Protein AF-0000000085272088 (afdb_homodimer)

Solvent-accessible surface area (backbone atoms only — not comparable to full-atom values): 24261 Å² total; per-residue (Å²): 120,66,68,64,50,50,53,51,52,51,52,52,49,54,54,55,59,62,64,60,66,66,65,71,62,73,75,69,65,72,76,69,68,67,73,73,50,84,58,79,77,62,58,66,63,58,34,48,43,54,54,28,37,72,76,27,68,66,50,21,53,51,50,52,51,54,47,49,70,45,69,33,62,62,62,40,94,54,56,69,66,57,32,48,51,52,45,49,57,60,48,52,75,78,39,51,74,69,51,47,51,51,48,52,51,38,58,76,65,46,35,39,40,50,42,52,49,49,32,41,47,54,45,56,73,68,63,59,73,54,48,89,84,30,56,27,37,36,38,47,68,82,46,76,45,67,45,71,71,57,50,57,54,50,59,72,69,51,70,79,32,65,59,93,77,58,89,88,53,41,67,46,86,85,7,74,82,32,49,28,26,36,37,39,36,20,28,85,39,37,62,49,28,34,55,51,51,54,55,49,49,52,37,25,74,70,56,55,22,19,42,30,50,41,60,29,83,122,121,67,68,63,51,51,51,50,50,50,50,51,48,53,52,55,58,61,63,60,64,65,69,66,65,72,77,68,63,73,76,69,68,67,73,73,59,85,57,81,77,60,58,67,63,60,34,48,43,54,53,30,38,64,76,29,68,66,49,20,52,52,49,52,51,55,46,50,70,43,68,31,63,59,64,39,95,53,56,68,67,57,33,49,51,54,43,50,58,60,48,52,76,81,40,52,76,69,50,46,51,51,49,52,52,38,60,75,64,47,27,40,39,52,49,54,50,48,32,40,47,53,43,56,74,68,64,61,73,55,48,89,84,30,58,27,37,36,37,46,66,82,47,74,44,67,45,71,71,55,47,56,54,50,57,72,69,50,69,80,32,63,58,93,77,58,89,87,54,42,68,47,87,84,8,76,82,32,51,28,24,35,37,39,37,20,28,86,39,37,63,49,28,35,56,50,52,54,55,47,49,52,38,24,76,70,57,54,22,19,41,29,49,41,59,30,83,120

Sequence (436 aa):
MRERILQVLWATLTLLILMRRVSGQAKVKPVTTHLSAKWTHTPLLLETAEYMREESPATFWSFVDIIAEKDPQLFTNRNEKEIYDETLAAAGQFLSASQIYVLKLSLSLRAYSPKIEMFHQIGHDRDLPSTENCGATVDINGELTCDIEKVEELVEKATSSKPVTYEVDHHFPGGETAKVGVVLYAELGSAEFQRFHAALKDLVSAGKIDYIFRHRVKMRERILQVLWATLTLLILMRRVSGQAKVKPVTTHLSAKWTHTPLLLETAEYMREESPATFWSFVDIIAEKDPQLFTNRNEKEIYDETLAAAGQFLSASQIYVLKLSLSLRAYSPKIEMFHQIGHDRDLPSTENCGATVDINGELTCDIEKVEELVEKATSSKPVTYEVDHHFPGGETAKVGVVLYAELGSAEFQRFHAALKDLVSAGKIDYIFRHRVK

Structure (mmCIF, N/CA/C/O backbone):
data_AF-0000000085272088-model_v1
#
loop_
_entity.id
_entity.type
_entity.pdbx_description
1 polymer 'UGGT thioredoxin-like domain-containing protein'
#
loop_
_atom_site.group_PDB
_atom_site.id
_atom_site.type_symbol
_atom_site.label_atom_id
_atom_site.label_alt_id
_atom_site.label_comp_id
_atom_site.label_asym_id
_atom_site.label_entity_id
_atom_site.label_seq_id
_atom_site.pdbx_PDB_ins_code
_atom_site.Cartn_x
_atom_site.Cartn_y
_atom_site.Cartn_z
_atom_site.occupancy
_atom_site.B_iso_or_equiv
_atom_site.auth_seq_id
_atom_site.auth_comp_id
_atom_site.auth_asym_id
_atom_site.auth_atom_id
_atom_site.pdbx_PDB_model_num
ATOM 1 N N . MET A 1 1 ? 77.625 12.781 -29.062 1 43.75 1 MET A N 1
ATOM 2 C CA . MET A 1 1 ? 76.562 13.586 -28.484 1 43.75 1 MET A CA 1
ATOM 3 C C . MET A 1 1 ? 75.25 13.438 -29.297 1 43.75 1 MET A C 1
ATOM 5 O O . MET A 1 1 ? 74.188 13.477 -28.75 1 43.75 1 MET A O 1
ATOM 9 N N . ARG A 1 2 ? 75.5 13.086 -30.672 1 54.66 2 ARG A N 1
ATOM 10 C CA . ARG A 1 2 ? 74.375 13.094 -31.609 1 54.66 2 ARG A CA 1
ATOM 11 C C . ARG A 1 2 ? 73.562 11.781 -31.547 1 54.66 2 ARG A C 1
ATOM 13 O O . ARG A 1 2 ? 72.375 11.773 -31.703 1 54.66 2 ARG A O 1
ATOM 20 N N . GLU A 1 3 ? 74.312 10.688 -31.344 1 55.72 3 GLU A N 1
ATOM 21 C CA . GLU A 1 3 ? 73.625 9.398 -31.422 1 55.72 3 GLU A CA 1
ATOM 22 C C . GLU A 1 3 ? 72.812 9.156 -30.188 1 55.72 3 GLU A C 1
ATOM 24 O O . GLU A 1 3 ? 71.75 8.508 -30.281 1 55.72 3 GLU A O 1
ATOM 29 N N . ARG A 1 4 ? 73.25 9.758 -28.984 1 56.47 4 ARG A N 1
ATOM 30 C CA . ARG A 1 4 ? 72.438 9.562 -27.781 1 56.47 4 ARG A CA 1
ATOM 31 C C . ARG A 1 4 ? 71.125 10.398 -27.812 1 56.47 4 ARG A C 1
ATOM 33 O O . ARG A 1 4 ? 70.125 10 -27.281 1 56.47 4 ARG A O 1
ATOM 40 N N . ILE A 1 5 ? 71.25 11.508 -28.641 1 58.59 5 ILE A N 1
ATOM 41 C CA . ILE A 1 5 ? 70.062 12.383 -28.734 1 58.59 5 ILE A CA 1
ATOM 42 C C . ILE A 1 5 ? 69 11.734 -29.625 1 58.59 5 ILE A C 1
ATOM 44 O O . ILE A 1 5 ? 67.812 11.781 -29.312 1 58.59 5 ILE A O 1
ATOM 48 N N . LEU A 1 6 ? 69.438 10.859 -30.625 1 59.88 6 LEU A N 1
ATOM 49 C CA . LEU A 1 6 ? 68.5 10.227 -31.531 1 59.88 6 LEU A CA 1
ATOM 50 C C . LEU A 1 6 ? 67.812 9.078 -30.844 1 59.88 6 LEU A C 1
ATOM 52 O O . LEU A 1 6 ? 66.625 8.852 -31.078 1 59.88 6 LEU A O 1
ATOM 56 N N . GLN A 1 7 ? 68.5 8.445 -29.875 1 60.72 7 GLN A N 1
ATOM 57 C CA . GLN A 1 7 ? 67.938 7.332 -29.188 1 60.72 7 GLN A CA 1
ATOM 58 C C . GLN A 1 7 ? 66.875 7.82 -28.172 1 60.72 7 GLN A C 1
ATOM 60 O O . GLN A 1 7 ? 65.812 7.219 -28.031 1 60.72 7 GLN A O 1
ATOM 65 N N . VAL A 1 8 ? 67.188 9.078 -27.625 1 57.75 8 VAL A N 1
ATOM 66 C CA . VAL A 1 8 ? 66.188 9.625 -26.672 1 57.75 8 VAL A CA 1
ATOM 67 C C . VAL A 1 8 ? 65 10.164 -27.422 1 57.75 8 VAL A C 1
ATOM 69 O O . VAL A 1 8 ? 63.875 9.992 -26.969 1 57.75 8 VAL A O 1
ATOM 72 N N . LEU A 1 9 ? 65.25 10.648 -28.688 1 60.19 9 LEU A N 1
ATOM 73 C CA . LEU A 1 9 ? 64.125 11.156 -29.469 1 60.19 9 LEU A CA 1
ATOM 74 C C . LEU A 1 9 ? 63.25 10.008 -29.969 1 60.19 9 LEU A C 1
ATOM 76 O O . LEU A 1 9 ? 62.031 10.117 -29.953 1 60.19 9 LEU A O 1
ATOM 80 N N . TRP A 1 10 ? 63.969 8.852 -30.266 1 57.81 10 TRP A N 1
ATOM 81 C CA . TRP A 1 10 ? 63.156 7.719 -30.75 1 57.81 10 TRP A CA 1
ATOM 82 C C . TRP A 1 10 ? 62.375 7.086 -29.594 1 57.81 10 TRP A C 1
ATOM 84 O O . TRP A 1 10 ? 61.25 6.637 -29.797 1 57.81 10 TRP A O 1
ATOM 94 N N . ALA A 1 11 ? 63.031 7.168 -28.344 1 56.72 11 ALA A N 1
ATOM 95 C CA . ALA A 1 11 ? 62.281 6.598 -27.203 1 56.72 11 ALA A CA 1
ATOM 96 C C . ALA A 1 11 ? 61.125 7.484 -26.812 1 56.72 11 ALA A C 1
ATOM 98 O O . ALA A 1 11 ? 60.031 6.984 -26.469 1 56.72 11 ALA A O 1
ATOM 99 N N . THR A 1 12 ? 61.344 8.891 -27 1 57.72 12 THR A N 1
ATOM 100 C CA . THR A 1 12 ? 60.219 9.766 -26.656 1 57.72 12 THR A CA 1
ATOM 101 C C . THR A 1 12 ? 59.125 9.68 -27.703 1 57.72 12 THR A C 1
ATOM 103 O O . THR A 1 12 ? 57.938 9.758 -27.375 1 57.72 12 THR A O 1
ATOM 106 N N . LEU A 1 13 ? 59.531 9.32 -29.016 1 54.94 13 LEU A N 1
ATOM 107 C CA . LEU A 1 13 ? 58.5 9.234 -30.047 1 54.94 13 LEU A CA 1
ATOM 108 C C . LEU A 1 13 ? 57.688 7.965 -29.875 1 54.94 13 LEU A C 1
ATOM 110 O O . LEU A 1 13 ? 56.469 7.996 -30.016 1 54.94 13 LEU A O 1
ATOM 114 N N . THR A 1 14 ? 58.469 6.871 -29.469 1 54 14 THR A N 1
ATOM 115 C CA . THR A 1 14 ? 57.688 5.645 -29.297 1 54 14 THR A CA 1
ATOM 116 C C . THR A 1 14 ? 56.75 5.762 -28.109 1 54 14 THR A C 1
ATOM 118 O O . THR A 1 14 ? 55.625 5.238 -28.141 1 54 14 THR A O 1
ATOM 121 N N . LEU A 1 15 ? 57.156 6.559 -27.047 1 52.56 15 LEU A N 1
ATOM 122 C CA . LEU A 1 15 ? 56.281 6.703 -25.906 1 52.56 15 LEU A CA 1
ATOM 123 C C . LEU A 1 15 ? 55.031 7.535 -26.266 1 52.56 15 LEU A C 1
ATOM 125 O O . LEU A 1 15 ? 53.938 7.227 -25.828 1 52.56 15 LEU A O 1
ATOM 129 N N . LEU A 1 16 ? 55.25 8.484 -27.234 1 50.28 16 LEU A N 1
ATOM 130 C CA . LEU A 1 16 ? 54.094 9.312 -27.609 1 50.28 16 LEU A CA 1
ATOM 131 C C . LEU A 1 16 ? 53.094 8.5 -28.406 1 50.28 16 LEU A C 1
ATOM 133 O O . LEU A 1 16 ? 51.875 8.695 -28.281 1 50.28 16 LEU A O 1
ATOM 137 N N . ILE A 1 17 ? 53.562 7.496 -29.203 1 48.12 17 ILE A N 1
ATOM 138 C CA . ILE A 1 17 ? 52.625 6.758 -30.031 1 48.12 17 ILE A CA 1
ATOM 139 C C . ILE A 1 17 ? 51.75 5.867 -29.141 1 48.12 17 ILE A C 1
ATOM 141 O O . ILE A 1 17 ? 50.562 5.707 -29.406 1 48.12 17 ILE A O 1
ATOM 145 N N . LEU A 1 18 ? 52.375 5.336 -28.016 1 45.38 18 LEU A N 1
ATOM 146 C CA . LEU A 1 18 ? 51.594 4.402 -27.234 1 45.38 18 LEU A CA 1
ATOM 147 C C . LEU A 1 18 ? 50.469 5.133 -26.484 1 45.38 18 LEU A C 1
ATOM 149 O O . LEU A 1 18 ? 49.5 4.516 -26.078 1 45.38 18 LEU A O 1
ATOM 153 N N . MET A 1 19 ? 50.656 6.426 -26.219 1 41.56 19 MET A N 1
ATOM 154 C CA . MET A 1 19 ? 49.625 7.102 -25.453 1 41.56 19 MET A CA 1
ATOM 155 C C . MET A 1 19 ? 48.375 7.324 -26.297 1 41.56 19 MET A C 1
ATOM 157 O O . MET A 1 19 ? 47.375 7.809 -25.797 1 41.56 19 MET A O 1
ATOM 161 N N . ARG A 1 20 ? 48.5 7.293 -27.609 1 35.94 20 ARG A N 1
ATOM 162 C CA . ARG A 1 20 ? 47.312 7.684 -28.344 1 35.94 20 ARG A CA 1
ATOM 163 C C . ARG A 1 20 ? 46.219 6.617 -28.234 1 35.94 20 ARG A C 1
ATOM 165 O O . ARG A 1 20 ? 45.062 6.84 -28.641 1 35.94 20 ARG A O 1
ATOM 172 N N . ARG A 1 21 ? 46.625 5.355 -28.156 1 35.16 21 ARG A N 1
ATOM 173 C CA . ARG A 1 21 ? 45.562 4.406 -28.469 1 35.16 21 ARG A CA 1
ATOM 174 C C . ARG A 1 21 ? 44.562 4.336 -27.328 1 35.16 21 ARG A C 1
ATOM 176 O O . ARG A 1 21 ? 43.562 3.6 -27.406 1 35.16 21 ARG A O 1
ATOM 183 N N . VAL A 1 22 ? 44.969 4.875 -26.141 1 36.72 22 VAL A N 1
ATOM 184 C CA . VAL A 1 22 ? 44.031 4.348 -25.141 1 36.72 22 VAL A CA 1
ATOM 185 C C . VAL A 1 22 ? 42.719 5.109 -25.203 1 36.72 22 VAL A C 1
ATOM 187 O O . VAL A 1 22 ? 41.812 4.867 -24.391 1 36.72 22 VAL A O 1
ATOM 190 N N . SER A 1 23 ? 42.656 6.109 -26.062 1 33.62 23 SER A N 1
ATOM 191 C CA . SER A 1 23 ? 41.5 6.93 -25.703 1 33.62 23 SER A CA 1
ATOM 192 C C . SER A 1 23 ? 40.188 6.242 -26.094 1 33.62 23 SER A C 1
ATOM 194 O O . SER A 1 23 ? 39.156 6.898 -26.219 1 33.62 23 SER A O 1
ATOM 196 N N . GLY A 1 24 ? 40.312 5.059 -26.734 1 33.44 24 GLY A N 1
ATOM 197 C CA . GLY A 1 24 ? 38.938 4.711 -27.125 1 33.44 24 GLY A CA 1
ATOM 198 C C . GLY A 1 24 ? 38 4.562 -25.953 1 33.44 24 GLY A C 1
ATOM 199 O O . GLY A 1 24 ? 38.031 3.555 -25.25 1 33.44 24 GLY A O 1
ATOM 200 N N . GLN A 1 25 ? 37.969 5.637 -25.141 1 31.17 25 GLN A N 1
ATOM 201 C CA . GLN A 1 25 ? 36.938 5.488 -24.141 1 31.17 25 GLN A CA 1
ATOM 202 C C . GLN A 1 25 ? 35.594 5.148 -24.781 1 31.17 25 GLN A C 1
ATOM 204 O O . GLN A 1 25 ? 35.125 5.867 -25.672 1 31.17 25 GLN A O 1
ATOM 209 N N . ALA A 1 26 ? 35.375 3.844 -24.938 1 31.61 26 ALA A N 1
ATOM 210 C CA . ALA A 1 26 ? 34 3.479 -25.234 1 31.61 26 ALA A CA 1
ATOM 211 C C . ALA A 1 26 ? 33.031 4.352 -24.453 1 31.61 26 ALA A C 1
ATOM 213 O O . ALA A 1 26 ? 33.156 4.496 -23.234 1 31.61 26 ALA A O 1
ATOM 214 N N . LYS A 1 27 ? 32.594 5.387 -25.125 1 31.47 27 LYS A N 1
ATOM 215 C CA . LYS A 1 27 ? 31.406 6.066 -24.609 1 31.47 27 LYS A CA 1
ATOM 216 C C . LYS A 1 27 ? 30.344 5.062 -24.188 1 31.47 27 LYS A C 1
ATOM 218 O O . LYS A 1 27 ? 29.641 4.488 -25.031 1 31.47 27 LYS A O 1
ATOM 223 N N . VAL A 1 28 ? 30.625 4.277 -23.203 1 25.77 28 VAL A N 1
ATOM 224 C CA . VAL A 1 28 ? 29.453 3.584 -22.672 1 25.77 28 VAL A CA 1
ATOM 225 C C . VAL A 1 28 ? 28.328 4.586 -22.438 1 25.77 28 VAL A C 1
ATOM 227 O O . VAL A 1 28 ? 28.484 5.527 -21.656 1 25.77 28 VAL A O 1
ATOM 230 N N . LYS A 1 29 ? 27.594 4.84 -23.5 1 30.17 29 LYS A N 1
ATOM 231 C CA . LYS A 1 29 ? 26.344 5.547 -23.25 1 30.17 29 LYS A CA 1
ATOM 232 C C . LYS A 1 29 ? 25.672 5.016 -21.984 1 30.17 29 LYS A C 1
ATOM 234 O O . LYS A 1 29 ? 25.5 3.805 -21.828 1 30.17 29 LYS A O 1
ATOM 239 N N . PRO A 1 30 ? 25.859 5.723 -20.984 1 31.05 30 PRO A N 1
ATOM 240 C CA . PRO A 1 30 ? 25.031 5.227 -19.875 1 31.05 30 PRO A CA 1
ATOM 241 C C . PRO A 1 30 ? 23.625 4.867 -20.328 1 31.05 30 PRO A C 1
ATOM 243 O O . PRO A 1 30 ? 22.969 5.652 -21.016 1 31.05 30 PRO A O 1
ATOM 246 N N . VAL A 1 31 ? 23.453 3.629 -20.781 1 29.09 31 VAL A N 1
ATOM 247 C CA . VAL A 1 31 ? 22.047 3.227 -20.891 1 29.09 31 VAL A CA 1
ATOM 248 C C . VAL A 1 31 ? 21.25 3.785 -19.719 1 29.09 31 VAL A C 1
ATOM 250 O O . VAL A 1 31 ? 21.422 3.346 -18.578 1 29.09 31 VAL A O 1
ATOM 253 N N . THR A 1 32 ? 21.219 5.105 -19.562 1 31.45 32 THR A N 1
ATOM 254 C CA . THR A 1 32 ? 20.172 5.648 -18.703 1 31.45 32 THR A CA 1
ATOM 255 C C . THR A 1 32 ? 18.828 5.027 -19.031 1 31.45 32 THR A C 1
ATOM 257 O O . THR A 1 32 ? 18.141 5.477 -19.953 1 31.45 32 THR A O 1
ATOM 260 N N . THR A 1 33 ? 18.812 3.764 -19.234 1 29.97 33 THR A N 1
ATOM 261 C CA . THR A 1 33 ? 17.453 3.221 -19.312 1 29.97 33 THR A CA 1
ATOM 262 C C . THR A 1 33 ? 16.562 3.834 -18.234 1 29.97 33 THR A C 1
ATOM 264 O O . THR A 1 33 ? 16.781 3.613 -17.047 1 29.97 33 THR A O 1
ATOM 267 N N . HIS A 1 34 ? 16.234 5.082 -18.469 1 31.44 34 HIS A N 1
ATOM 268 C CA . HIS A 1 34 ? 15.07 5.566 -17.75 1 31.44 34 HIS A CA 1
ATOM 269 C C . HIS A 1 34 ? 13.938 4.547 -17.781 1 31.44 34 HIS A C 1
ATOM 271 O O . HIS A 1 34 ? 13.484 4.156 -18.859 1 31.44 34 HIS A O 1
ATOM 277 N N . LEU A 1 35 ? 14.117 3.389 -17.203 1 30.41 35 LEU A N 1
ATOM 278 C CA . LEU A 1 35 ? 12.906 2.604 -16.984 1 30.41 35 LEU A CA 1
ATOM 279 C C . LEU A 1 35 ? 11.688 3.512 -16.859 1 30.41 35 LEU A C 1
ATOM 281 O O . LEU A 1 35 ? 11.594 4.316 -15.93 1 30.41 35 LEU A O 1
ATOM 285 N N . SER A 1 36 ? 11.188 4.055 -17.953 1 33.09 36 SER A N 1
ATOM 286 C CA . SER A 1 36 ? 9.891 4.711 -18.031 1 33.09 36 SER A CA 1
ATOM 287 C C . SER A 1 36 ? 8.828 3.92 -17.266 1 33.09 36 SER A C 1
ATOM 289 O O . SER A 1 36 ? 8.172 3.045 -17.828 1 33.09 36 SER A O 1
ATOM 291 N N . ALA A 1 37 ? 9.141 3.232 -16.203 1 33.47 37 ALA A N 1
ATOM 292 C CA . ALA A 1 37 ? 8.008 2.801 -15.391 1 33.47 37 ALA A CA 1
ATOM 293 C C . ALA A 1 37 ? 6.883 3.828 -15.438 1 33.47 37 ALA A C 1
ATOM 295 O O . ALA A 1 37 ? 7.125 5.031 -15.328 1 33.47 37 ALA A O 1
ATOM 296 N N . LYS A 1 38 ? 5.977 3.656 -16.297 1 34.53 38 LYS A N 1
ATOM 297 C CA . LYS A 1 38 ? 4.801 4.504 -16.125 1 34.53 38 LYS A CA 1
ATOM 298 C C . LYS A 1 38 ? 4.645 4.941 -14.664 1 34.53 38 LYS A C 1
ATOM 300 O O . LYS A 1 38 ? 3.984 4.266 -13.875 1 34.53 38 LYS A O 1
ATOM 305 N N . TRP A 1 39 ? 5.625 5.145 -13.898 1 40.88 39 TRP A N 1
ATOM 306 C CA . TRP A 1 39 ? 5.672 5.691 -12.547 1 40.88 39 TRP A CA 1
ATOM 307 C C . TRP A 1 39 ? 4.602 6.762 -12.359 1 40.88 39 TRP A C 1
ATOM 309 O O . TRP A 1 39 ? 4.648 7.816 -13 1 40.88 39 TRP A O 1
ATOM 319 N N . THR A 1 40 ? 3.363 6.512 -12.539 1 49.66 40 THR A N 1
ATOM 320 C CA . THR A 1 40 ? 2.475 7.5 -11.938 1 49.66 40 THR A CA 1
ATOM 321 C C . THR A 1 40 ? 3.166 8.211 -10.773 1 49.66 40 THR A C 1
ATOM 323 O O . THR A 1 40 ? 3.627 7.57 -9.828 1 49.66 40 THR A O 1
ATOM 326 N N . HIS A 1 41 ? 4.004 9.242 -11.062 1 73.12 41 HIS A N 1
ATOM 327 C 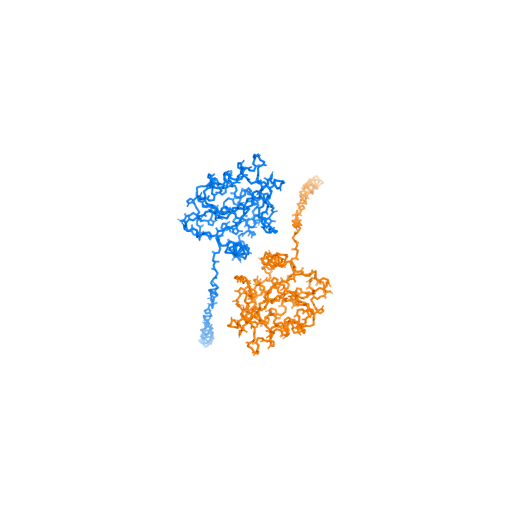CA . HIS A 1 41 ? 4.742 10.148 -10.188 1 73.12 41 HIS A CA 1
ATOM 328 C C . HIS A 1 41 ? 3.857 10.656 -9.055 1 73.12 41 HIS A C 1
ATOM 330 O O . HIS A 1 41 ? 2.82 11.273 -9.305 1 73.12 41 HIS A O 1
ATOM 336 N N . THR A 1 42 ? 3.889 9.891 -8.008 1 90.88 42 THR A N 1
ATOM 337 C CA . THR A 1 42 ? 3.193 10.391 -6.824 1 90.88 42 THR A CA 1
ATOM 338 C C . THR A 1 42 ? 3.818 11.695 -6.348 1 90.88 42 THR A C 1
ATOM 340 O O . THR A 1 42 ? 5.027 11.898 -6.473 1 90.88 42 THR A O 1
ATOM 343 N N . PRO A 1 43 ? 3.01 12.664 -5.945 1 94.81 43 PRO A N 1
ATOM 344 C CA . PRO A 1 43 ? 3.543 13.961 -5.516 1 94.81 43 PRO A CA 1
ATOM 345 C C . PRO A 1 43 ? 4.5 13.844 -4.332 1 94.81 43 PRO A C 1
ATOM 347 O O . PRO A 1 43 ? 4.195 13.164 -3.35 1 94.81 43 PRO A O 1
ATOM 350 N N . LEU A 1 44 ? 5.625 14.562 -4.395 1 95 44 LEU A N 1
ATOM 351 C CA . LEU A 1 44 ? 6.656 14.508 -3.365 1 95 44 LEU A CA 1
ATOM 352 C C . LEU A 1 44 ? 6.109 14.984 -2.023 1 95 44 LEU A C 1
ATOM 354 O O . LEU A 1 44 ? 6.523 14.5 -0.971 1 95 44 LEU A O 1
ATOM 358 N N . LEU A 1 45 ? 5.148 15.906 -2.074 1 97.56 45 LEU A N 1
ATOM 359 C CA . LEU A 1 45 ? 4.543 16.422 -0.85 1 97.56 45 LEU A CA 1
ATOM 360 C C . LEU A 1 45 ? 3.848 15.305 -0.081 1 97.56 45 LEU A C 1
ATOM 362 O O . LEU A 1 45 ? 4.008 15.188 1.137 1 97.56 45 LEU A O 1
ATOM 366 N N . LEU A 1 46 ? 3.127 14.43 -0.79 1 97.75 46 LEU A N 1
ATOM 367 C CA . LEU A 1 46 ? 2.42 13.328 -0.149 1 97.75 46 LEU A CA 1
ATOM 368 C C . LEU A 1 46 ? 3.402 12.281 0.365 1 97.75 46 LEU A C 1
ATOM 370 O O . LEU A 1 46 ? 3.209 11.719 1.447 1 97.75 46 LEU A O 1
ATOM 374 N N . GLU A 1 47 ? 4.418 12.039 -0.415 1 95.75 47 GLU A N 1
ATOM 375 C CA . GLU A 1 47 ? 5.449 11.109 0.035 1 95.75 47 GLU A CA 1
ATOM 376 C C . GLU A 1 47 ? 6.141 11.617 1.297 1 95.75 47 GLU A C 1
ATOM 378 O O . GLU A 1 47 ? 6.453 10.828 2.197 1 95.75 47 GLU A O 1
ATOM 383 N N . THR A 1 48 ? 6.344 12.93 1.359 1 97.94 48 THR A N 1
ATOM 384 C CA . THR A 1 48 ? 6.941 13.516 2.551 1 97.94 48 THR A CA 1
ATOM 385 C C . THR A 1 48 ? 6.039 13.328 3.764 1 97.94 48 THR A C 1
ATOM 387 O O . THR A 1 48 ? 6.512 13 4.855 1 97.94 48 THR A O 1
ATOM 390 N N . ALA A 1 49 ? 4.773 13.461 3.555 1 98.5 49 ALA A N 1
ATOM 391 C CA . ALA A 1 49 ? 3.836 13.234 4.652 1 98.5 49 ALA A CA 1
ATOM 392 C C . ALA A 1 49 ? 3.934 11.812 5.18 1 98.5 49 ALA A C 1
ATOM 394 O O . ALA A 1 49 ? 3.898 11.586 6.391 1 98.5 49 ALA A O 1
ATOM 395 N N . GLU A 1 50 ? 4.098 10.852 4.285 1 96.25 50 GLU A N 1
ATOM 396 C CA . GLU A 1 50 ? 4.191 9.461 4.707 1 96.25 50 GLU A CA 1
ATOM 397 C C . GLU A 1 50 ? 5.523 9.18 5.402 1 96.25 50 GLU A C 1
ATOM 399 O O . GLU A 1 50 ? 5.594 8.352 6.312 1 96.25 50 GLU A O 1
ATOM 404 N N . TYR A 1 51 ? 6.578 9.898 4.98 1 95.75 51 TYR A N 1
ATOM 405 C CA . TYR A 1 51 ? 7.816 9.836 5.746 1 95.75 51 TYR A CA 1
ATOM 406 C C . TYR A 1 51 ? 7.594 10.328 7.172 1 95.75 51 TYR A C 1
ATOM 408 O O . TYR A 1 51 ? 8.055 9.703 8.133 1 95.75 51 TYR A O 1
ATOM 416 N N . MET A 1 52 ? 6.879 11.406 7.309 1 97.56 52 MET A N 1
ATOM 417 C CA . MET A 1 52 ? 6.586 11.969 8.625 1 97.56 52 MET A CA 1
ATOM 418 C C . MET A 1 52 ? 5.801 10.977 9.477 1 97.56 52 MET A C 1
ATOM 420 O O . MET A 1 52 ? 5.996 10.906 10.688 1 97.56 52 MET A O 1
ATOM 424 N N . ARG A 1 53 ? 4.934 10.242 8.812 1 95.5 53 ARG A N 1
ATOM 425 C CA . ARG A 1 53 ? 4.148 9.242 9.523 1 95.5 53 ARG A CA 1
ATOM 426 C C . ARG A 1 53 ? 5.051 8.18 10.141 1 95.5 53 ARG A C 1
ATOM 428 O O . ARG A 1 53 ? 4.77 7.668 11.227 1 95.5 53 ARG A O 1
ATOM 435 N N . GLU A 1 54 ? 6.098 7.852 9.422 1 89.25 54 GLU A N 1
ATOM 436 C CA . GLU A 1 54 ? 7.031 6.852 9.93 1 89.25 54 GLU A CA 1
ATOM 437 C C . GLU A 1 54 ? 7.75 7.344 11.18 1 89.25 54 GLU A C 1
ATOM 439 O O . GLU A 1 54 ? 8.117 6.547 12.047 1 89.25 54 GLU A O 1
ATOM 444 N N . GLU A 1 55 ? 7.945 8.656 11.219 1 90.25 55 GLU A N 1
ATOM 445 C CA . GLU A 1 55 ? 8.508 9.219 12.438 1 90.25 55 GLU A CA 1
ATOM 446 C C . GLU A 1 55 ? 7.527 9.086 13.602 1 90.25 55 GLU A C 1
ATOM 448 O O . GLU A 1 55 ? 7.887 8.586 14.672 1 90.25 55 GLU A O 1
ATOM 453 N N . SER A 1 56 ? 6.301 9.484 13.367 1 92.62 56 SER A N 1
ATOM 454 C CA . SER A 1 56 ? 5.211 9.289 14.312 1 92.62 56 SER A CA 1
ATOM 455 C C . SER A 1 56 ? 3.889 9.797 13.75 1 92.62 56 SER A C 1
ATOM 457 O O . SER A 1 56 ? 3.871 10.664 12.875 1 92.62 56 SER A O 1
ATOM 459 N N . PRO A 1 57 ? 2.807 9.266 14.305 1 94.94 57 PRO A N 1
ATOM 460 C CA . PRO A 1 57 ? 1.515 9.836 13.906 1 94.94 57 PRO A CA 1
ATOM 461 C C . PRO A 1 57 ? 1.408 11.328 14.203 1 94.94 57 PRO A C 1
ATOM 463 O O . PRO A 1 57 ? 0.824 12.078 13.414 1 94.94 57 PRO A O 1
ATOM 466 N N . ALA A 1 58 ? 1.999 11.75 15.281 1 96.62 58 ALA A N 1
ATOM 467 C CA . ALA A 1 58 ? 1.955 13.156 15.664 1 96.62 58 ALA A CA 1
ATOM 468 C C . ALA A 1 58 ? 2.697 14.016 14.648 1 96.62 58 ALA A C 1
ATOM 470 O O . ALA A 1 58 ? 2.215 15.086 14.258 1 96.62 58 ALA A O 1
ATOM 471 N N . THR A 1 59 ? 3.906 13.523 14.211 1 97.25 59 THR A N 1
ATOM 472 C CA . THR A 1 59 ? 4.688 14.281 13.242 1 97.25 59 THR A CA 1
ATOM 473 C C . THR A 1 59 ? 3.951 14.367 11.906 1 97.25 59 THR A C 1
ATOM 475 O O . THR A 1 59 ? 4.023 15.391 11.219 1 97.25 59 THR A O 1
ATOM 478 N N . PHE A 1 60 ? 3.213 13.328 11.547 1 98.19 60 PHE A N 1
ATOM 479 C CA . PHE A 1 60 ? 2.393 13.344 10.336 1 98.19 60 PHE A CA 1
ATOM 480 C C . PHE A 1 60 ? 1.386 14.484 10.383 1 98.19 60 PHE A C 1
ATOM 482 O O . PHE A 1 60 ? 1.354 15.328 9.484 1 98.19 60 PHE A O 1
ATOM 489 N N . TRP A 1 61 ? 0.618 14.539 11.43 1 98.69 61 TRP A N 1
ATOM 490 C CA . TRP A 1 61 ? -0.484 15.5 11.484 1 98.69 61 TRP A CA 1
ATOM 491 C C . TRP A 1 61 ? 0.034 16.922 11.695 1 98.69 61 TRP A C 1
ATOM 493 O O . TRP A 1 61 ? -0.552 17.875 11.195 1 98.69 61 TRP A O 1
ATOM 503 N N . SER A 1 62 ? 1.174 17.062 12.406 1 98.12 62 SER A N 1
ATOM 504 C CA . SER A 1 62 ? 1.784 18.391 12.508 1 98.12 62 SER A CA 1
ATOM 505 C C . SER A 1 62 ? 2.211 18.906 11.141 1 98.12 62 SER A C 1
ATOM 507 O O . SER A 1 62 ? 1.988 20.078 10.82 1 98.12 62 SER A O 1
ATOM 509 N N . PHE A 1 63 ? 2.783 18.016 10.391 1 98.75 63 PHE A N 1
ATOM 510 C CA . PHE A 1 63 ? 3.191 18.375 9.039 1 98.75 63 PHE A CA 1
ATOM 511 C C . PHE A 1 63 ? 1.979 18.734 8.18 1 98.75 63 PHE A C 1
ATOM 513 O O . PHE A 1 63 ? 1.976 19.75 7.48 1 98.75 63 PHE A O 1
ATOM 520 N N . VAL A 1 64 ? 0.955 17.891 8.227 1 98.81 64 VAL A N 1
ATOM 521 C CA . VAL A 1 64 ? -0.274 18.109 7.473 1 98.81 64 VAL A CA 1
ATOM 522 C C . VAL A 1 64 ? -0.883 19.453 7.852 1 98.81 64 VAL A C 1
ATOM 524 O O . VAL A 1 64 ? -1.316 20.219 6.984 1 98.81 64 VAL A O 1
ATOM 527 N N . ASP A 1 65 ? -0.826 19.766 9.141 1 98.5 65 ASP A N 1
ATOM 528 C CA . ASP A 1 65 ? -1.397 21.031 9.633 1 98.5 65 ASP A CA 1
ATOM 529 C C . ASP A 1 65 ? -0.616 22.219 9.102 1 98.5 65 ASP A C 1
ATOM 531 O O . ASP A 1 65 ? -1.208 23.219 8.688 1 98.5 65 ASP A O 1
ATOM 535 N N . ILE A 1 66 ? 0.676 22.125 9.07 1 98.25 66 ILE A N 1
ATOM 536 C CA . ILE A 1 66 ? 1.49 23.234 8.594 1 98.25 66 ILE A CA 1
ATOM 537 C C . ILE A 1 66 ? 1.242 23.453 7.102 1 98.25 66 ILE A C 1
ATOM 539 O O . ILE A 1 66 ? 1.139 24.594 6.641 1 98.25 66 ILE A O 1
ATOM 543 N N . ILE A 1 67 ? 1.138 22.375 6.371 1 98.5 67 ILE A N 1
ATOM 544 C CA . ILE A 1 67 ? 0.869 22.484 4.941 1 98.5 67 ILE A CA 1
ATOM 545 C C . ILE A 1 67 ? -0.506 23.109 4.715 1 98.5 67 ILE A C 1
ATOM 547 O O . ILE A 1 67 ? -0.678 23.938 3.826 1 98.5 67 ILE A O 1
ATOM 551 N N . ALA A 1 68 ? -1.489 22.719 5.551 1 98.25 68 ALA A N 1
ATOM 552 C CA . ALA A 1 68 ? -2.861 23.203 5.414 1 98.25 68 ALA A CA 1
ATOM 553 C C . ALA A 1 68 ? -2.955 24.688 5.734 1 98.25 68 ALA A C 1
ATOM 555 O O . ALA A 1 68 ? -3.93 25.344 5.363 1 98.25 68 ALA A O 1
ATOM 556 N N . GLU A 1 69 ? -1.992 25.188 6.402 1 97.12 69 GLU A N 1
ATOM 557 C CA . GLU A 1 69 ? -1.988 26.609 6.77 1 97.12 69 GLU A CA 1
ATOM 558 C C . GLU A 1 69 ? -1.324 27.453 5.688 1 97.12 69 GLU A C 1
ATOM 560 O O . GLU A 1 69 ? -1.45 28.672 5.688 1 97.12 69 GLU A O 1
ATOM 565 N N . LYS A 1 70 ? -0.66 26.812 4.789 1 97.06 70 LYS A N 1
ATOM 566 C CA . LYS A 1 70 ? 0.042 27.531 3.73 1 97.06 70 LYS A CA 1
ATOM 567 C C . LYS A 1 70 ? -0.883 27.812 2.551 1 97.06 70 LYS A C 1
ATOM 569 O O . LYS A 1 70 ? -1.939 27.188 2.42 1 97.06 70 LYS A O 1
ATOM 574 N N . ASP A 1 71 ? -0.406 28.812 1.754 1 96.69 71 ASP A N 1
ATOM 575 C CA . ASP A 1 71 ? -1.112 29.109 0.508 1 96.69 71 ASP A CA 1
ATOM 576 C C . ASP A 1 71 ? -1.097 27.891 -0.421 1 96.69 71 ASP A C 1
ATOM 578 O O . ASP A 1 71 ? -0.029 27.438 -0.828 1 96.69 71 ASP A O 1
ATOM 582 N N . PRO A 1 72 ? -2.32 27.422 -0.774 1 96.19 72 PRO A N 1
ATOM 583 C CA . PRO A 1 72 ? -2.363 26.25 -1.656 1 96.19 72 PRO A CA 1
ATOM 584 C C . PRO A 1 72 ? -1.614 26.469 -2.969 1 96.19 72 PRO A C 1
ATOM 586 O O . PRO A 1 72 ? -1.147 25.516 -3.588 1 96.19 72 PRO A O 1
ATOM 589 N N . GLN A 1 73 ? -1.456 27.672 -3.404 1 94.06 73 GLN A N 1
ATOM 590 C CA . GLN A 1 73 ? -0.778 28 -4.656 1 94.06 73 GLN A CA 1
ATOM 591 C C . GLN A 1 73 ? 0.687 27.562 -4.613 1 94.06 73 GLN A C 1
ATOM 593 O O . GLN A 1 73 ? 1.314 27.375 -5.66 1 94.06 73 GLN A O 1
ATOM 598 N N . LEU A 1 74 ? 1.213 27.422 -3.449 1 93.62 74 LEU A N 1
ATOM 599 C CA . LEU A 1 74 ? 2.6 27 -3.283 1 93.62 74 LEU A CA 1
ATOM 600 C C . LEU A 1 74 ? 2.781 25.547 -3.715 1 93.62 74 LEU A C 1
ATOM 602 O O . LEU A 1 74 ? 3.906 25.094 -3.951 1 93.62 74 LEU A O 1
ATOM 606 N N . PHE A 1 75 ? 1.673 24.859 -3.777 1 93.75 75 PHE A N 1
ATOM 607 C CA . PHE A 1 75 ? 1.766 23.422 -4.051 1 93.75 75 PHE A CA 1
ATOM 608 C C . PHE A 1 75 ? 1.004 23.062 -5.32 1 93.75 75 PHE A C 1
ATOM 610 O O . PHE A 1 75 ? 1.009 21.906 -5.746 1 93.75 75 PHE A O 1
ATOM 617 N N . THR A 1 76 ? 0.267 24.125 -5.648 1 84.75 76 THR A N 1
ATOM 618 C CA . THR A 1 76 ? -0.506 23.922 -6.871 1 84.75 76 THR A CA 1
ATOM 619 C C . THR A 1 76 ? 0.047 24.766 -8.008 1 84.75 76 THR A C 1
ATOM 621 O O . THR A 1 76 ? 0.488 25.906 -7.793 1 84.75 76 THR A O 1
ATOM 624 N N . ASN A 1 77 ? 0.299 24.312 -9.086 1 82.94 77 ASN A N 1
ATOM 625 C CA . ASN A 1 77 ? 0.71 25.078 -10.258 1 82.94 77 ASN A CA 1
ATOM 626 C C . ASN A 1 77 ? 2.154 25.562 -10.141 1 82.94 77 ASN A C 1
ATOM 628 O O . ASN A 1 77 ? 2.459 26.703 -10.445 1 82.94 77 ASN A O 1
ATOM 632 N N . ARG A 1 78 ? 2.98 25.047 -9.375 1 86.5 78 ARG A N 1
ATOM 633 C CA . ARG A 1 78 ? 4.414 25.281 -9.25 1 86.5 78 ARG A CA 1
ATOM 634 C C . ARG A 1 78 ? 5.219 24.141 -9.859 1 86.5 78 ARG A C 1
ATOM 636 O O . ARG A 1 78 ? 4.68 23.062 -10.117 1 86.5 78 ARG A O 1
ATOM 643 N N . ASN A 1 79 ? 6.426 24.531 -10.156 1 89.62 79 ASN A N 1
ATOM 644 C CA . ASN A 1 79 ? 7.25 23.453 -10.68 1 89.62 79 ASN A CA 1
ATOM 645 C C . ASN A 1 79 ? 7.715 22.516 -9.562 1 89.62 79 ASN A C 1
ATOM 647 O O . ASN A 1 79 ? 7.645 22.875 -8.383 1 89.62 79 ASN A O 1
ATOM 651 N N . GLU A 1 80 ? 8.141 21.438 -9.875 1 89.38 80 GLU A N 1
ATOM 652 C CA . GLU A 1 80 ? 8.469 20.344 -8.953 1 89.38 80 GLU A CA 1
ATOM 653 C C . GLU A 1 80 ? 9.547 20.766 -7.965 1 89.38 80 GLU A C 1
ATOM 655 O O . GLU A 1 80 ? 9.5 20.406 -6.789 1 89.38 80 GLU A O 1
ATOM 660 N N . LYS A 1 81 ? 10.555 21.531 -8.477 1 93.31 81 LYS A N 1
ATOM 661 C CA . LYS A 1 81 ? 11.648 21.953 -7.605 1 93.31 81 LYS A CA 1
ATOM 662 C C . LYS A 1 81 ? 11.141 22.906 -6.512 1 93.31 81 LYS A C 1
ATOM 664 O O . LYS A 1 81 ? 11.547 22.781 -5.352 1 93.31 81 LYS A O 1
ATOM 669 N N . GLU A 1 82 ? 10.297 23.828 -6.867 1 95 82 GLU A N 1
ATOM 670 C CA . GLU A 1 82 ? 9.734 24.766 -5.902 1 95 82 GLU A CA 1
ATOM 671 C C . GLU A 1 82 ? 8.891 24.047 -4.852 1 95 82 GLU A C 1
ATOM 673 O O . GLU A 1 82 ? 8.977 24.344 -3.662 1 95 82 GLU A O 1
ATOM 678 N N . ILE A 1 83 ? 8.094 23.141 -5.32 1 95.25 83 ILE A N 1
ATOM 679 C CA . ILE A 1 83 ? 7.281 22.344 -4.402 1 95.25 83 ILE A CA 1
ATOM 680 C C . ILE A 1 83 ? 8.188 21.547 -3.467 1 95.25 83 ILE A C 1
ATOM 682 O O . ILE A 1 83 ? 7.949 21.484 -2.258 1 95.25 83 ILE A O 1
ATOM 686 N N . TYR A 1 84 ? 9.242 20.969 -4.039 1 95.75 84 TYR A N 1
ATOM 687 C CA . TYR A 1 84 ? 10.227 20.219 -3.275 1 95.75 84 TYR A CA 1
ATOM 688 C C . TYR A 1 84 ? 10.859 21.078 -2.191 1 95.75 84 TYR A C 1
ATOM 690 O O . TYR A 1 84 ? 10.906 20.688 -1.022 1 95.75 84 TYR A O 1
ATOM 698 N N . ASP A 1 85 ? 11.227 22.266 -2.551 1 96.81 85 ASP A N 1
ATOM 699 C CA . ASP A 1 85 ? 11.875 23.172 -1.605 1 96.81 85 ASP A CA 1
ATOM 700 C C . ASP A 1 85 ? 10.906 23.594 -0.498 1 96.81 85 ASP A C 1
ATOM 702 O O . ASP A 1 85 ? 11.281 23.625 0.677 1 96.81 85 ASP A O 1
ATOM 706 N N . GLU A 1 86 ? 9.719 23.922 -0.909 1 97 86 GLU A N 1
ATOM 707 C CA . GLU A 1 86 ? 8.711 24.297 0.079 1 97 86 GLU A CA 1
ATOM 708 C C . GLU A 1 86 ? 8.414 23.125 1.024 1 97 86 GLU A C 1
ATOM 710 O O . GLU A 1 86 ? 8.234 23.328 2.227 1 97 86 GLU A O 1
ATOM 715 N N . THR A 1 87 ? 8.336 21.938 0.486 1 98.06 87 THR A N 1
ATOM 716 C CA . THR A 1 87 ? 8.07 20.719 1.25 1 98.06 87 THR A CA 1
ATOM 717 C C . THR A 1 87 ? 9.18 20.469 2.273 1 98.06 87 THR A C 1
ATOM 719 O O . THR A 1 87 ? 8.898 20.219 3.447 1 98.06 87 THR A O 1
ATOM 722 N N . LEU A 1 88 ? 10.406 20.641 1.854 1 98.12 88 LEU A N 1
ATOM 723 C CA . LEU A 1 88 ? 11.539 20.422 2.748 1 98.12 88 LEU A CA 1
ATOM 724 C C . LEU A 1 88 ? 11.586 21.484 3.834 1 98.12 88 LEU A C 1
ATOM 726 O O . LEU A 1 88 ? 11.938 21.203 4.98 1 98.12 88 LEU A O 1
ATOM 730 N N . ALA A 1 89 ? 11.289 22.703 3.404 1 97.81 89 ALA A N 1
ATOM 731 C CA . ALA A 1 89 ? 11.258 23.781 4.387 1 97.81 89 ALA A CA 1
ATOM 732 C C . ALA A 1 89 ? 10.234 23.5 5.48 1 97.81 89 ALA A C 1
ATOM 734 O O . ALA A 1 89 ? 10.523 23.672 6.668 1 97.81 89 ALA A O 1
ATOM 735 N N . ALA A 1 90 ? 9.078 23.062 5.129 1 98 90 ALA A N 1
ATOM 736 C CA . ALA A 1 90 ? 8.039 22.703 6.098 1 98 90 ALA A CA 1
ATOM 737 C C . ALA A 1 90 ? 8.484 21.531 6.965 1 98 90 ALA A C 1
ATOM 739 O O . ALA A 1 90 ? 8.328 21.562 8.188 1 98 90 ALA A O 1
ATOM 740 N N . ALA A 1 91 ? 9.062 20.5 6.32 1 98.19 91 ALA A N 1
ATOM 741 C CA . ALA A 1 91 ? 9.508 19.312 7.039 1 98.19 91 ALA A CA 1
ATOM 742 C C . ALA A 1 91 ? 10.609 19.656 8.039 1 98.19 91 ALA A C 1
ATOM 744 O O . ALA A 1 91 ? 10.672 19.062 9.125 1 98.19 91 ALA A O 1
ATOM 745 N N . GLY A 1 92 ? 11.414 20.594 7.684 1 97.81 92 GLY A N 1
ATOM 746 C CA . GLY A 1 92 ? 12.547 21 8.5 1 97.81 92 GLY A CA 1
ATOM 747 C C . GLY A 1 92 ? 12.133 21.594 9.836 1 97.81 92 GLY A C 1
ATOM 748 O O . GLY A 1 92 ? 12.961 21.734 10.734 1 97.81 92 GLY A O 1
ATOM 749 N N . GLN A 1 93 ? 10.891 21.906 9.93 1 97.19 93 GLN A N 1
ATOM 750 C CA . GLN A 1 93 ? 10.398 22.438 11.203 1 97.19 93 GLN A CA 1
ATOM 751 C C . GLN A 1 93 ? 10.305 21.328 12.25 1 97.19 93 GLN A C 1
ATOM 753 O O . GLN A 1 93 ? 10.242 21.609 13.453 1 97.19 93 GLN A O 1
ATOM 758 N N . PHE A 1 94 ? 10.312 20.047 11.812 1 97.12 94 PHE A N 1
ATOM 759 C CA . PHE A 1 94 ? 10.047 18.938 12.719 1 97.12 94 PHE A CA 1
ATOM 760 C C . PHE A 1 94 ? 11.203 17.938 12.719 1 97.12 94 PHE A C 1
ATOM 762 O O . PHE A 1 94 ? 11.312 17.109 13.609 1 97.12 94 PHE A O 1
ATOM 769 N N . LEU A 1 95 ? 12.062 18.047 11.695 1 97.12 95 LEU A N 1
ATOM 770 C CA . LEU A 1 95 ? 13.102 17.047 11.508 1 97.12 95 LEU A CA 1
ATOM 771 C C . LEU A 1 95 ? 14.477 17.625 11.797 1 97.12 95 LEU A C 1
ATOM 773 O O . LEU A 1 95 ? 14.75 18.781 11.492 1 97.12 95 LEU A O 1
ATOM 777 N N . SER A 1 96 ? 15.336 16.766 12.297 1 96.69 96 SER A N 1
ATOM 778 C CA . SER A 1 96 ? 16.75 17.125 12.422 1 96.69 96 SER A CA 1
ATOM 779 C C . SER A 1 96 ? 17.438 17.141 11.062 1 96.69 96 SER A C 1
ATOM 781 O O . SER A 1 96 ? 16.875 16.688 10.062 1 96.69 96 SER A O 1
ATOM 783 N N . ALA A 1 97 ? 18.688 17.719 11.094 1 96.62 97 ALA A N 1
ATOM 784 C CA . ALA A 1 97 ? 19.453 17.781 9.852 1 96.62 97 ALA A CA 1
ATOM 785 C C . ALA A 1 97 ? 19.688 16.375 9.281 1 96.62 97 ALA A C 1
ATOM 787 O O . ALA A 1 97 ? 19.578 16.172 8.07 1 96.62 97 ALA A O 1
ATOM 788 N N . SER A 1 98 ? 19.953 15.43 10.156 1 95.81 98 SER A N 1
ATOM 789 C CA . SER A 1 98 ? 20.172 14.047 9.727 1 95.81 98 SER A CA 1
ATOM 790 C C . SER A 1 98 ? 18.891 13.445 9.156 1 95.81 98 SER A C 1
ATOM 792 O O . SER A 1 98 ? 18.938 12.719 8.164 1 95.81 98 SER A O 1
ATOM 794 N N . GLN A 1 99 ? 17.766 13.781 9.773 1 95.56 99 GLN A N 1
ATOM 795 C CA . GLN A 1 99 ? 16.484 13.266 9.297 1 95.56 99 GLN A CA 1
ATOM 796 C C . GLN A 1 99 ? 16.109 13.859 7.945 1 95.56 99 GLN A C 1
ATOM 798 O O . GLN A 1 99 ? 15.531 13.172 7.102 1 95.56 99 GLN A O 1
ATOM 803 N N . ILE A 1 100 ? 16.453 15.047 7.773 1 97.62 100 ILE A N 1
ATOM 804 C CA . ILE A 1 100 ? 16.219 15.688 6.484 1 97.62 100 ILE A CA 1
ATOM 805 C C . ILE A 1 100 ? 17.031 14.992 5.398 1 97.62 100 ILE A C 1
ATOM 807 O O . ILE A 1 100 ? 16.547 14.805 4.277 1 97.62 100 ILE A O 1
ATOM 811 N N . TYR A 1 101 ? 18.234 14.625 5.738 1 94.94 101 TYR A N 1
ATOM 812 C CA . TYR A 1 101 ? 19.062 13.883 4.793 1 94.94 101 TYR A CA 1
ATOM 813 C C . TYR A 1 101 ? 18.406 12.562 4.414 1 94.94 101 TYR A C 1
ATOM 815 O O . TYR A 1 101 ? 18.375 12.195 3.236 1 94.94 101 TYR A O 1
ATOM 823 N N . VAL A 1 102 ? 17.891 11.891 5.395 1 93 102 VAL A N 1
ATOM 824 C CA . VAL A 1 102 ? 17.219 10.617 5.137 1 93 102 VAL A CA 1
ATOM 825 C C . VAL A 1 102 ? 15.953 10.844 4.324 1 93 102 VAL A C 1
ATOM 827 O O . VAL A 1 102 ? 15.633 10.062 3.426 1 93 102 VAL A O 1
ATOM 830 N N . LEU A 1 103 ? 15.234 11.906 4.625 1 96.12 103 LEU A N 1
ATOM 831 C CA . LEU A 1 103 ? 14.055 12.258 3.844 1 96.12 103 LEU A CA 1
ATOM 832 C C . LEU A 1 103 ? 14.414 12.461 2.377 1 96.12 103 LEU A C 1
ATOM 834 O O . LEU A 1 103 ? 13.766 11.906 1.489 1 96.12 103 LEU A O 1
ATOM 838 N N . LYS A 1 104 ? 15.484 13.227 2.17 1 95.88 104 LYS A N 1
ATOM 839 C CA . LYS A 1 104 ? 15.914 13.484 0.799 1 95.88 104 LYS A CA 1
ATOM 840 C C . LYS A 1 104 ? 16.266 12.18 0.084 1 95.88 104 LYS A C 1
ATOM 842 O O . LYS A 1 104 ? 15.922 11.992 -1.082 1 95.88 104 LYS A O 1
ATOM 847 N N . LEU A 1 105 ? 16.922 11.383 0.758 1 90.62 105 LEU A N 1
ATOM 848 C CA . LEU A 1 105 ? 17.281 10.086 0.198 1 90.62 105 LEU A CA 1
ATOM 849 C C . LEU A 1 105 ? 16.031 9.273 -0.118 1 90.62 105 LEU A C 1
ATOM 851 O O . LEU A 1 105 ? 15.914 8.695 -1.202 1 90.62 105 LEU A O 1
ATOM 855 N N . SER A 1 106 ? 15.055 9.219 0.798 1 92.44 106 SER A N 1
ATOM 856 C CA . SER A 1 106 ? 13.812 8.477 0.613 1 92.44 106 SER A CA 1
ATOM 857 C C . SER A 1 106 ? 13.031 8.992 -0.592 1 92.44 106 SER A C 1
ATOM 859 O O . SER A 1 106 ? 12.469 8.211 -1.355 1 92.44 106 SER A O 1
ATOM 861 N N . LEU A 1 107 ? 13.039 10.281 -0.741 1 93.38 107 LEU A N 1
ATOM 862 C CA . LEU A 1 107 ? 12.328 10.891 -1.86 1 93.38 107 LEU A CA 1
ATOM 863 C C . LEU A 1 107 ? 13.023 10.57 -3.18 1 93.38 107 LEU A C 1
ATOM 865 O O . LEU A 1 107 ? 12.359 10.328 -4.191 1 93.38 107 LEU A O 1
ATOM 869 N N . SER A 1 108 ? 14.359 10.602 -3.152 1 88.56 108 SER A N 1
ATOM 870 C CA . SER A 1 108 ? 15.117 10.281 -4.355 1 88.56 108 SER A CA 1
ATOM 871 C C . SER A 1 108 ? 14.852 8.852 -4.809 1 88.56 108 SER A C 1
ATOM 873 O O . SER A 1 108 ? 14.852 8.562 -6.008 1 88.56 108 SER A O 1
ATOM 875 N N . LEU A 1 109 ? 14.516 8.047 -3.84 1 83.62 109 LEU A N 1
ATOM 876 C CA . LEU A 1 109 ? 14.258 6.641 -4.129 1 83.62 109 LEU A CA 1
ATOM 877 C C . LEU A 1 109 ? 12.773 6.391 -4.344 1 83.62 109 LEU A C 1
ATOM 879 O O . LEU A 1 109 ? 12.367 5.266 -4.645 1 83.62 109 LEU A O 1
ATOM 883 N N . ARG A 1 110 ? 11.992 7.383 -4.105 1 87.94 110 ARG A N 1
ATOM 884 C CA . ARG A 1 110 ? 10.539 7.273 -4.199 1 87.94 110 ARG A CA 1
ATOM 885 C C . ARG A 1 110 ? 10.016 6.168 -3.291 1 87.94 110 ARG A C 1
ATOM 887 O O . ARG A 1 110 ? 9.133 5.398 -3.686 1 87.94 110 ARG A O 1
ATOM 894 N N . ALA A 1 111 ? 10.562 6.18 -2.107 1 86.94 111 ALA A N 1
ATOM 895 C CA . ALA A 1 111 ? 10.336 5.086 -1.164 1 86.94 111 ALA A CA 1
ATOM 896 C C . ALA A 1 111 ? 8.875 5.016 -0.75 1 86.94 111 ALA A C 1
ATOM 898 O O . ALA A 1 111 ? 8.375 3.947 -0.388 1 86.94 111 ALA A O 1
ATOM 899 N N . TYR A 1 112 ? 8.133 6.059 -0.847 1 91.88 112 TYR A N 1
ATOM 900 C CA . TYR A 1 112 ? 6.77 6.07 -0.318 1 91.88 112 TYR A CA 1
ATOM 901 C C . TYR A 1 112 ? 5.746 6.145 -1.445 1 91.88 112 TYR A C 1
ATOM 903 O O . TYR A 1 112 ? 4.543 6.246 -1.194 1 91.88 112 TYR A O 1
ATOM 911 N N . SER A 1 113 ? 6.215 6.051 -2.607 1 89.69 113 SER A N 1
ATOM 912 C CA . SER A 1 113 ? 5.332 6.055 -3.768 1 89.69 113 SER A CA 1
ATOM 913 C C . SER A 1 113 ? 4.355 4.883 -3.721 1 89.69 113 SER A C 1
ATOM 915 O O . SER A 1 113 ? 3.166 5.051 -4 1 89.69 113 SER A O 1
ATOM 917 N N . PRO A 1 114 ? 4.82 3.727 -3.309 1 85.88 114 PRO A N 1
ATOM 918 C CA . PRO A 1 114 ? 3.873 2.609 -3.256 1 85.88 114 PRO A CA 1
ATOM 919 C C . PRO A 1 114 ? 2.715 2.863 -2.293 1 85.88 114 PRO A C 1
ATOM 921 O O . PRO A 1 114 ? 1.581 2.459 -2.564 1 85.88 114 PRO A O 1
ATOM 924 N N . LYS A 1 115 ? 2.986 3.48 -1.2 1 89.62 115 LYS A N 1
ATOM 925 C CA . LYS A 1 115 ? 1.938 3.789 -0.233 1 89.62 115 LYS A CA 1
ATOM 926 C C . LYS A 1 115 ? 0.929 4.777 -0.812 1 89.62 115 LYS A C 1
ATOM 928 O O . LYS A 1 115 ? -0.28 4.617 -0.633 1 89.62 115 LYS A O 1
ATOM 933 N N . ILE A 1 116 ? 1.385 5.738 -1.493 1 93.12 116 ILE A N 1
ATOM 934 C CA . ILE A 1 116 ? 0.503 6.707 -2.131 1 93.12 116 ILE A CA 1
ATOM 935 C C . ILE A 1 116 ? -0.349 6.012 -3.191 1 93.12 116 ILE A C 1
ATOM 937 O O . ILE A 1 116 ? -1.548 6.281 -3.305 1 93.12 116 ILE A O 1
ATOM 941 N N . GLU A 1 117 ? 0.248 5.145 -3.936 1 86.69 117 GLU A N 1
ATOM 942 C CA . GLU A 1 117 ? -0.477 4.367 -4.938 1 86.69 117 GLU A CA 1
ATOM 943 C C . GLU A 1 117 ? -1.565 3.516 -4.293 1 86.69 117 GLU A C 1
ATOM 945 O O . GLU A 1 117 ? -2.645 3.344 -4.863 1 86.69 117 GLU A O 1
ATOM 950 N N . MET A 1 118 ? -1.188 2.969 -3.197 1 85.69 118 MET A N 1
ATOM 951 C CA . MET A 1 118 ? -2.17 2.172 -2.469 1 85.69 118 MET A CA 1
ATOM 952 C C . MET A 1 118 ? -3.393 3.01 -2.109 1 85.69 118 MET A C 1
ATOM 954 O O . MET A 1 118 ? -4.527 2.57 -2.289 1 85.69 118 MET A O 1
ATOM 958 N N . PHE A 1 119 ? -3.199 4.195 -1.661 1 91.06 119 PHE A N 1
ATOM 959 C CA . PHE A 1 119 ? -4.316 5.082 -1.362 1 91.06 119 PHE A CA 1
ATOM 960 C C . PHE A 1 119 ? -5.117 5.391 -2.623 1 91.06 119 PHE A C 1
ATOM 962 O O . PHE A 1 119 ? -6.344 5.496 -2.576 1 91.06 119 PHE A O 1
ATOM 969 N N . HIS A 1 120 ? -4.398 5.57 -3.656 1 87.75 120 HIS A N 1
ATOM 970 C CA . HIS A 1 120 ? -5.066 5.797 -4.934 1 87.75 120 HIS A CA 1
ATOM 971 C C . HIS A 1 120 ? -5.988 4.637 -5.285 1 87.75 120 HIS A C 1
ATOM 973 O O . HIS A 1 120 ? -7.121 4.852 -5.723 1 87.75 120 HIS A O 1
ATOM 979 N N . GLN A 1 121 ? -5.504 3.471 -5.035 1 81.75 121 GLN A N 1
ATOM 980 C CA . GLN A 1 121 ? -6.285 2.271 -5.328 1 81.75 121 GLN A CA 1
ATOM 981 C C . GLN A 1 121 ? -7.508 2.176 -4.426 1 81.75 121 GLN A C 1
ATOM 983 O O . GLN A 1 121 ? -8.594 1.805 -4.879 1 81.75 121 GLN A O 1
ATOM 988 N N . ILE A 1 122 ? -7.332 2.467 -3.197 1 84.75 122 ILE A N 1
ATOM 989 C CA . ILE A 1 122 ? -8.438 2.459 -2.246 1 84.75 122 ILE A CA 1
ATOM 990 C C . ILE A 1 122 ? -9.523 3.426 -2.709 1 84.75 122 ILE A C 1
ATOM 992 O O . ILE A 1 122 ? -10.711 3.09 -2.693 1 84.75 122 ILE A O 1
ATOM 996 N N . GLY A 1 123 ? -9.102 4.594 -3.148 1 87.62 123 GLY A N 1
ATOM 997 C CA . GLY A 1 123 ? -10.047 5.566 -3.672 1 87.62 123 GLY A CA 1
ATOM 998 C C . GLY A 1 123 ? -10.766 5.082 -4.922 1 87.62 123 GLY A C 1
ATOM 999 O O . GLY A 1 123 ? -11.969 5.312 -5.078 1 87.62 123 GLY A O 1
ATOM 1000 N N . HIS A 1 124 ? -9.977 4.523 -5.773 1 83.31 124 HIS A N 1
ATOM 1001 C CA . HIS A 1 124 ? -10.562 3.984 -6.996 1 83.31 124 HIS A CA 1
ATOM 1002 C C . HIS A 1 124 ? -11.609 2.92 -6.688 1 83.31 124 HIS A C 1
ATOM 1004 O O . HIS A 1 124 ? -12.688 2.916 -7.277 1 83.31 124 HIS A O 1
ATOM 1010 N N . ASP A 1 125 ? -11.32 2.051 -5.762 1 79 125 ASP A N 1
ATOM 1011 C CA . ASP A 1 125 ? -12.219 0.961 -5.395 1 79 125 ASP A CA 1
ATOM 1012 C C . ASP A 1 125 ? -13.492 1.494 -4.734 1 79 125 ASP A C 1
ATOM 1014 O O . ASP A 1 125 ? -14.547 0.863 -4.809 1 79 125 ASP A O 1
ATOM 1018 N N . ARG A 1 126 ? -13.383 2.557 -4.082 1 86 126 ARG A N 1
ATOM 1019 C CA . ARG A 1 126 ? -14.531 3.176 -3.422 1 86 126 ARG A CA 1
ATOM 1020 C C . ARG A 1 126 ? -15.414 3.904 -4.43 1 86 126 ARG A C 1
ATOM 1022 O O . ARG A 1 126 ? -16.484 4.391 -4.082 1 86 126 ARG A O 1
ATOM 1029 N N . ASP A 1 127 ? -15 3.932 -5.723 1 88.88 127 ASP A N 1
ATOM 1030 C CA . ASP A 1 127 ? -15.734 4.574 -6.809 1 88.88 127 ASP A CA 1
ATOM 1031 C C . ASP A 1 127 ? -15.992 6.047 -6.496 1 88.88 127 ASP A C 1
ATOM 1033 O O . ASP A 1 127 ? -17.141 6.508 -6.578 1 88.88 127 ASP A O 1
ATOM 1037 N N . LEU A 1 128 ? -14.977 6.77 -6.086 1 94.62 128 LEU A N 1
ATOM 1038 C CA . LEU A 1 128 ? -15.07 8.195 -5.785 1 94.62 128 LEU A CA 1
ATOM 1039 C C . LEU A 1 128 ? -15.398 8.992 -7.039 1 94.62 128 LEU A C 1
ATOM 1041 O O . LEU A 1 128 ? -15.031 8.602 -8.148 1 94.62 128 LEU A O 1
ATOM 1045 N N . PRO A 1 129 ? -16.156 10.125 -6.859 1 95.75 129 PRO A N 1
ATOM 1046 C CA . PRO A 1 129 ? -16.312 11.016 -8.008 1 95.75 129 PRO A CA 1
ATOM 1047 C C . PRO A 1 129 ? -14.977 11.531 -8.547 1 95.75 129 PRO A C 1
ATOM 1049 O O . PRO A 1 129 ? -13.984 11.547 -7.82 1 95.75 129 PRO A O 1
ATOM 1052 N N . SER A 1 130 ? -15 11.938 -9.766 1 94.5 130 SER A N 1
ATOM 1053 C CA . SER A 1 130 ? -13.773 12.43 -10.383 1 94.5 130 SER A CA 1
ATOM 1054 C C . SER A 1 130 ? -13.219 13.633 -9.617 1 94.5 130 SER A C 1
ATOM 1056 O O . SER A 1 130 ? -13.977 14.414 -9.055 1 94.5 130 SER A O 1
ATOM 1058 N N . THR A 1 131 ? -11.969 13.789 -9.648 1 93.31 131 THR A N 1
ATOM 1059 C CA . THR A 1 131 ? -11.32 14.891 -8.945 1 93.31 131 THR A CA 1
ATOM 1060 C C . THR A 1 131 ? -11.648 16.234 -9.602 1 93.31 131 THR A C 1
ATOM 1062 O O . THR A 1 131 ? -11.508 17.281 -8.977 1 93.31 131 THR A O 1
ATOM 1065 N N . GLU A 1 132 ? -12.023 16.234 -10.828 1 92.12 132 GLU A N 1
ATOM 1066 C CA . GLU A 1 132 ? -12.445 17.438 -11.531 1 92.12 132 GLU A CA 1
ATOM 1067 C C . GLU A 1 132 ? -13.758 17.984 -10.961 1 92.12 132 GLU A C 1
ATOM 1069 O O . GLU A 1 132 ? -13.914 19.188 -10.805 1 92.12 132 GLU A O 1
ATOM 1074 N N . ASN A 1 133 ? -14.648 17.062 -10.602 1 92.12 133 ASN A N 1
ATOM 1075 C CA . ASN A 1 133 ? -15.961 17.438 -10.07 1 92.12 133 ASN A CA 1
ATOM 1076 C C . ASN A 1 133 ? -15.914 17.609 -8.555 1 92.12 133 ASN A C 1
ATOM 1078 O O . ASN A 1 133 ? -16.688 18.391 -7.992 1 92.12 133 ASN A O 1
ATOM 1082 N N . CYS A 1 134 ? -15.008 16.812 -7.934 1 94.88 134 CYS A N 1
ATOM 1083 C CA . CYS A 1 134 ? -14.891 16.75 -6.48 1 94.88 134 CYS A CA 1
ATOM 1084 C C . CYS A 1 134 ? -13.43 16.625 -6.059 1 94.88 134 CYS A C 1
ATOM 1086 O O . CYS A 1 134 ? -12.961 15.523 -5.777 1 94.88 134 CYS A O 1
ATOM 1088 N N . GLY A 1 135 ? -12.812 17.797 -5.848 1 94.94 135 GLY A N 1
ATOM 1089 C CA . GLY A 1 135 ? -11.406 17.781 -5.484 1 94.94 135 GLY A CA 1
ATOM 1090 C C . GLY A 1 135 ? -11.141 17.156 -4.129 1 94.94 135 GLY A C 1
ATOM 1091 O O . GLY A 1 135 ? -10.031 16.703 -3.854 1 94.94 135 GLY A O 1
ATOM 1092 N N . ALA A 1 136 ? -12.109 17.188 -3.303 1 98 136 ALA A N 1
ATOM 1093 C CA . ALA A 1 136 ? -12.141 16.484 -2.025 1 98 136 ALA A CA 1
ATOM 1094 C C . ALA A 1 136 ? -13.477 15.766 -1.826 1 98 136 ALA A C 1
ATOM 1096 O O . ALA A 1 136 ? -14.531 16.312 -2.141 1 98 136 ALA A O 1
ATOM 1097 N N . THR A 1 137 ? -13.391 14.539 -1.428 1 98.19 137 THR A N 1
ATOM 1098 C CA . THR A 1 137 ? -14.594 13.734 -1.208 1 98.19 137 THR A CA 1
ATOM 1099 C C . THR A 1 137 ? -14.617 13.18 0.214 1 98.19 137 THR A C 1
ATOM 1101 O O . THR A 1 137 ? -13.609 12.688 0.713 1 98.19 137 THR A O 1
ATOM 1104 N N . VAL A 1 138 ? -15.727 13.32 0.833 1 97.81 138 VAL A N 1
ATOM 1105 C CA . VAL A 1 138 ? -15.914 12.773 2.174 1 97.81 138 VAL A CA 1
ATOM 1106 C C . VAL A 1 138 ? -16.844 11.57 2.115 1 97.81 138 VAL A C 1
ATOM 1108 O O . VAL A 1 138 ? -17.859 11.586 1.403 1 97.81 138 VAL A O 1
ATOM 1111 N N . ASP A 1 139 ? -16.469 10.531 2.744 1 96.19 139 ASP A N 1
ATOM 1112 C CA . ASP A 1 139 ? -17.266 9.328 2.893 1 96.19 139 ASP A CA 1
ATOM 1113 C C . ASP A 1 139 ? -17.781 9.18 4.32 1 96.19 139 ASP A C 1
ATOM 1115 O O . ASP A 1 139 ? -17 9.039 5.262 1 96.19 139 ASP A O 1
ATOM 1119 N N . ILE A 1 140 ? -19.047 9.211 4.516 1 94.75 140 ILE A N 1
ATOM 1120 C CA . ILE A 1 140 ? -19.703 9.047 5.812 1 94.75 140 ILE A CA 1
ATOM 1121 C C . ILE A 1 140 ? -20.703 7.891 5.746 1 94.75 140 ILE A C 1
ATOM 1123 O O . ILE A 1 140 ? -21.797 8.039 5.195 1 94.75 140 ILE A O 1
ATOM 1127 N N . ASN A 1 141 ? -20.344 6.742 6.301 1 86.25 141 ASN A N 1
ATOM 1128 C CA . ASN A 1 141 ? -21.219 5.578 6.32 1 86.25 141 ASN A CA 1
ATOM 1129 C C . ASN A 1 141 ? -21.656 5.18 4.914 1 86.25 141 ASN A C 1
ATOM 1131 O O . ASN A 1 141 ? -22.844 4.898 4.68 1 86.25 141 ASN A O 1
ATOM 1135 N N . GLY A 1 142 ? -20.812 5.422 3.973 1 87.31 142 GLY A N 1
ATOM 1136 C CA . GLY A 1 142 ? -21.109 4.992 2.615 1 87.31 142 GLY A CA 1
ATOM 1137 C C . GLY A 1 142 ? -21.641 6.109 1.738 1 87.31 142 GLY A C 1
ATOM 1138 O O . GLY A 1 142 ? -21.703 5.973 0.515 1 87.31 142 GLY A O 1
ATOM 1139 N N . GLU A 1 143 ? -22.062 7.148 2.336 1 92.81 143 GLU A N 1
ATOM 1140 C CA . GLU A 1 143 ? -22.516 8.305 1.568 1 92.81 143 GLU A CA 1
ATOM 1141 C C . GLU A 1 143 ? -21.359 9.227 1.217 1 92.81 143 GLU A C 1
ATOM 1143 O O . GLU A 1 143 ? -20.594 9.648 2.098 1 92.81 143 GLU A O 1
ATOM 1148 N N . LEU A 1 144 ? -21.219 9.523 -0.078 1 96 144 LEU A N 1
ATOM 1149 C CA . LEU A 1 144 ? -20.125 10.367 -0.571 1 96 144 LEU A CA 1
ATOM 1150 C C . LEU A 1 144 ? -20.625 11.789 -0.825 1 96 144 LEU A C 1
ATOM 1152 O O . LEU A 1 144 ? -21.719 11.992 -1.331 1 96 144 LEU A O 1
ATOM 1156 N N . THR A 1 145 ? -19.828 12.781 -0.435 1 97.75 145 THR A N 1
ATOM 1157 C CA . THR A 1 145 ? -20.172 14.172 -0.713 1 97.75 145 THR A CA 1
ATOM 1158 C C . THR A 1 145 ? -18.922 15.023 -0.843 1 97.75 145 THR A C 1
ATOM 1160 O O . THR A 1 145 ? -17.875 14.688 -0.27 1 97.75 145 THR A O 1
ATOM 1163 N N . CYS A 1 146 ? -18.984 16.047 -1.559 1 98.25 146 CYS A N 1
ATOM 1164 C CA . CYS A 1 146 ? -17.922 17.016 -1.659 1 98.25 146 CYS A CA 1
ATOM 1165 C C . CYS A 1 146 ? -18.391 18.406 -1.234 1 98.25 146 CYS A C 1
ATOM 1167 O O . CYS A 1 146 ? -17.812 19.422 -1.623 1 98.25 146 CYS A O 1
ATOM 1169 N N . ASP A 1 147 ? -19.469 18.375 -0.476 1 97.94 147 ASP A N 1
ATOM 1170 C CA . ASP A 1 147 ? -20.078 19.594 0.076 1 97.94 147 ASP A CA 1
ATOM 1171 C C . ASP A 1 147 ? -19.906 19.641 1.594 1 97.94 147 ASP A C 1
ATOM 1173 O O . ASP A 1 147 ? -20.453 18.797 2.309 1 97.94 147 ASP A O 1
ATOM 1177 N N . ILE A 1 148 ? -19.328 20.656 2.064 1 97.75 148 ILE A N 1
ATOM 1178 C CA . ILE A 1 148 ? -18.984 20.766 3.48 1 97.75 148 ILE A CA 1
ATOM 1179 C C . ILE A 1 148 ? -20.266 20.859 4.305 1 97.75 148 ILE A C 1
ATOM 1181 O O . ILE A 1 148 ? -20.375 20.281 5.387 1 97.75 148 ILE A O 1
ATOM 1185 N N . GLU A 1 149 ? -21.219 21.641 3.838 1 97.5 149 GLU A N 1
ATOM 1186 C CA . GLU A 1 149 ? -22.484 21.766 4.559 1 97.5 149 GLU A CA 1
ATOM 1187 C C . GLU A 1 149 ? -23.203 20.422 4.668 1 97.5 149 GLU A C 1
ATOM 1189 O O . GLU A 1 149 ? -23.766 20.094 5.715 1 97.5 149 GLU A O 1
ATOM 1194 N N . LYS A 1 150 ? -23.141 19.719 3.615 1 97.69 150 LYS A N 1
ATOM 1195 C CA . LYS A 1 150 ? -23.766 18.391 3.615 1 97.69 150 LYS A CA 1
ATOM 1196 C C . LYS A 1 150 ? -23.047 17.453 4.574 1 97.69 150 LYS A C 1
ATOM 1198 O O . LYS A 1 150 ? -23.672 16.594 5.199 1 97.69 150 LYS A O 1
ATOM 1203 N N . VAL A 1 151 ? -21.75 17.609 4.711 1 97.62 151 VAL A N 1
ATOM 1204 C CA . VAL A 1 151 ? -20.984 16.797 5.66 1 97.62 151 VAL A CA 1
ATOM 1205 C C . VAL A 1 151 ? -21.531 17 7.07 1 97.62 151 VAL A C 1
ATOM 1207 O O . VAL A 1 151 ? -21.812 16.031 7.781 1 97.62 151 VAL A O 1
ATOM 1210 N N . GLU A 1 152 ? -21.703 18.203 7.473 1 96.12 152 GLU A N 1
ATOM 1211 C CA . GLU A 1 152 ? -22.203 18.516 8.805 1 96.12 152 GLU A CA 1
ATOM 1212 C C . GLU A 1 152 ? -23.578 17.922 9.031 1 96.12 152 GLU A C 1
ATOM 1214 O O . GLU A 1 152 ? -23.859 17.344 10.094 1 96.12 152 GLU A O 1
ATOM 1219 N N . GLU A 1 153 ? -24.391 18 8.047 1 96.44 153 GLU A N 1
ATOM 1220 C CA . GLU A 1 153 ? -25.734 17.453 8.117 1 96.44 153 GLU A CA 1
ATOM 1221 C C . GLU A 1 153 ? -25.703 15.93 8.297 1 96.44 153 GLU A C 1
ATOM 1223 O O . GLU A 1 153 ? -26.406 15.375 9.133 1 96.44 153 GLU A O 1
ATOM 1228 N N . LEU A 1 154 ? -24.875 15.328 7.516 1 96.06 154 LEU A N 1
ATOM 1229 C CA . LEU A 1 154 ? -24.781 13.875 7.535 1 96.06 154 LEU A CA 1
ATOM 1230 C C . LEU A 1 154 ? -24.219 13.383 8.867 1 96.06 154 LEU A C 1
ATOM 1232 O O . LEU A 1 154 ? -24.656 12.352 9.383 1 96.06 154 LEU A O 1
ATOM 1236 N N . VAL A 1 155 ? -23.297 14.109 9.398 1 96 155 VAL A N 1
ATOM 1237 C CA . VAL A 1 155 ? -22.688 13.75 10.68 1 96 155 VAL A CA 1
ATOM 1238 C C . VAL A 1 155 ? -23.75 13.82 11.781 1 96 155 VAL A C 1
ATOM 1240 O O . VAL A 1 155 ? -23.812 12.938 12.641 1 96 155 VAL A O 1
ATOM 1243 N N . GLU A 1 156 ? -24.609 14.781 11.773 1 93.56 156 GLU A N 1
ATOM 1244 C CA . GLU A 1 156 ? -25.641 14.969 12.781 1 93.56 156 GLU A CA 1
ATOM 1245 C C . GLU A 1 156 ? -26.672 13.844 12.711 1 93.56 156 GLU A C 1
ATOM 1247 O O . GLU A 1 156 ? -27.203 13.422 13.742 1 93.56 156 GLU A O 1
ATOM 1252 N N . LYS A 1 157 ? -26.844 13.383 11.578 1 92.31 157 LYS A N 1
ATOM 1253 C CA . LYS A 1 157 ? -27.859 12.359 11.375 1 92.31 157 LYS A CA 1
ATOM 1254 C C . LYS A 1 157 ? -27.297 10.961 11.602 1 92.31 157 LYS A C 1
ATOM 1256 O O . LYS A 1 157 ? -28.047 10.008 11.805 1 92.31 157 LYS A O 1
ATOM 1261 N N . ALA A 1 158 ? -26 10.922 11.523 1 88.94 158 ALA A N 1
ATOM 1262 C CA . ALA A 1 158 ? -25.359 9.609 11.586 1 88.94 158 ALA A CA 1
ATOM 1263 C C . ALA A 1 158 ? -25.406 9.047 13 1 88.94 158 ALA A C 1
ATOM 1265 O O . ALA A 1 158 ? -25.234 9.781 13.977 1 88.94 158 ALA A O 1
ATOM 1266 N N . THR A 1 159 ? -25.797 7.859 13.258 1 80.56 159 THR A N 1
ATOM 1267 C CA . THR A 1 159 ? -25.781 7.227 14.57 1 80.56 159 THR A CA 1
ATOM 1268 C C . THR A 1 159 ? -24.469 6.488 14.805 1 80.56 159 THR A C 1
ATOM 1270 O O . THR A 1 159 ? -23.703 6.836 15.703 1 80.56 159 THR A O 1
ATOM 1273 N N . SER A 1 160 ? -24.297 5.215 14.477 1 75.5 160 SER A N 1
ATOM 1274 C CA . SER A 1 160 ? -23.062 4.438 14.633 1 75.5 160 SER A CA 1
ATOM 1275 C C . SER A 1 160 ? -22.641 3.801 13.312 1 75.5 160 SER A C 1
ATOM 1277 O O . SER A 1 160 ? -23.359 2.955 12.766 1 75.5 160 SER A O 1
ATOM 1279 N N . SER A 1 161 ? -21.656 4.543 12.812 1 76.5 161 SER A N 1
ATOM 1280 C CA . SER A 1 161 ? -21.156 3.965 11.57 1 76.5 161 SER A CA 1
ATOM 1281 C C . SER A 1 161 ? -19.672 4.27 11.367 1 76.5 161 SER A C 1
ATOM 1283 O O . SER A 1 161 ? -19.266 5.43 11.406 1 76.5 161 SER A O 1
ATOM 1285 N N . LYS A 1 162 ? -18.859 3.275 11.445 1 77.38 162 LYS A N 1
ATOM 1286 C CA . LYS A 1 162 ? -17.453 3.445 11.086 1 77.38 162 LYS A CA 1
ATOM 1287 C C . LYS A 1 162 ? -17.125 2.73 9.773 1 77.38 162 LYS A C 1
ATOM 1289 O O . LYS A 1 162 ? -17.594 1.61 9.547 1 77.38 162 LYS A O 1
ATOM 1294 N N . PRO A 1 163 ? -16.547 3.469 8.93 1 78.62 163 PRO A N 1
ATOM 1295 C CA . PRO A 1 163 ? -16.125 2.809 7.688 1 78.62 163 PRO A CA 1
ATOM 1296 C C . PRO A 1 163 ? -15.102 1.701 7.93 1 78.62 163 PRO A C 1
ATOM 1298 O O . PRO A 1 163 ? -14.57 1.571 9.039 1 78.62 163 PRO A O 1
ATOM 1301 N N . VAL A 1 164 ? -14.945 0.859 6.953 1 76.25 164 VAL A N 1
ATOM 1302 C CA . VAL A 1 164 ? -13.82 -0.074 6.961 1 76.25 164 VAL A CA 1
ATOM 1303 C C . VAL A 1 164 ? -12.508 0.698 7.043 1 76.25 164 VAL A C 1
ATOM 1305 O O . VAL A 1 164 ? -12.273 1.618 6.254 1 76.25 164 VAL A O 1
ATOM 1308 N N . THR A 1 165 ? -11.789 0.469 8.062 1 81.81 165 THR A N 1
ATOM 1309 C CA . THR A 1 165 ? -10.508 1.15 8.234 1 81.81 165 THR A CA 1
ATOM 1310 C C . THR A 1 165 ? -9.344 0.19 7.992 1 81.81 165 THR A C 1
ATOM 1312 O O . THR A 1 165 ? -9.508 -1.027 8.094 1 81.81 165 THR A O 1
ATOM 1315 N N . TYR A 1 166 ? -8.289 0.841 7.547 1 79.44 166 TYR A N 1
ATOM 1316 C CA . TYR A 1 166 ? -7.055 0.11 7.289 1 79.44 166 TYR A CA 1
ATOM 1317 C C . TYR A 1 166 ? -5.953 0.547 8.242 1 79.44 166 TYR A C 1
ATOM 1319 O O . TYR A 1 166 ? -6.004 1.646 8.797 1 79.44 166 TYR A O 1
ATOM 1327 N N . GLU A 1 167 ? -4.98 -0.297 8.43 1 80.5 167 GLU A N 1
ATOM 1328 C CA . GLU A 1 167 ? -3.852 0.043 9.289 1 80.5 167 GLU A CA 1
ATOM 1329 C C . GLU A 1 167 ? -3.107 1.267 8.766 1 80.5 167 GLU A C 1
ATOM 1331 O O . GLU A 1 167 ? -2.588 2.066 9.547 1 80.5 167 GLU A O 1
ATOM 1336 N N . VAL A 1 168 ? -3.098 1.459 7.484 1 83.62 168 VAL A N 1
ATOM 1337 C CA . VAL A 1 168 ? -2.35 2.529 6.832 1 83.62 168 VAL A CA 1
ATOM 1338 C C . VAL A 1 168 ? -3.098 3.852 6.992 1 83.62 168 VAL A C 1
ATOM 1340 O O . VAL A 1 168 ? -2.545 4.922 6.723 1 83.62 168 VAL A O 1
ATOM 1343 N N . ASP A 1 169 ? -4.324 3.832 7.488 1 90.81 169 ASP A N 1
ATOM 1344 C CA . ASP A 1 169 ? -5.16 5.027 7.586 1 90.81 169 ASP A CA 1
ATOM 1345 C C . ASP A 1 169 ? -4.586 6.016 8.594 1 90.81 169 ASP A C 1
ATOM 1347 O O . ASP A 1 169 ? -3.945 5.617 9.57 1 90.81 169 ASP A O 1
ATOM 1351 N N . HIS A 1 170 ? -4.844 7.25 8.336 1 96.81 170 HIS A N 1
ATOM 1352 C CA . HIS A 1 170 ? -4.449 8.297 9.273 1 96.81 170 HIS A CA 1
ATOM 1353 C C . HIS A 1 170 ? -5.652 8.82 10.047 1 96.81 170 HIS A C 1
ATOM 1355 O O . HIS A 1 170 ? -6.496 9.531 9.492 1 96.81 170 HIS A O 1
ATOM 1361 N N . HIS A 1 171 ? -5.73 8.422 11.297 1 96.94 171 HIS A N 1
ATOM 1362 C CA . HIS A 1 171 ? -6.77 8.938 12.18 1 96.94 171 HIS A CA 1
ATOM 1363 C C . HIS A 1 171 ? -6.32 10.234 12.859 1 96.94 171 HIS A C 1
ATOM 1365 O O . HIS A 1 171 ? -5.262 10.273 13.492 1 96.94 171 HIS A O 1
ATOM 1371 N N . PHE A 1 172 ? -7.078 11.25 12.633 1 98.25 172 PHE A N 1
ATOM 1372 C CA . PHE A 1 172 ? -6.766 12.5 13.328 1 98.25 172 PHE A CA 1
ATOM 1373 C C . PHE A 1 172 ? -6.93 12.336 14.836 1 98.25 172 PHE A C 1
ATOM 1375 O O . PHE A 1 172 ? -7.906 11.734 15.297 1 98.25 172 PHE A O 1
ATOM 1382 N N . PRO A 1 173 ? -6.008 12.875 15.578 1 97.56 173 PRO A N 1
ATOM 1383 C CA . PRO A 1 173 ? -6.039 12.617 17.016 1 97.56 173 PRO A CA 1
ATOM 1384 C C . PRO A 1 173 ? -7.23 13.273 17.703 1 97.56 173 PRO A C 1
ATOM 1386 O O . PRO A 1 173 ? -7.602 14.398 17.359 1 97.56 173 PRO A O 1
ATOM 1389 N N . GLY A 1 174 ? -7.809 12.523 18.734 1 96.12 174 GLY A N 1
ATOM 1390 C CA . GLY A 1 174 ? -8.805 13.109 19.609 1 96.12 174 GLY A CA 1
ATOM 1391 C C . GLY A 1 174 ? -10.219 12.648 19.297 1 96.12 174 GLY A C 1
ATOM 1392 O O . GLY A 1 174 ? -11.125 12.812 20.125 1 96.12 174 GLY A O 1
ATOM 1393 N N . GLY A 1 175 ? -10.398 11.961 18.141 1 95.5 175 GLY A N 1
ATOM 1394 C CA . GLY A 1 175 ? -11.75 11.578 17.766 1 95.5 175 GLY A CA 1
ATOM 1395 C C . GLY A 1 175 ? -11.922 10.078 17.594 1 95.5 175 GLY A C 1
ATOM 1396 O O . GLY A 1 175 ? -12.984 9.617 17.172 1 95.5 175 GLY A O 1
ATOM 1397 N N . GLU A 1 176 ? -10.961 9.359 17.969 1 92.88 176 GLU A N 1
ATOM 1398 C CA . GLU A 1 176 ? -10.914 7.941 17.625 1 92.88 176 GLU A CA 1
ATOM 1399 C C . GLU A 1 176 ? -12.031 7.168 18.312 1 92.88 176 GLU A C 1
ATOM 1401 O O . GLU A 1 176 ? -12.484 6.137 17.797 1 92.88 176 GLU A O 1
ATOM 1406 N N . THR A 1 177 ? -12.578 7.707 19.359 1 92 177 THR A N 1
ATOM 1407 C CA . THR A 1 177 ? -13.602 7 20.125 1 92 177 THR A CA 1
ATOM 1408 C C . THR A 1 177 ? -15 7.398 19.672 1 92 177 THR A C 1
ATOM 1410 O O . THR A 1 177 ? -15.992 6.797 20.078 1 92 177 THR A O 1
ATOM 1413 N N . ALA A 1 178 ? -15.086 8.406 18.812 1 94.5 178 ALA A N 1
ATOM 1414 C CA . ALA A 1 178 ? -16.391 8.812 18.297 1 94.5 178 ALA A CA 1
ATOM 1415 C C . ALA A 1 178 ? -17.062 7.668 17.531 1 94.5 178 ALA A C 1
ATOM 1417 O O . ALA A 1 178 ? -16.375 6.836 16.938 1 94.5 178 ALA A O 1
ATOM 1418 N N . LYS A 1 179 ? -18.328 7.703 17.5 1 93.12 179 LYS A N 1
ATOM 1419 C CA . LYS A 1 179 ? -19.078 6.613 16.891 1 93.12 179 LYS A CA 1
ATOM 1420 C C . LYS A 1 179 ? -19.172 6.789 15.375 1 93.12 179 LYS A C 1
ATOM 1422 O O . LYS A 1 179 ? -19.359 5.816 14.641 1 93.12 179 LYS A O 1
ATOM 1427 N N . VAL A 1 180 ? -19.156 8.031 14.992 1 95.44 180 VAL A N 1
ATOM 1428 C CA . VAL A 1 180 ? -19.281 8.328 13.57 1 95.44 180 VAL A CA 1
ATOM 1429 C C . VAL A 1 180 ? -17.891 8.484 12.953 1 95.44 180 VAL A C 1
ATOM 1431 O O . VAL A 1 180 ? -17.094 9.297 13.406 1 95.44 180 VAL A O 1
ATOM 1434 N N . GLY A 1 181 ? -17.625 7.641 11.938 1 96.31 181 GLY A N 1
ATOM 1435 C CA . GLY A 1 181 ? -16.375 7.758 11.188 1 96.31 181 GLY A CA 1
ATOM 1436 C C . GLY A 1 181 ? -16.531 8.516 9.883 1 96.31 181 GLY A C 1
ATOM 1437 O O . GLY A 1 181 ? -17.516 8.328 9.164 1 96.31 181 GLY A O 1
ATOM 1438 N N . VAL A 1 182 ? -15.602 9.398 9.648 1 97 182 VAL A N 1
ATOM 1439 C CA . VAL A 1 182 ? -15.609 10.211 8.438 1 97 182 VAL A CA 1
ATOM 1440 C C . VAL A 1 182 ? -14.266 10.086 7.727 1 97 182 VAL A C 1
ATOM 1442 O O . VAL A 1 182 ? -13.219 10.336 8.328 1 97 182 VAL A O 1
ATOM 1445 N N . VAL A 1 183 ? -14.266 9.711 6.469 1 97.38 183 VAL A N 1
ATOM 1446 C CA . VAL A 1 183 ? -13.039 9.586 5.695 1 97.38 183 VAL A CA 1
ATOM 1447 C C . VAL A 1 183 ? -12.945 10.727 4.684 1 97.38 183 VAL A C 1
ATOM 1449 O O . VAL A 1 183 ? -13.875 10.953 3.904 1 97.38 183 VAL A O 1
ATOM 1452 N N . LEU A 1 184 ? -11.875 11.492 4.691 1 98.5 184 LEU A N 1
ATOM 1453 C CA . LEU A 1 184 ? -11.578 12.508 3.693 1 98.5 184 LEU A CA 1
ATOM 1454 C C . LEU A 1 184 ? -10.586 11.992 2.658 1 98.5 184 LEU A C 1
ATOM 1456 O O . LEU A 1 184 ? -9.484 11.57 3.008 1 98.5 184 LEU A O 1
ATOM 1460 N N . TYR A 1 185 ? -11.008 11.953 1.438 1 97.75 185 TYR A N 1
ATOM 1461 C CA . TYR A 1 185 ? -10.117 11.742 0.301 1 97.75 185 TYR A CA 1
ATOM 1462 C C . TYR A 1 185 ? -9.766 13.062 -0.371 1 97.75 185 TYR A C 1
ATOM 1464 O O . TYR A 1 185 ? -10.625 13.719 -0.961 1 97.75 185 TYR A O 1
ATOM 1472 N N . ALA A 1 186 ? -8.578 13.477 -0.344 1 98.12 186 ALA A N 1
ATOM 1473 C CA . ALA A 1 186 ? -8.164 14.75 -0.922 1 98.12 186 ALA A CA 1
ATOM 1474 C C . ALA A 1 186 ? -6.656 14.789 -1.136 1 98.12 186 ALA A C 1
ATOM 1476 O O . ALA A 1 186 ? -5.926 13.93 -0.634 1 98.12 186 ALA A O 1
ATOM 1477 N N . GLU A 1 187 ? -6.223 15.727 -1.886 1 97.12 187 GLU A N 1
ATOM 1478 C CA . GLU A 1 187 ? -4.789 15.922 -2.102 1 97.12 187 GLU A CA 1
ATOM 1479 C C . GLU A 1 187 ? -4.227 16.969 -1.138 1 97.12 187 GLU A C 1
ATOM 1481 O O . GLU A 1 187 ? -4.637 18.125 -1.158 1 97.12 187 GLU A O 1
ATOM 1486 N N . LEU A 1 188 ? -3.35 16.516 -0.348 1 98.12 188 LEU A N 1
ATOM 1487 C CA . LEU A 1 188 ? -2.68 17.453 0.558 1 98.12 188 LEU A CA 1
ATOM 1488 C C . LEU A 1 188 ? -2.062 18.609 -0.213 1 98.12 188 LEU A C 1
ATOM 1490 O O . LEU A 1 188 ? -1.435 18.406 -1.255 1 98.12 188 LEU A O 1
ATOM 1494 N N . GLY A 1 189 ? -2.236 19.828 0.266 1 97.25 189 GLY A N 1
ATOM 1495 C CA . GLY A 1 189 ? -1.713 21.016 -0.403 1 97.25 189 GLY A CA 1
ATOM 1496 C C . GLY A 1 189 ? -2.738 21.703 -1.28 1 97.25 189 GLY A C 1
ATOM 1497 O O . GLY A 1 189 ? -2.516 22.828 -1.731 1 97.25 189 GLY A O 1
ATOM 1498 N N . SER A 1 190 ? -3.857 21.062 -1.544 1 96.81 190 SER A N 1
ATOM 1499 C CA . SER A 1 190 ? -4.895 21.672 -2.375 1 96.81 190 SER A CA 1
ATOM 1500 C C . SER A 1 190 ? -5.805 22.562 -1.554 1 96.81 190 SER A C 1
ATOM 1502 O O . SER A 1 190 ? -5.887 22.438 -0.331 1 96.81 190 SER A O 1
ATOM 1504 N N . ALA A 1 191 ? -6.465 23.438 -2.24 1 96.94 191 ALA A N 1
ATOM 1505 C CA . ALA A 1 191 ? -7.426 24.328 -1.589 1 96.94 191 ALA A CA 1
ATOM 1506 C C . ALA A 1 191 ? -8.586 23.547 -0.993 1 96.94 191 ALA A C 1
ATOM 1508 O O . ALA A 1 191 ? -9.086 23.875 0.085 1 96.94 191 ALA A O 1
ATOM 1509 N N . GLU A 1 192 ? -9.047 22.531 -1.692 1 97.56 192 GLU A N 1
ATOM 1510 C CA . GLU A 1 192 ? -10.141 21.703 -1.205 1 97.56 192 GLU A CA 1
ATOM 1511 C C . GLU A 1 192 ? -9.758 20.984 0.081 1 97.56 192 GLU A C 1
ATOM 1513 O O . GLU A 1 192 ? -10.539 20.922 1.028 1 97.56 192 GLU A O 1
ATOM 1518 N N . PHE A 1 193 ? -8.555 20.438 0.1 1 98.19 193 PHE A N 1
ATOM 1519 C CA . PHE A 1 193 ? -8.102 19.781 1.325 1 98.19 193 PHE A CA 1
ATOM 1520 C C . PHE A 1 193 ? -8.148 20.766 2.498 1 98.19 193 PHE A C 1
ATOM 1522 O O . PHE A 1 193 ? -8.609 20.406 3.586 1 98.19 193 PHE A O 1
ATOM 1529 N N . GLN A 1 194 ? -7.586 21.906 2.242 1 98.38 194 GLN A N 1
ATOM 1530 C CA . GLN A 1 194 ? -7.512 22.906 3.297 1 98.38 194 GLN A CA 1
ATOM 1531 C C . GLN A 1 194 ? -8.883 23.172 3.908 1 98.38 194 GLN A C 1
ATOM 1533 O O . GLN A 1 194 ? -9.039 23.172 5.133 1 98.38 194 GLN A O 1
ATOM 1538 N N . ARG A 1 195 ? -9.898 23.391 3.127 1 98.12 195 ARG A N 1
ATOM 1539 C CA . ARG A 1 195 ? -11.242 23.719 3.58 1 98.12 195 ARG A CA 1
ATOM 1540 C C . ARG A 1 195 ? -11.875 22.547 4.328 1 98.12 195 ARG A C 1
ATOM 1542 O O . ARG A 1 195 ? -12.422 22.719 5.418 1 98.12 195 ARG A O 1
ATOM 1549 N N . PHE A 1 196 ? -11.742 21.375 3.775 1 98.75 196 PHE A N 1
ATOM 1550 C CA . PHE A 1 196 ? -12.367 20.203 4.387 1 98.75 196 PHE A CA 1
ATOM 1551 C C . PHE A 1 196 ? -11.633 19.797 5.664 1 98.75 196 PHE A C 1
ATOM 1553 O O . PHE A 1 196 ? -12.266 19.406 6.645 1 98.75 196 PHE A O 1
ATOM 1560 N N . HIS A 1 197 ? -10.328 19.891 5.621 1 98.75 197 HIS A N 1
ATOM 1561 C CA . HIS A 1 197 ? -9.531 19.578 6.801 1 98.75 197 HIS A CA 1
ATOM 1562 C C . HIS A 1 197 ? -9.93 20.453 7.984 1 98.75 197 HIS A C 1
ATOM 1564 O O . HIS A 1 197 ? -10.117 19.953 9.094 1 98.75 197 HIS A O 1
ATOM 1570 N N . ALA A 1 198 ? -10.094 21.719 7.73 1 98.62 198 ALA A N 1
ATOM 1571 C CA . ALA A 1 198 ? -10.5 22.641 8.781 1 98.62 198 ALA A CA 1
ATOM 1572 C C . ALA A 1 198 ? -11.875 22.281 9.336 1 98.62 198 ALA A C 1
ATOM 1574 O O . ALA A 1 198 ? -12.07 22.219 10.555 1 98.62 198 ALA A O 1
ATOM 1575 N N . ALA A 1 199 ? -12.797 22 8.477 1 98.62 199 ALA A N 1
ATOM 1576 C CA . ALA A 1 199 ? -14.164 21.672 8.883 1 98.62 199 ALA A CA 1
ATOM 1577 C C . ALA A 1 199 ? -14.195 20.391 9.688 1 98.62 199 ALA A C 1
ATOM 1579 O O . ALA A 1 199 ? -14.891 20.297 10.703 1 98.62 199 ALA A O 1
ATOM 1580 N N . LEU A 1 200 ? -13.414 19.438 9.266 1 98.75 200 LEU A N 1
ATOM 1581 C CA . LEU A 1 200 ? -13.43 18.141 9.93 1 98.75 200 LEU A CA 1
ATOM 1582 C C . LEU A 1 200 ? -12.727 18.203 11.289 1 98.75 200 LEU A C 1
ATOM 1584 O O . LEU A 1 200 ? -13.133 17.531 12.234 1 98.75 200 LEU A O 1
ATOM 1588 N N . LYS A 1 201 ? -11.688 19.031 11.352 1 98.69 201 LYS A N 1
ATOM 1589 C CA . LYS A 1 201 ? -11.047 19.25 12.641 1 98.69 201 LYS A CA 1
ATOM 1590 C C . LYS A 1 201 ? -12.031 19.828 13.648 1 98.69 201 LYS A C 1
ATOM 1592 O O . LYS A 1 201 ? -12.023 19.453 14.828 1 98.69 201 LYS A O 1
ATOM 1597 N N . ASP A 1 202 ? -12.859 20.719 13.18 1 98.38 202 ASP A N 1
ATOM 1598 C CA . ASP A 1 202 ? -13.867 21.312 14.055 1 98.38 202 ASP A CA 1
ATOM 1599 C C . ASP A 1 202 ? -14.836 20.25 14.57 1 98.38 202 ASP A C 1
ATOM 1601 O O . ASP A 1 202 ? -15.227 20.266 15.734 1 98.38 202 ASP A O 1
ATOM 1605 N N . LEU A 1 203 ? -15.188 19.344 13.719 1 98.19 203 LEU A N 1
ATOM 1606 C CA . LEU A 1 203 ? -16.109 18.281 14.102 1 98.19 203 LEU A CA 1
ATOM 1607 C C . LEU A 1 203 ? -15.461 17.328 15.102 1 98.19 203 LEU A C 1
ATOM 1609 O O . LEU A 1 203 ? -16.125 16.812 16 1 98.19 203 LEU A O 1
ATOM 1613 N N . VAL A 1 204 ? -14.141 17.094 14.984 1 98.38 204 VAL A N 1
ATOM 1614 C CA . VAL A 1 204 ? -13.406 16.297 15.961 1 98.38 204 VAL A CA 1
ATOM 1615 C C . VAL A 1 204 ? -13.391 17 17.312 1 98.38 204 VAL A C 1
ATOM 1617 O O . VAL A 1 204 ? -13.656 16.391 18.344 1 98.38 204 VAL A O 1
ATOM 1620 N N . SER A 1 205 ? -13.102 18.266 17.266 1 97.81 205 SER A N 1
ATOM 1621 C CA . SER A 1 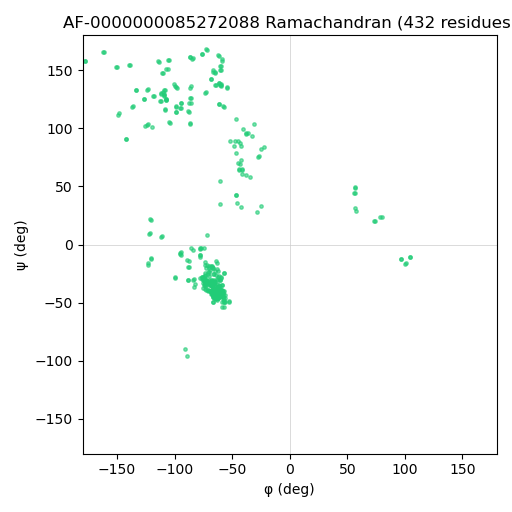205 ? -13.047 19.062 18.5 1 97.81 205 SER A CA 1
ATOM 1622 C C . SER A 1 205 ? -14.383 19.047 19.234 1 97.81 205 SER A C 1
ATOM 1624 O O . SER A 1 205 ? -14.422 19.109 20.453 1 97.81 205 SER A O 1
ATOM 1626 N N . ALA A 1 206 ? -15.453 18.891 18.516 1 97.06 206 ALA A N 1
ATOM 1627 C CA . ALA A 1 206 ? -16.797 18.844 19.078 1 97.06 206 ALA A CA 1
ATOM 1628 C C . ALA A 1 206 ? -17.141 17.438 19.562 1 97.06 206 ALA A C 1
ATOM 1630 O O . ALA A 1 206 ? -18.234 17.203 20.078 1 97.06 206 ALA A O 1
ATOM 1631 N N . GLY A 1 207 ? -16.25 16.5 19.312 1 96.5 207 GLY A N 1
ATOM 1632 C CA . GLY A 1 207 ? -16.453 15.141 19.766 1 96.5 207 GLY A CA 1
ATOM 1633 C C . GLY A 1 207 ? -17.391 14.352 18.875 1 96.5 207 GLY A C 1
ATOM 1634 O O . GLY A 1 207 ? -17.953 13.336 19.312 1 96.5 207 GLY A O 1
ATOM 1635 N N . LYS A 1 208 ? -17.5 14.766 17.625 1 96.56 208 LYS A N 1
ATOM 1636 C CA . LYS A 1 208 ? -18.578 14.219 16.812 1 96.56 208 LYS A CA 1
ATOM 1637 C C . LYS A 1 208 ? -18.094 13.102 15.906 1 96.56 208 LYS A C 1
ATOM 1639 O O . LYS A 1 208 ? -18.859 12.219 15.516 1 96.56 208 LYS A O 1
ATOM 1644 N N . ILE A 1 209 ? -16.781 13.195 15.539 1 97.81 209 ILE A N 1
ATOM 1645 C CA . ILE A 1 209 ? -16.406 12.234 14.508 1 97.81 209 ILE A CA 1
ATOM 1646 C C . ILE A 1 209 ? -15.016 11.672 14.812 1 97.81 209 ILE A C 1
ATOM 1648 O O . ILE A 1 209 ? -14.234 12.289 15.539 1 97.81 209 ILE A O 1
ATOM 1652 N N . ASP A 1 210 ? -14.75 10.477 14.328 1 97.38 210 ASP A N 1
ATOM 1653 C CA . ASP A 1 210 ? -13.422 9.945 14.008 1 97.38 210 ASP A CA 1
ATOM 1654 C C . ASP A 1 210 ? -13 10.336 12.594 1 97.38 210 ASP A C 1
ATOM 1656 O O . ASP A 1 210 ? -13.547 9.812 11.617 1 97.38 210 ASP A O 1
ATOM 1660 N N . TYR A 1 211 ? -12.094 11.305 12.461 1 98.06 211 TYR A N 1
ATOM 1661 C CA . TYR A 1 211 ? -11.641 11.875 11.195 1 98.06 211 TYR A CA 1
ATOM 1662 C C . TYR A 1 211 ? -10.461 11.086 10.625 1 98.06 211 TYR A C 1
ATOM 1664 O O . TYR A 1 211 ? -9.383 11.07 11.219 1 98.06 211 TYR A O 1
ATOM 1672 N N . ILE A 1 212 ? -10.695 10.438 9.453 1 97.69 212 ILE A N 1
ATOM 1673 C CA . ILE A 1 212 ? -9.688 9.648 8.766 1 97.69 212 ILE A CA 1
ATOM 1674 C C . ILE A 1 212 ? -9.297 10.328 7.453 1 97.69 212 ILE A C 1
ATOM 1676 O O . ILE A 1 212 ? -10.172 10.742 6.684 1 97.69 212 ILE A O 1
ATOM 1680 N N . PHE A 1 213 ? -8 10.492 7.234 1 98.44 213 PHE A N 1
ATOM 1681 C CA . PHE A 1 213 ? -7.508 11.109 6.008 1 98.44 213 PHE A CA 1
ATOM 1682 C C . PHE A 1 213 ? -6.875 10.07 5.094 1 98.44 213 PHE A C 1
ATOM 1684 O O . PHE A 1 213 ? -6.035 9.281 5.531 1 98.44 213 PHE A O 1
ATOM 1691 N N . ARG A 1 214 ? -7.281 9.953 3.883 1 96.62 214 ARG A N 1
ATOM 1692 C CA . ARG A 1 214 ? -6.684 9.148 2.818 1 96.62 214 ARG A CA 1
ATOM 1693 C C . ARG A 1 214 ? -6.234 10.031 1.657 1 96.62 214 ARG A C 1
ATOM 1695 O O . ARG A 1 214 ? -7.016 10.836 1.141 1 96.62 214 ARG A O 1
ATOM 1702 N N . HIS A 1 215 ? -4.953 9.852 1.257 1 97.12 215 HIS A N 1
ATOM 1703 C CA . HIS A 1 215 ? -4.426 10.633 0.144 1 97.12 215 HIS A CA 1
ATOM 1704 C C . HIS A 1 215 ? -5.211 10.367 -1.135 1 97.12 215 HIS A C 1
ATOM 1706 O O . HIS A 1 215 ? -5.578 9.227 -1.422 1 97.12 215 HIS A O 1
ATOM 1712 N N . ARG A 1 216 ? -5.461 11.398 -1.809 1 95.81 216 ARG A N 1
ATOM 1713 C CA . ARG A 1 216 ? -6.012 11.312 -3.156 1 95.81 216 ARG A CA 1
ATOM 1714 C C . ARG A 1 216 ? -5.301 12.281 -4.098 1 95.81 216 ARG A C 1
ATOM 1716 O O . ARG A 1 216 ? -5.277 13.492 -3.854 1 95.81 216 ARG A O 1
ATOM 1723 N N . VAL A 1 217 ? -4.676 11.742 -5.129 1 91.94 217 VAL A N 1
ATOM 1724 C CA . VAL A 1 217 ? -3.941 12.57 -6.078 1 91.94 217 VAL A CA 1
ATOM 1725 C C . VAL A 1 217 ? -4.887 13.07 -7.168 1 91.94 217 VAL A C 1
ATOM 1727 O O . VAL A 1 217 ? -5.676 12.297 -7.719 1 91.94 217 VAL A O 1
ATOM 1730 N N . LYS A 1 218 ? -4.793 14.297 -7.484 1 85.25 218 LYS A N 1
ATOM 1731 C CA . LYS A 1 218 ? -5.625 14.891 -8.523 1 85.25 218 LYS A CA 1
ATOM 1732 C C . LYS A 1 218 ? -5.043 14.617 -9.914 1 85.25 218 LYS A C 1
ATOM 1734 O O . LYS A 1 218 ? -3.83 14.484 -10.07 1 85.25 218 LYS A O 1
ATOM 1739 N N . MET B 1 1 ? 70.188 26.234 37.531 1 43.41 1 MET B N 1
ATOM 1740 C CA . MET B 1 1 ? 69.812 25.125 36.656 1 43.41 1 MET B CA 1
ATOM 1741 C C . MET B 1 1 ? 68.5 24.469 37.156 1 43.41 1 MET B C 1
ATOM 1743 O O . MET B 1 1 ? 67.688 24.016 36.344 1 43.41 1 MET B O 1
ATOM 1747 N N . ARG B 1 2 ? 68.25 24.625 38.562 1 52.38 2 ARG B N 1
ATOM 1748 C CA . ARG B 1 2 ? 67.188 23.922 39.25 1 52.38 2 ARG B CA 1
ATOM 1749 C C . ARG B 1 2 ? 65.812 24.656 39.062 1 52.38 2 ARG B C 1
ATOM 1751 O O . ARG B 1 2 ? 64.812 24.031 38.938 1 52.38 2 ARG B O 1
ATOM 1758 N N . GLU B 1 3 ? 65.938 26.016 39 1 54.66 3 GLU B N 1
ATOM 1759 C CA . GLU B 1 3 ? 64.688 26.797 38.938 1 54.66 3 GLU B CA 1
ATOM 1760 C C . GLU B 1 3 ? 64.062 26.703 37.562 1 54.66 3 GLU B C 1
ATOM 1762 O O . GLU B 1 3 ? 62.812 26.75 37.469 1 54.66 3 GLU B O 1
ATOM 1767 N N . ARG B 1 4 ? 64.938 26.531 36.5 1 56.12 4 ARG B N 1
ATOM 1768 C CA . ARG B 1 4 ? 64.375 26.453 35.156 1 56.12 4 ARG B CA 1
ATOM 1769 C C . ARG B 1 4 ? 63.688 25.109 34.938 1 56.12 4 ARG B C 1
ATOM 1771 O O . ARG B 1 4 ? 62.688 25.016 34.188 1 56.12 4 ARG B O 1
ATOM 1778 N N . ILE B 1 5 ? 64.188 24.125 35.719 1 57.28 5 ILE B N 1
ATOM 1779 C CA . ILE B 1 5 ? 63.656 22.781 35.562 1 57.28 5 ILE B CA 1
ATOM 1780 C C . ILE B 1 5 ? 62.281 22.734 36.219 1 57.28 5 ILE B C 1
ATOM 1782 O O . ILE B 1 5 ? 61.344 22.141 35.688 1 57.28 5 ILE B O 1
ATOM 1786 N N . LEU B 1 6 ? 62.094 23.594 37.312 1 58.78 6 LEU B N 1
ATOM 1787 C CA . LEU B 1 6 ? 60.812 23.562 38.031 1 58.78 6 LEU B CA 1
ATOM 1788 C C . LEU B 1 6 ? 59.75 24.281 37.219 1 58.78 6 LEU B C 1
ATOM 1790 O O . LEU B 1 6 ? 58.562 23.859 37.25 1 58.78 6 LEU B O 1
ATOM 1794 N N . GLN B 1 7 ? 60.219 25.25 36.406 1 60.72 7 GLN B N 1
ATOM 1795 C CA . GLN B 1 7 ? 59.25 26 35.594 1 60.72 7 GLN B CA 1
ATOM 1796 C C . GLN B 1 7 ? 58.75 25.156 34.438 1 60.72 7 GLN B C 1
ATOM 1798 O O . GLN B 1 7 ? 57.594 25.188 34.094 1 60.72 7 GLN B O 1
ATOM 1803 N N . VAL B 1 8 ? 59.75 24.312 33.938 1 56.78 8 VAL B N 1
ATOM 1804 C CA . VAL B 1 8 ? 59.375 23.469 32.844 1 56.78 8 VAL B CA 1
ATOM 1805 C C . VAL B 1 8 ? 58.469 22.328 33.344 1 56.78 8 VAL B C 1
ATOM 1807 O O . VAL B 1 8 ? 57.5 21.984 32.688 1 56.78 8 VAL B O 1
ATOM 1810 N N . LEU B 1 9 ? 58.75 21.906 34.625 1 59.12 9 LEU B N 1
ATOM 1811 C CA . LEU B 1 9 ? 57.906 20.828 35.156 1 59.12 9 LEU B CA 1
ATOM 1812 C C . LEU B 1 9 ? 56.5 21.359 35.469 1 59.12 9 LEU B C 1
ATOM 1814 O O . LEU B 1 9 ? 55.5 20.672 35.25 1 59.12 9 LEU B O 1
ATOM 1818 N N . TRP B 1 10 ? 56.469 22.672 35.906 1 58.06 10 TRP B N 1
ATOM 1819 C CA . TRP B 1 10 ? 55.188 23.234 36.219 1 58.06 10 TRP B CA 1
ATOM 1820 C C . TRP B 1 10 ? 54.375 23.516 34.938 1 58.06 10 TRP B C 1
ATOM 1822 O O . TRP B 1 10 ? 53.156 23.359 34.938 1 58.06 10 TRP B O 1
ATOM 1832 N N . ALA B 1 11 ? 55.188 23.828 33.844 1 56.41 11 ALA B N 1
ATOM 1833 C CA . ALA B 1 11 ? 54.5 24.078 32.594 1 56.41 11 ALA B CA 1
ATOM 1834 C C . ALA B 1 11 ? 53.969 22.781 32 1 56.41 11 ALA B C 1
ATOM 1836 O O . ALA B 1 11 ? 52.844 22.75 31.453 1 56.41 11 ALA B O 1
ATOM 1837 N N . THR B 1 12 ? 54.812 21.719 32.219 1 57.12 12 THR B N 1
ATOM 1838 C CA . THR B 1 12 ? 54.344 20.438 31.656 1 57.12 12 THR B CA 1
ATOM 1839 C C . THR B 1 12 ? 53.188 19.875 32.5 1 57.12 12 THR B C 1
ATOM 1841 O O . THR B 1 12 ? 52.281 19.266 31.953 1 57.12 12 THR B O 1
ATOM 1844 N N . LEU B 1 13 ? 53.219 20.234 33.844 1 54.66 13 LEU B N 1
ATOM 1845 C CA . LEU B 1 13 ? 52.156 19.703 34.688 1 54.66 13 LEU B CA 1
ATOM 1846 C C . LEU B 1 13 ? 50.844 20.438 34.375 1 54.66 13 LEU B C 1
ATOM 1848 O O . LEU B 1 13 ? 49.781 19.812 34.312 1 54.66 13 LEU B O 1
ATOM 1852 N N . THR B 1 14 ? 51.031 21.812 34.125 1 52.66 14 THR B N 1
ATOM 1853 C CA . THR B 1 14 ? 49.812 22.531 33.812 1 52.66 14 THR B CA 1
ATOM 1854 C C . THR B 1 14 ? 49.25 22.078 32.469 1 52.66 14 THR B C 1
ATOM 1856 O O . THR B 1 14 ? 48.031 22.016 32.312 1 52.66 14 THR B O 1
ATOM 1859 N N . LEU B 1 15 ? 50.156 21.703 31.547 1 51.66 15 LEU B N 1
ATOM 1860 C CA . LEU B 1 15 ? 49.656 21.234 30.266 1 51.66 15 LEU B CA 1
ATOM 1861 C C . LEU B 1 15 ? 48.938 19.906 30.406 1 51.66 15 LEU B C 1
ATOM 1863 O O . LEU B 1 15 ? 47.906 19.672 29.766 1 51.66 15 LEU B O 1
ATOM 1867 N N . LEU B 1 16 ? 49.469 19.062 31.328 1 50.56 16 LEU B N 1
ATOM 1868 C CA . LEU B 1 16 ? 48.844 17.766 31.5 1 50.56 16 LEU B CA 1
ATOM 1869 C C . LEU B 1 16 ? 47.469 17.922 32.125 1 50.56 16 LEU B C 1
ATOM 1871 O O . LEU B 1 16 ? 46.531 17.188 31.781 1 50.56 16 LEU B O 1
ATOM 1875 N N . ILE B 1 17 ? 47.312 18.906 33.031 1 47.72 17 ILE B N 1
ATOM 1876 C CA . ILE B 1 17 ? 46.031 19.031 33.688 1 47.72 17 ILE B CA 1
ATOM 1877 C C . ILE B 1 17 ? 44.969 19.516 32.719 1 47.72 17 ILE B C 1
ATOM 1879 O O . ILE B 1 17 ? 43.781 19.109 32.781 1 47.72 17 ILE B O 1
ATOM 1883 N N . LEU B 1 18 ? 45.406 20.375 31.719 1 45.03 18 LEU B N 1
ATOM 1884 C CA . LEU B 1 18 ? 44.406 20.906 30.812 1 45.03 18 LEU B CA 1
ATOM 1885 C C . LEU B 1 18 ? 43.875 19.828 29.891 1 45.03 18 LEU B C 1
ATOM 1887 O O . LEU B 1 18 ? 42.812 19.984 29.297 1 45.03 18 LEU B O 1
ATOM 1891 N N . MET B 1 19 ? 44.719 18.828 29.656 1 41.38 19 MET B N 1
ATOM 1892 C CA . MET B 1 19 ? 44.188 17.828 28.734 1 41.38 19 MET B CA 1
ATOM 1893 C C . MET B 1 19 ? 43.062 17.016 29.375 1 41.38 19 MET B C 1
ATOM 1895 O O . MET B 1 19 ? 42.469 16.172 28.719 1 41.38 19 MET B O 1
ATOM 1899 N N . ARG B 1 20 ? 43 17.016 30.656 1 37.44 20 ARG B N 1
ATOM 1900 C CA . ARG B 1 20 ? 42.031 16.078 31.188 1 37.44 20 ARG B CA 1
ATOM 1901 C C . ARG B 1 20 ? 40.594 16.516 30.875 1 37.44 20 ARG B C 1
ATOM 1903 O O . ARG B 1 20 ? 39.656 15.742 31.016 1 37.44 20 ARG B O 1
ATOM 1910 N N . ARG B 1 21 ? 40.438 17.844 30.859 1 34.94 21 ARG B N 1
ATOM 1911 C CA . ARG B 1 21 ? 39.031 18.172 30.984 1 34.94 21 ARG B CA 1
ATOM 1912 C C . ARG B 1 21 ? 38.25 17.812 29.719 1 34.94 21 ARG B C 1
ATOM 1914 O O . ARG B 1 21 ? 37.031 17.906 29.703 1 34.94 21 ARG B O 1
ATOM 1921 N N . VAL B 1 22 ? 39 17.75 28.625 1 35.91 22 VAL B N 1
ATOM 1922 C CA . VAL B 1 22 ? 38.031 17.922 27.531 1 35.91 22 VAL B CA 1
ATOM 1923 C C . VAL B 1 22 ? 37.281 16.609 27.312 1 35.91 22 VAL B C 1
ATOM 1925 O O . VAL B 1 22 ? 36.438 16.531 26.422 1 35.91 22 VAL B O 1
ATOM 1928 N N . SER B 1 23 ? 37.75 15.586 27.922 1 35.5 23 SER B N 1
ATOM 1929 C CA . SER B 1 23 ? 37.188 14.398 27.281 1 35.5 23 SER B CA 1
ATOM 1930 C C . SER B 1 23 ? 35.688 14.258 27.625 1 35.5 23 SER B C 1
ATOM 1932 O O . SER B 1 23 ? 35.219 13.148 27.844 1 35.5 23 SER B O 1
ATOM 1934 N N . GLY B 1 24 ? 35.125 15.289 28.281 1 31.83 24 GLY B N 1
ATOM 1935 C CA . GLY B 1 24 ? 33.75 14.898 28.547 1 31.83 24 GLY B CA 1
ATOM 1936 C C . GLY B 1 24 ? 32.969 14.633 27.281 1 31.83 24 GLY B C 1
ATOM 1937 O O . GLY B 1 24 ? 32.438 15.562 26.656 1 31.83 24 GLY B O 1
ATOM 1938 N N . GLN B 1 25 ? 33.594 14.078 26.234 1 31.38 25 GLN B N 1
ATOM 1939 C CA . GLN B 1 25 ? 32.625 13.914 25.156 1 31.38 25 GLN B CA 1
ATOM 1940 C C . GLN B 1 25 ? 31.328 13.297 25.672 1 31.38 25 GLN B C 1
ATOM 1942 O O . GLN B 1 25 ? 31.359 12.305 26.406 1 31.38 25 GLN B O 1
ATOM 1947 N N . ALA B 1 26 ? 30.25 14.094 25.75 1 32.41 26 ALA B N 1
ATOM 1948 C CA . ALA B 1 26 ? 28.859 13.711 25.906 1 32.41 26 ALA B CA 1
ATOM 1949 C C . ALA B 1 26 ? 28.547 12.43 25.141 1 32.41 26 ALA B C 1
ATOM 1951 O O . ALA B 1 26 ? 28.891 12.297 23.969 1 32.41 26 ALA B O 1
ATOM 1952 N N . LYS B 1 27 ? 28.609 11.336 25.859 1 32.0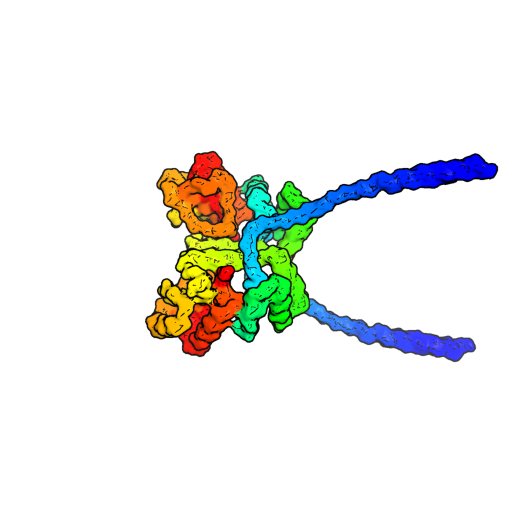3 27 LYS B N 1
ATOM 1953 C CA . LYS B 1 27 ? 27.969 10.172 25.266 1 32.03 27 LYS B CA 1
ATOM 1954 C C . LYS B 1 27 ? 26.641 10.555 24.625 1 32.03 27 LYS B C 1
ATOM 1956 O O . LYS B 1 27 ? 25.641 10.742 25.312 1 32.03 27 LYS B O 1
ATOM 1961 N N . VAL B 1 28 ? 26.734 11.414 23.562 1 29.73 28 VAL B N 1
ATOM 1962 C CA . VAL B 1 28 ? 25.484 11.406 22.828 1 29.73 28 VAL B CA 1
ATOM 1963 C C . VAL B 1 28 ? 25.016 9.969 22.609 1 29.73 28 VAL B C 1
ATOM 1965 O O . VAL B 1 28 ? 25.703 9.18 21.969 1 29.73 28 VAL B O 1
ATOM 1968 N N . LYS B 1 29 ? 24.453 9.43 23.641 1 30.72 29 LYS B N 1
ATOM 1969 C CA . LYS B 1 29 ? 23.75 8.188 23.312 1 30.72 29 LYS B CA 1
ATOM 1970 C C . LYS B 1 29 ? 23.062 8.281 21.969 1 30.72 29 LYS B C 1
ATOM 1972 O O . LYS B 1 29 ? 22.281 9.211 21.734 1 30.72 29 LYS B O 1
ATOM 1977 N N . PRO B 1 30 ? 23.719 7.812 20.984 1 30.95 30 PRO B N 1
ATOM 1978 C CA . PRO B 1 30 ? 22.844 7.762 19.797 1 30.95 30 PRO B CA 1
ATOM 1979 C C . PRO B 1 30 ? 21.438 7.266 20.125 1 30.95 30 PRO B C 1
ATOM 1981 O O . PRO B 1 30 ? 21.281 6.223 20.766 1 30.95 30 PRO B O 1
ATOM 1984 N N . VAL B 1 31 ? 20.578 8.227 20.578 1 28.56 31 VAL B N 1
ATOM 1985 C CA . VAL B 1 31 ? 19.188 7.77 20.594 1 28.56 31 VAL B CA 1
ATOM 1986 C C . VAL B 1 31 ? 18.891 6.98 19.328 1 28.56 31 VAL B C 1
ATOM 1988 O O . VAL B 1 31 ? 18.812 7.551 18.234 1 28.56 31 VAL B O 1
ATOM 1991 N N . THR B 1 32 ? 19.562 5.895 19.078 1 33.03 32 THR B N 1
ATOM 1992 C CA . THR B 1 32 ? 18.984 4.949 18.125 1 33.03 32 THR B CA 1
ATOM 1993 C C . THR B 1 32 ? 17.516 4.707 18.422 1 33.03 32 THR B C 1
ATOM 1995 O O . THR B 1 32 ? 17.172 3.873 19.25 1 33.03 32 THR B O 1
ATOM 1998 N N . THR B 1 33 ? 16.797 5.762 18.719 1 29.97 33 THR B N 1
ATOM 1999 C CA . THR B 1 33 ? 15.375 5.449 18.781 1 29.97 33 THR B CA 1
ATOM 2000 C C . THR B 1 33 ? 14.953 4.547 17.625 1 29.97 33 THR B C 1
ATOM 2002 O O . THR B 1 33 ? 14.977 4.965 16.469 1 29.97 33 THR B O 1
ATOM 2005 N N . HIS B 1 34 ? 15.406 3.35 17.688 1 32.78 34 HIS B N 1
ATOM 2006 C CA . HIS B 1 34 ? 14.625 2.385 16.922 1 32.78 34 HIS B CA 1
ATOM 2007 C C . HIS B 1 34 ? 13.125 2.633 17.078 1 32.78 34 HIS B C 1
ATOM 2009 O O . HIS B 1 34 ? 12.602 2.584 18.203 1 32.78 34 HIS B O 1
ATOM 2015 N N . LEU B 1 35 ? 12.617 3.77 16.609 1 30.45 35 LEU B N 1
ATOM 2016 C CA . LEU B 1 35 ? 11.156 3.844 16.531 1 30.45 35 LEU B CA 1
ATOM 2017 C C . LEU B 1 35 ? 10.555 2.457 16.344 1 30.45 35 LEU B C 1
ATOM 2019 O O . LEU B 1 35 ? 10.766 1.821 15.312 1 30.45 35 LEU B O 1
ATOM 2023 N N . SER B 1 36 ? 10.5 1.638 17.375 1 33.88 36 SER B N 1
ATOM 2024 C CA . SER B 1 36 ? 9.711 0.412 17.375 1 33.88 36 SER B CA 1
ATOM 2025 C C . SER B 1 36 ? 8.32 0.65 16.812 1 33.88 36 SER B C 1
ATOM 2027 O O . SER B 1 36 ? 7.387 0.975 17.547 1 33.88 36 SER B O 1
ATOM 2029 N N . ALA B 1 37 ? 8.125 1.503 15.828 1 34.94 37 ALA B N 1
ATOM 2030 C CA . ALA B 1 37 ? 6.805 1.415 15.195 1 34.94 37 ALA B CA 1
ATOM 2031 C C . ALA B 1 37 ? 6.277 -0.016 15.234 1 34.94 37 ALA B C 1
ATOM 2033 O O . ALA B 1 37 ? 7.031 -0.968 15.016 1 34.94 37 ALA B O 1
ATOM 2034 N N . LYS B 1 38 ? 5.371 -0.352 16.078 1 35.25 38 LYS B N 1
ATOM 2035 C CA . LYS B 1 38 ? 4.684 -1.632 15.938 1 35.25 38 LYS B CA 1
ATOM 2036 C C . LYS B 1 38 ? 4.625 -2.074 14.477 1 35.25 38 LYS B C 1
ATOM 2038 O O . LYS B 1 38 ? 3.629 -1.84 13.789 1 35.25 38 LYS B O 1
ATOM 2043 N N . TRP B 1 39 ? 5.477 -1.741 13.656 1 41.62 39 TRP B N 1
ATOM 2044 C CA . TRP B 1 39 ? 5.594 -2.078 12.242 1 41.62 39 TRP B CA 1
ATOM 2045 C C . TRP B 1 39 ? 5.332 -3.562 12.016 1 41.62 39 TRP B C 1
ATOM 2047 O O . TRP B 1 39 ? 6.039 -4.414 12.555 1 41.62 39 TRP B O 1
ATOM 2057 N N . THR B 1 40 ? 4.113 -4.082 12.148 1 51.19 40 THR B N 1
ATOM 2058 C CA . THR B 1 40 ? 3.9 -5.375 11.508 1 51.19 40 THR B CA 1
ATOM 2059 C C . THR B 1 40 ? 4.914 -5.598 10.391 1 51.19 40 THR B C 1
ATOM 2061 O O . THR B 1 40 ? 5.012 -4.789 9.461 1 51.19 40 THR B O 1
ATOM 2064 N N . HIS B 1 41 ? 6.152 -6.094 10.727 1 74.88 41 HIS B N 1
ATOM 2065 C CA . HIS B 1 41 ? 7.289 -6.465 9.891 1 74.88 41 HIS B CA 1
ATOM 2066 C C . HIS B 1 41 ? 6.855 -7.344 8.727 1 74.88 41 HIS B C 1
ATOM 2068 O O . HIS B 1 41 ? 6.281 -8.414 8.93 1 74.88 41 HIS B O 1
ATOM 2074 N N . THR B 1 42 ? 6.504 -6.707 7.668 1 90.81 42 THR B N 1
ATOM 2075 C CA . THR B 1 42 ? 6.234 -7.477 6.457 1 90.81 42 THR B CA 1
ATOM 2076 C C . THR B 1 42 ? 7.477 -8.234 6.008 1 90.81 42 THR B C 1
ATOM 2078 O O . THR B 1 42 ? 8.602 -7.758 6.18 1 90.81 42 THR B O 1
ATOM 2081 N N . PRO B 1 43 ? 7.332 -9.477 5.562 1 95.06 43 PRO B N 1
ATOM 2082 C CA . PRO B 1 43 ? 8.492 -10.273 5.16 1 95.06 43 PRO B CA 1
ATOM 2083 C C . PRO B 1 43 ? 9.281 -9.641 4.02 1 95.06 43 PRO B C 1
ATOM 2085 O O . PRO B 1 43 ? 8.695 -9.203 3.027 1 95.06 43 PRO B O 1
ATOM 2088 N N . LEU B 1 44 ? 10.617 -9.672 4.141 1 95.25 44 LEU B N 1
ATOM 2089 C CA . LEU B 1 44 ? 11.492 -9.047 3.156 1 95.25 44 LEU B CA 1
ATOM 2090 C C . LEU B 1 44 ? 11.344 -9.719 1.794 1 95.25 44 LEU B C 1
ATOM 2092 O O . LEU B 1 44 ? 11.469 -9.062 0.757 1 95.25 44 LEU B O 1
ATOM 2096 N N . LEU B 1 45 ? 11.016 -11.016 1.812 1 97.56 45 LEU B N 1
ATOM 2097 C CA . LEU B 1 45 ? 10.828 -11.75 0.566 1 97.56 45 LEU B CA 1
ATOM 2098 C C . LEU B 1 45 ? 9.672 -11.156 -0.241 1 97.56 45 LEU B C 1
ATOM 2100 O O . LEU B 1 45 ? 9.797 -10.953 -1.451 1 97.56 45 LEU B O 1
ATOM 2104 N N . LEU B 1 46 ? 8.57 -10.82 0.433 1 97.62 46 LEU B N 1
ATOM 2105 C CA . LEU B 1 46 ? 7.41 -10.258 -0.244 1 97.62 46 LEU B CA 1
ATOM 2106 C C . LEU B 1 46 ? 7.695 -8.836 -0.721 1 97.62 46 LEU B C 1
ATOM 2108 O O . LEU B 1 46 ? 7.273 -8.445 -1.812 1 97.62 46 LEU B O 1
ATOM 2112 N N . GLU B 1 47 ? 8.383 -8.094 0.084 1 95.88 47 GLU B N 1
ATOM 2113 C CA . GLU B 1 47 ? 8.773 -6.75 -0.33 1 95.88 47 GLU B CA 1
ATOM 2114 C C . GLU B 1 47 ? 9.68 -6.793 -1.56 1 95.88 47 GLU B C 1
ATOM 2116 O O . GLU B 1 47 ? 9.562 -5.945 -2.449 1 95.88 47 GLU B O 1
ATOM 2121 N N . THR B 1 48 ? 10.57 -7.785 -1.594 1 98 48 THR B N 1
ATOM 2122 C CA . THR B 1 48 ? 11.438 -7.949 -2.756 1 98 48 THR B CA 1
ATOM 2123 C C . THR B 1 48 ? 10.617 -8.25 -4.008 1 98 48 THR B C 1
ATOM 2125 O O . THR B 1 48 ? 10.883 -7.703 -5.078 1 98 48 THR B O 1
ATOM 2128 N N . ALA B 1 49 ? 9.609 -9.047 -3.854 1 98.5 49 ALA B N 1
ATOM 2129 C CA . ALA B 1 49 ? 8.742 -9.352 -4.988 1 98.5 49 ALA B CA 1
ATOM 2130 C C . ALA B 1 49 ? 8.07 -8.086 -5.523 1 98.5 49 ALA B C 1
ATOM 2132 O O . ALA B 1 49 ? 7.977 -7.895 -6.738 1 98.5 49 ALA B O 1
ATOM 2133 N N . GLU B 1 50 ? 7.652 -7.211 -4.629 1 96.38 50 GLU B N 1
ATOM 2134 C CA . GLU B 1 50 ? 7.004 -5.977 -5.055 1 96.38 50 GLU B CA 1
ATOM 2135 C C . GLU B 1 50 ? 8.008 -5.023 -5.703 1 96.38 50 GLU B C 1
ATOM 2137 O O . GLU B 1 50 ? 7.652 -4.27 -6.613 1 96.38 50 GLU B O 1
ATOM 2142 N N . TYR B 1 51 ? 9.258 -5.051 -5.234 1 96.12 51 TYR B N 1
ATOM 2143 C CA . TYR B 1 51 ? 10.297 -4.32 -5.945 1 96.12 51 TYR B CA 1
ATOM 2144 C C . TYR B 1 51 ? 10.445 -4.836 -7.375 1 96.12 51 TYR B C 1
ATOM 2146 O O . TYR B 1 51 ? 10.547 -4.047 -8.32 1 96.12 51 TYR B O 1
ATOM 2154 N N . MET B 1 52 ? 10.43 -6.152 -7.535 1 97.62 52 MET B N 1
ATOM 2155 C CA . MET B 1 52 ? 10.539 -6.766 -8.852 1 97.62 52 MET B CA 1
ATOM 2156 C C . MET B 1 52 ? 9.383 -6.34 -9.75 1 97.62 52 MET B C 1
ATOM 2158 O O . MET B 1 52 ? 9.555 -6.164 -10.953 1 97.62 52 MET B O 1
ATOM 2162 N N . ARG B 1 53 ? 8.227 -6.195 -9.133 1 95.62 53 ARG B N 1
ATOM 2163 C CA . ARG B 1 53 ? 7.055 -5.762 -9.891 1 95.62 53 ARG B CA 1
ATOM 2164 C C . ARG B 1 53 ? 7.266 -4.375 -10.477 1 95.62 53 ARG B C 1
ATOM 2166 O O . ARG B 1 53 ? 6.793 -4.086 -11.578 1 95.62 53 ARG B O 1
ATOM 2173 N N . GLU B 1 54 ? 7.941 -3.547 -9.719 1 89.44 54 GLU B N 1
ATOM 2174 C CA . GLU B 1 54 ? 8.211 -2.195 -10.195 1 89.44 54 GLU B CA 1
ATOM 2175 C C . GLU B 1 54 ? 9.125 -2.217 -11.422 1 89.44 54 GLU B C 1
ATOM 2177 O O . GLU B 1 54 ? 9.039 -1.334 -12.281 1 89.44 54 GLU B O 1
ATOM 2182 N N . GLU B 1 55 ? 10.008 -3.201 -11.461 1 90.38 55 GLU B N 1
ATOM 2183 C CA . GLU B 1 55 ? 10.828 -3.365 -12.656 1 90.38 55 GLU B CA 1
ATOM 2184 C C . GLU B 1 55 ? 9.977 -3.766 -13.859 1 90.38 55 GLU B C 1
ATOM 2186 O O . GLU B 1 55 ? 10.055 -3.139 -14.914 1 90.38 55 GLU B O 1
ATOM 2191 N N . SER B 1 56 ? 9.172 -4.754 -13.648 1 92.75 56 SER B N 1
ATOM 2192 C CA . SER B 1 56 ? 8.18 -5.152 -14.648 1 92.75 56 SER B CA 1
ATOM 2193 C C . SER B 1 56 ? 7.316 -6.301 -14.133 1 92.75 56 SER B C 1
ATOM 2195 O O . SER B 1 56 ? 7.734 -7.051 -13.25 1 92.75 56 SER B O 1
ATOM 2197 N N . PRO B 1 57 ? 6.133 -6.43 -14.734 1 94.75 57 PRO B N 1
ATOM 2198 C CA . PRO B 1 57 ? 5.332 -7.602 -14.383 1 94.75 57 PRO B CA 1
ATOM 2199 C C . PRO B 1 57 ? 6.051 -8.914 -14.672 1 94.75 57 PRO B C 1
ATOM 2201 O O . PRO B 1 57 ? 5.934 -9.875 -13.898 1 94.75 57 PRO B O 1
ATOM 2204 N N . ALA B 1 58 ? 6.82 -8.945 -15.703 1 96.69 58 ALA B N 1
ATOM 2205 C CA . ALA B 1 58 ? 7.555 -10.156 -16.062 1 96.69 58 ALA B CA 1
ATOM 2206 C C . ALA B 1 58 ? 8.602 -10.5 -15.016 1 96.69 58 ALA B C 1
ATOM 2208 O O . ALA B 1 58 ? 8.75 -11.664 -14.633 1 96.69 58 ALA B O 1
ATOM 2209 N N . THR B 1 59 ? 9.336 -9.422 -14.547 1 97.44 59 THR B N 1
ATOM 2210 C CA . THR B 1 59 ? 10.367 -9.656 -13.539 1 97.44 59 THR B CA 1
ATOM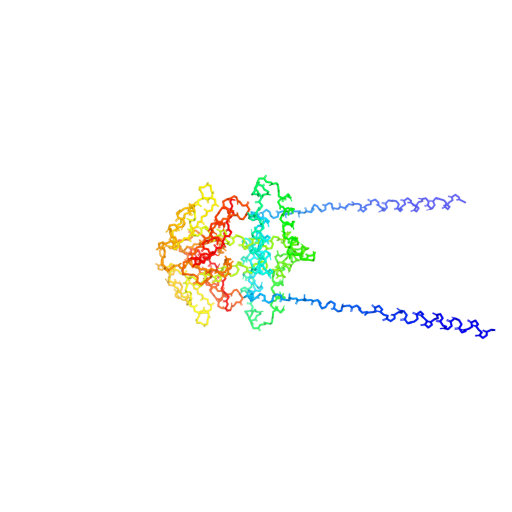 2211 C C . THR B 1 59 ? 9.742 -10.148 -12.242 1 97.44 59 THR B C 1
ATOM 2213 O O . THR B 1 59 ? 10.32 -10.984 -11.547 1 97.44 59 THR B O 1
ATOM 2216 N N . PHE B 1 60 ? 8.562 -9.664 -11.891 1 98.19 60 PHE B N 1
ATOM 2217 C CA . PHE B 1 60 ? 7.832 -10.133 -10.719 1 98.19 60 PHE B CA 1
ATOM 2218 C C . PHE B 1 60 ? 7.594 -11.633 -10.797 1 98.19 60 PHE B C 1
ATOM 2220 O O . PHE B 1 60 ? 7.988 -12.375 -9.898 1 98.19 60 PHE B O 1
ATOM 2227 N N . TRP B 1 61 ? 7.012 -12.094 -11.875 1 98.69 61 TRP B N 1
ATOM 2228 C CA . TRP B 1 61 ? 6.594 -13.484 -11.969 1 98.69 61 TRP B CA 1
ATOM 2229 C C . TRP B 1 61 ? 7.797 -14.406 -12.148 1 98.69 61 TRP B C 1
ATOM 2231 O O . TRP B 1 61 ? 7.801 -15.539 -11.664 1 98.69 61 TRP B O 1
ATOM 2241 N N . SER B 1 62 ? 8.867 -13.898 -12.82 1 98.12 62 SER B N 1
ATOM 2242 C CA . SER B 1 62 ? 10.094 -14.688 -12.891 1 98.12 62 SER B CA 1
ATOM 2243 C C . SER B 1 62 ? 10.68 -14.922 -11.5 1 98.12 62 SER B C 1
ATOM 2245 O O . SER B 1 62 ? 11.109 -16.031 -11.18 1 98.12 62 SER B O 1
ATOM 2247 N N . PHE B 1 63 ? 10.664 -13.867 -10.734 1 98.75 63 PHE B N 1
ATOM 2248 C CA . PHE B 1 63 ? 11.148 -13.977 -9.367 1 98.75 63 PHE B CA 1
ATOM 2249 C C . PHE B 1 63 ? 10.281 -14.93 -8.555 1 98.75 63 PHE B C 1
ATOM 2251 O O . PHE B 1 63 ? 10.789 -15.797 -7.848 1 98.75 63 PHE B O 1
ATOM 2258 N N . VAL B 1 64 ? 8.969 -14.773 -8.648 1 98.81 64 VAL B N 1
ATOM 2259 C CA . VAL B 1 64 ? 8.023 -15.633 -7.941 1 98.81 64 VAL B CA 1
ATOM 2260 C C . VAL B 1 64 ? 8.242 -17.094 -8.336 1 98.81 64 VAL B C 1
ATOM 2262 O O . VAL B 1 64 ? 8.25 -17.969 -7.484 1 98.81 64 VAL B O 1
ATOM 2265 N N . ASP B 1 65 ? 8.5 -17.328 -9.625 1 98.5 65 ASP B N 1
ATOM 2266 C CA . ASP B 1 65 ? 8.703 -18.688 -10.125 1 98.5 65 ASP B CA 1
ATOM 2267 C C . ASP B 1 65 ? 9.984 -19.297 -9.555 1 98.5 65 ASP B C 1
ATOM 2269 O O . ASP B 1 65 ? 10.008 -20.453 -9.164 1 98.5 65 ASP B O 1
ATOM 2273 N N . ILE B 1 66 ? 11.031 -18.5 -9.484 1 98.31 66 ILE B N 1
ATOM 2274 C CA . ILE B 1 66 ? 12.289 -19.016 -8.961 1 98.31 66 ILE B CA 1
ATOM 2275 C C . ILE B 1 66 ? 12.141 -19.344 -7.477 1 98.31 66 ILE B C 1
ATOM 2277 O O . ILE B 1 66 ? 12.641 -20.375 -7.008 1 98.31 66 ILE B O 1
ATOM 2281 N N . ILE B 1 67 ? 11.453 -18.5 -6.762 1 98.5 67 ILE B N 1
ATOM 2282 C CA . ILE B 1 67 ? 11.219 -18.75 -5.344 1 98.5 67 ILE B CA 1
ATOM 2283 C C . ILE B 1 67 ? 10.391 -20.016 -5.172 1 98.5 67 ILE B C 1
ATOM 2285 O O . ILE B 1 67 ? 10.656 -20.828 -4.281 1 98.5 67 ILE B O 1
ATOM 2289 N N . ALA B 1 68 ? 9.383 -20.203 -6.035 1 98.31 68 ALA B N 1
ATOM 2290 C CA . ALA B 1 68 ? 8.477 -21.359 -5.953 1 98.31 68 ALA B CA 1
ATOM 2291 C C . ALA B 1 68 ? 9.211 -22.656 -6.266 1 98.31 68 ALA B C 1
ATOM 2293 O O . ALA B 1 68 ? 8.727 -23.734 -5.934 1 98.31 68 ALA B O 1
ATOM 2294 N N . GLU B 1 69 ? 10.312 -22.562 -6.902 1 97.19 69 GLU B N 1
ATOM 2295 C CA . GLU B 1 69 ? 11.094 -23.734 -7.258 1 97.19 69 GLU B CA 1
ATOM 2296 C C . GLU B 1 69 ? 12.062 -24.125 -6.141 1 97.19 69 GLU B C 1
ATOM 2298 O O . GLU B 1 69 ? 12.609 -25.219 -6.141 1 97.19 69 GLU B O 1
ATOM 2303 N N . LYS B 1 70 ? 12.234 -23.234 -5.227 1 97.06 70 LYS B N 1
ATOM 2304 C CA . LYS B 1 70 ? 13.172 -23.5 -4.137 1 97.06 70 LYS B CA 1
ATOM 2305 C C . LYS B 1 70 ? 12.492 -24.25 -2.996 1 97.06 70 LYS B C 1
ATOM 2307 O O . LYS B 1 70 ? 11.266 -24.297 -2.918 1 97.06 70 LYS B O 1
ATOM 2312 N N . ASP B 1 71 ? 13.391 -24.859 -2.162 1 96.75 71 ASP B N 1
ATOM 2313 C CA . ASP B 1 71 ? 12.898 -25.5 -0.948 1 96.75 71 ASP B CA 1
ATOM 2314 C C . ASP B 1 71 ? 12.219 -24.484 -0.029 1 96.75 71 ASP B C 1
ATOM 2316 O O . ASP B 1 71 ? 12.859 -23.531 0.422 1 96.75 71 ASP B O 1
ATOM 2320 N N . PRO B 1 72 ? 10.922 -24.734 0.273 1 96.25 72 PRO B N 1
ATOM 2321 C CA . PRO B 1 72 ? 10.227 -23.781 1.145 1 96.25 72 PRO B CA 1
ATOM 2322 C C . PRO B 1 72 ? 10.922 -23.594 2.488 1 96.25 72 PRO B C 1
ATOM 2324 O O . PRO B 1 72 ? 10.781 -22.547 3.119 1 96.25 72 PRO B O 1
ATOM 2327 N N . GLN B 1 73 ? 11.68 -24.531 2.936 1 94.19 73 GLN B N 1
ATOM 2328 C CA . GLN B 1 73 ? 12.375 -24.453 4.219 1 94.19 73 GLN B CA 1
ATOM 2329 C C . GLN B 1 73 ? 13.383 -23.312 4.238 1 94.19 73 GLN B C 1
ATOM 2331 O O . GLN B 1 73 ? 13.766 -22.828 5.305 1 94.19 73 GLN B O 1
ATOM 2336 N N . LEU B 1 74 ? 13.789 -22.875 3.098 1 93.69 74 LEU B N 1
ATOM 2337 C CA . LEU B 1 74 ? 14.742 -21.781 2.988 1 93.69 74 LEU B CA 1
ATOM 2338 C C . LEU B 1 74 ? 14.102 -20.469 3.414 1 93.69 74 LEU B C 1
ATOM 2340 O O . LEU B 1 74 ? 14.797 -19.484 3.693 1 93.69 74 LEU B O 1
ATOM 2344 N N . PHE B 1 75 ? 12.797 -20.469 3.428 1 93.94 75 PHE B N 1
ATOM 2345 C CA . PHE B 1 75 ? 12.094 -19.219 3.689 1 93.94 75 PHE B CA 1
ATOM 2346 C C . PHE B 1 75 ? 11.211 -19.344 4.922 1 93.94 75 PHE B C 1
ATOM 2348 O O . PHE B 1 75 ? 10.57 -18.375 5.332 1 93.94 75 PHE B O 1
ATOM 2355 N N . THR B 1 76 ? 11.156 -20.625 5.219 1 85.19 76 THR B N 1
ATOM 2356 C CA . THR B 1 76 ? 10.344 -20.891 6.402 1 85.19 76 THR B CA 1
ATOM 2357 C C . THR B 1 76 ? 11.219 -21.328 7.57 1 85.19 76 THR B C 1
ATOM 2359 O O . THR B 1 76 ? 12.203 -22.047 7.383 1 85.19 76 THR B O 1
ATOM 2362 N N . ASN B 1 77 ? 11.125 -20.859 8.656 1 83.25 77 ASN B N 1
ATOM 2363 C CA . ASN B 1 77 ? 11.828 -21.312 9.852 1 83.25 77 ASN B CA 1
ATOM 2364 C C . ASN B 1 77 ? 13.305 -20.938 9.805 1 83.25 77 ASN B C 1
ATOM 2366 O O . ASN B 1 77 ? 14.172 -21.75 10.133 1 83.25 77 ASN B O 1
ATOM 2370 N N . ARG B 1 78 ? 13.75 -20.047 9.086 1 87.19 78 ARG B N 1
ATOM 2371 C CA . ARG B 1 78 ? 15.094 -19.484 9.023 1 87.19 78 ARG B CA 1
ATOM 2372 C C . ARG B 1 78 ? 15.141 -18.094 9.656 1 87.19 78 ARG B C 1
ATOM 2374 O O . ARG B 1 78 ? 14.094 -17.484 9.883 1 87.19 78 ARG B O 1
ATOM 2381 N N . ASN B 1 79 ? 16.359 -17.781 10.008 1 90 79 ASN B N 1
ATOM 2382 C CA . ASN B 1 79 ? 16.453 -16.422 10.555 1 90 79 ASN B CA 1
ATOM 2383 C C . ASN B 1 79 ? 16.391 -15.367 9.453 1 90 79 ASN B C 1
ATOM 2385 O O . ASN B 1 79 ? 16.562 -15.68 8.273 1 90 79 ASN B O 1
ATOM 2389 N N . GLU B 1 80 ? 16.156 -14.234 9.781 1 89.62 80 GLU B N 1
ATOM 2390 C CA . GLU B 1 80 ? 15.891 -13.133 8.867 1 89.62 80 GLU B CA 1
ATOM 2391 C C . GLU B 1 80 ? 17.078 -12.898 7.93 1 89.62 80 GLU B C 1
ATOM 2393 O O . GLU B 1 80 ? 16.891 -12.594 6.75 1 89.62 80 GLU B O 1
ATOM 2398 N N . LYS B 1 81 ? 18.312 -13.008 8.484 1 93.69 81 LYS B N 1
ATOM 2399 C CA . LYS B 1 81 ? 19.5 -12.773 7.668 1 93.69 81 LYS B CA 1
ATOM 2400 C C . LYS B 1 81 ? 19.609 -13.82 6.562 1 93.69 81 LYS B C 1
ATOM 2402 O O . LYS B 1 81 ? 19.938 -13.492 5.422 1 93.69 81 LYS B O 1
ATOM 2407 N N . GLU B 1 82 ? 19.375 -15.07 6.898 1 95.06 82 GLU B N 1
ATOM 2408 C CA . GLU B 1 82 ? 19.438 -16.141 5.914 1 95.06 82 GLU B CA 1
ATOM 2409 C C . GLU B 1 82 ? 18.375 -15.961 4.824 1 95.06 82 GLU B C 1
ATOM 2411 O O . GLU B 1 82 ? 18.672 -16.156 3.643 1 95.06 82 GLU B O 1
ATOM 2416 N N . ILE B 1 83 ? 17.219 -15.617 5.25 1 95.31 83 ILE B N 1
ATOM 2417 C CA . ILE B 1 83 ? 16.141 -15.359 4.293 1 95.31 83 ILE B CA 1
ATOM 2418 C C . ILE B 1 83 ? 16.531 -14.188 3.391 1 95.31 83 ILE B C 1
ATOM 2420 O O . ILE B 1 83 ? 16.344 -14.25 2.174 1 95.31 83 ILE B O 1
ATOM 2424 N N . TYR B 1 84 ? 17.062 -13.141 4.016 1 96 84 TYR B N 1
ATOM 2425 C CA . TYR B 1 84 ? 17.531 -11.961 3.289 1 96 84 TYR B CA 1
ATOM 2426 C C . TYR B 1 84 ? 18.562 -12.344 2.24 1 96 84 TYR B C 1
ATOM 2428 O O . TYR B 1 84 ? 18.438 -11.969 1.071 1 96 84 TYR B O 1
ATOM 2436 N N . ASP B 1 85 ? 19.5 -13.164 2.613 1 96.88 85 ASP B N 1
ATOM 2437 C CA . ASP B 1 85 ? 20.562 -13.57 1.702 1 96.88 85 ASP B CA 1
ATOM 2438 C C . ASP B 1 85 ? 20.016 -14.422 0.56 1 96.88 85 ASP B C 1
ATOM 2440 O O . ASP B 1 85 ? 20.391 -14.234 -0.599 1 96.88 85 ASP B O 1
ATOM 2444 N N . GLU B 1 86 ? 19.188 -15.352 0.914 1 97.06 86 GLU B N 1
ATOM 2445 C CA . GLU B 1 86 ? 18.562 -16.188 -0.114 1 97.06 86 GLU B CA 1
ATOM 2446 C C . GLU B 1 86 ? 17.734 -15.344 -1.078 1 97.06 86 GLU B C 1
ATOM 2448 O O . GLU B 1 86 ? 17.734 -15.586 -2.285 1 97.06 86 GLU B O 1
ATOM 2453 N N . THR B 1 87 ? 17.016 -14.383 -0.542 1 98.12 87 THR B N 1
ATOM 2454 C CA . THR B 1 87 ? 16.172 -13.477 -1.326 1 98.12 87 THR B CA 1
ATOM 2455 C C . THR B 1 87 ? 17.016 -12.672 -2.305 1 98.12 87 THR B C 1
ATOM 2457 O O . THR B 1 87 ? 16.703 -12.586 -3.492 1 98.12 87 THR B O 1
ATOM 2460 N N . LEU B 1 88 ? 18.125 -12.141 -1.846 1 98.12 88 LEU B N 1
ATOM 2461 C CA . LEU B 1 88 ? 19 -11.344 -2.691 1 98.12 88 LEU B CA 1
ATOM 2462 C C . LEU B 1 88 ? 19.656 -12.203 -3.766 1 98.12 88 LEU B C 1
ATOM 2464 O O . LEU B 1 88 ? 19.844 -11.758 -4.898 1 98.12 88 LEU B O 1
ATOM 2468 N N . ALA B 1 89 ? 20.031 -13.422 -3.336 1 97.88 89 ALA B N 1
ATOM 2469 C CA . ALA B 1 89 ? 20.609 -14.336 -4.312 1 97.88 89 ALA B CA 1
ATOM 2470 C C . ALA B 1 89 ? 19.641 -14.617 -5.449 1 97.88 89 ALA B C 1
ATOM 2472 O O . ALA B 1 89 ? 20.016 -14.594 -6.621 1 97.88 89 ALA B O 1
ATOM 2473 N N . ALA B 1 90 ? 18.438 -14.859 -5.148 1 98.06 90 ALA B N 1
ATOM 2474 C CA . ALA B 1 90 ? 17.406 -15.094 -6.164 1 98.06 90 ALA B CA 1
ATOM 2475 C C . ALA B 1 90 ? 17.188 -13.852 -7.023 1 98.06 90 ALA B C 1
ATOM 2477 O O . ALA B 1 90 ? 17.125 -13.938 -8.25 1 98.06 90 ALA B O 1
ATOM 2478 N N . ALA B 1 91 ? 17.078 -12.688 -6.359 1 98.19 91 ALA B N 1
ATOM 2479 C CA . ALA B 1 91 ? 16.859 -11.43 -7.074 1 98.19 91 ALA B CA 1
ATOM 2480 C C . ALA B 1 91 ? 18.016 -11.133 -8.023 1 98.19 91 ALA B C 1
ATOM 2482 O O . ALA B 1 91 ? 17.812 -10.586 -9.109 1 98.19 91 ALA B O 1
ATOM 2483 N N . GLY B 1 92 ? 19.188 -11.492 -7.621 1 97.81 92 GLY B N 1
ATOM 2484 C CA . GLY B 1 92 ? 20.406 -11.227 -8.383 1 97.81 92 GLY B CA 1
ATOM 2485 C C . GLY B 1 92 ? 20.422 -11.93 -9.734 1 97.81 92 GLY B C 1
ATOM 2486 O O . GLY B 1 92 ? 21.234 -11.594 -10.594 1 97.81 92 GLY B O 1
ATOM 2487 N N . GLN B 1 93 ? 19.562 -12.875 -9.883 1 97.25 93 GLN B N 1
ATOM 2488 C CA . GLN B 1 93 ? 19.469 -13.562 -11.164 1 97.25 93 GLN B CA 1
ATOM 2489 C C . GLN B 1 93 ? 18.844 -12.664 -12.234 1 97.25 93 GLN B C 1
ATOM 2491 O O . GLN B 1 93 ? 18.984 -12.922 -13.43 1 97.25 93 GLN B O 1
ATOM 2496 N N . PHE B 1 94 ? 18.156 -11.57 -11.812 1 97.19 94 PHE B N 1
ATOM 2497 C CA . PHE B 1 94 ? 17.375 -10.75 -12.734 1 97.19 94 PHE B CA 1
ATOM 2498 C C . PHE B 1 94 ? 17.844 -9.297 -12.695 1 97.19 94 PHE B C 1
ATOM 2500 O O . PHE B 1 94 ? 17.531 -8.516 -13.602 1 97.19 94 PHE B O 1
ATOM 2507 N N . LEU B 1 95 ? 18.562 -8.945 -11.633 1 97.06 95 LEU B N 1
ATOM 2508 C CA . LEU B 1 95 ? 18.906 -7.543 -11.414 1 97.06 95 LEU B CA 1
ATOM 2509 C C . LEU B 1 95 ? 20.391 -7.305 -11.625 1 97.06 95 LEU B C 1
ATOM 2511 O O . LEU B 1 95 ? 21.219 -8.164 -11.297 1 97.06 95 LEU B O 1
ATOM 2515 N N . SER B 1 96 ? 20.703 -6.148 -12.102 1 96.69 96 SER B N 1
ATOM 2516 C CA . SER B 1 96 ? 22.094 -5.707 -12.156 1 96.69 96 SER B CA 1
ATOM 2517 C C . SER B 1 96 ? 22.625 -5.387 -10.766 1 96.69 96 SER B C 1
ATOM 2519 O O . SER B 1 96 ? 21.859 -5.305 -9.805 1 96.69 96 SER B O 1
ATOM 2521 N N . ALA B 1 97 ? 23.969 -5.23 -10.727 1 96.56 97 ALA B N 1
ATOM 2522 C CA . ALA B 1 97 ? 24.594 -4.887 -9.453 1 96.56 97 ALA B CA 1
ATOM 2523 C C . ALA B 1 97 ? 24.031 -3.58 -8.898 1 96.56 97 ALA B C 1
ATOM 2525 O O . ALA B 1 97 ? 23.781 -3.469 -7.695 1 96.56 97 ALA B O 1
ATOM 2526 N N . SER B 1 98 ? 23.797 -2.598 -9.781 1 95.56 98 SER B N 1
ATOM 2527 C CA . SER B 1 98 ? 23.234 -1.316 -9.359 1 95.56 98 SER B CA 1
ATOM 2528 C C . SER B 1 98 ? 21.812 -1.479 -8.852 1 95.56 98 SER B C 1
ATOM 2530 O O . SER B 1 98 ? 21.422 -0.846 -7.863 1 95.56 98 SER B O 1
ATOM 2532 N N . GLN B 1 99 ? 21.062 -2.348 -9.516 1 95.19 99 GLN B N 1
ATOM 2533 C CA . GLN B 1 99 ? 19.672 -2.586 -9.109 1 95.19 99 GLN B CA 1
ATOM 2534 C C . GLN B 1 99 ? 19.609 -3.307 -7.766 1 95.19 99 GLN B C 1
ATOM 2536 O O . GLN B 1 99 ? 18.719 -3.045 -6.953 1 95.19 99 GLN B O 1
ATOM 2541 N N . ILE B 1 100 ? 20.531 -4.141 -7.551 1 97.62 100 ILE B N 1
ATOM 2542 C CA . ILE B 1 100 ? 20.594 -4.832 -6.27 1 97.62 100 ILE B CA 1
ATOM 2543 C C . ILE B 1 100 ? 20.875 -3.824 -5.156 1 97.62 100 ILE B C 1
ATOM 2545 O O . ILE B 1 100 ? 20.312 -3.932 -4.062 1 97.62 100 ILE B O 1
ATOM 2549 N N . TYR B 1 101 ? 21.719 -2.879 -5.434 1 94.5 101 TYR B N 1
ATOM 2550 C CA . TYR B 1 101 ? 22 -1.827 -4.457 1 94.5 101 TYR B CA 1
ATOM 2551 C C . TYR B 1 101 ? 20.719 -1.055 -4.129 1 94.5 101 TYR B C 1
ATOM 2553 O O . TYR B 1 101 ? 20.438 -0.781 -2.959 1 94.5 101 TYR B O 1
ATOM 2561 N N . VAL B 1 102 ? 19.969 -0.746 -5.148 1 92.5 102 VAL B N 1
ATOM 2562 C CA . VAL B 1 102 ? 18.734 -0.011 -4.941 1 92.5 102 VAL B CA 1
ATOM 2563 C C . VAL B 1 102 ? 17.734 -0.884 -4.184 1 92.5 102 VAL B C 1
ATOM 2565 O O . VAL B 1 102 ? 17.016 -0.399 -3.309 1 92.5 102 VAL B O 1
ATOM 2568 N N . LEU B 1 103 ? 17.672 -2.129 -4.5 1 96.19 103 LEU B N 1
ATOM 2569 C CA . LEU B 1 103 ? 16.828 -3.062 -3.775 1 96.19 103 LEU B CA 1
ATOM 2570 C C . LEU B 1 103 ? 17.172 -3.08 -2.291 1 96.19 103 LEU B C 1
ATOM 2572 O O . LEU B 1 103 ? 16.281 -2.965 -1.441 1 96.19 103 LEU B O 1
ATOM 2576 N N . LYS B 1 104 ? 18.469 -3.184 -2.021 1 95.94 104 LYS B N 1
ATOM 2577 C CA . LYS B 1 104 ? 18.906 -3.197 -0.629 1 95.94 104 LYS B CA 1
ATOM 2578 C C . LYS B 1 104 ? 18.484 -1.92 0.092 1 95.94 104 LYS B C 1
ATOM 2580 O O . LYS B 1 104 ? 18.031 -1.968 1.237 1 95.94 104 LYS B O 1
ATOM 2585 N N . LEU B 1 105 ? 18.641 -0.881 -0.551 1 90.56 105 LEU B N 1
ATOM 2586 C CA . LEU B 1 105 ? 18.234 0.399 0.015 1 90.56 105 LEU B CA 1
ATOM 2587 C C . LEU B 1 105 ? 16.734 0.431 0.248 1 90.56 105 LEU B C 1
ATOM 2589 O O . LEU B 1 105 ? 16.266 0.853 1.312 1 90.56 105 LEU B O 1
ATOM 2593 N N . SER B 1 106 ? 15.945 -0.037 -0.694 1 92 106 SER B N 1
ATOM 2594 C CA . SER B 1 106 ? 14.492 -0.068 -0.578 1 92 106 SER B CA 1
ATOM 2595 C C . SER B 1 106 ? 14.047 -0.938 0.593 1 92 106 SER B C 1
ATOM 2597 O O . SER B 1 106 ? 13.117 -0.583 1.322 1 92 106 SER B O 1
ATOM 2599 N N . LEU B 1 107 ? 14.711 -2.025 0.773 1 93.62 107 LEU B N 1
ATOM 2600 C CA . LEU B 1 107 ? 14.383 -2.936 1.865 1 93.62 107 LEU B CA 1
ATOM 2601 C C . LEU B 1 107 ? 14.734 -2.314 3.213 1 93.62 107 LEU B C 1
ATOM 2603 O O . LEU B 1 107 ? 14 -2.479 4.188 1 93.62 107 LEU B O 1
ATOM 2607 N N . SER B 1 108 ? 15.875 -1.62 3.244 1 89.69 108 SER B N 1
ATOM 2608 C CA . SER B 1 108 ? 16.281 -0.96 4.48 1 89.69 108 SER B CA 1
ATOM 2609 C C . SER B 1 108 ? 15.273 0.107 4.898 1 89.69 108 SER B C 1
ATOM 2611 O O . SER B 1 108 ? 15.07 0.338 6.09 1 89.69 108 SER B O 1
ATOM 2613 N N . LEU B 1 109 ? 14.617 0.629 3.875 1 85.88 109 LEU B N 1
ATOM 2614 C CA . LEU B 1 109 ? 13.641 1.683 4.129 1 85.88 109 LEU B CA 1
ATOM 2615 C C . LEU B 1 109 ? 12.234 1.101 4.266 1 85.88 109 LEU B C 1
ATOM 2617 O O . LEU B 1 109 ? 11.273 1.835 4.512 1 85.88 109 LEU B O 1
ATOM 2621 N N . ARG B 1 110 ? 12.094 -0.174 4.02 1 88.25 110 ARG B N 1
ATOM 2622 C CA . ARG B 1 110 ? 10.812 -0.86 4.066 1 88.25 110 ARG B CA 1
ATOM 2623 C C . ARG B 1 110 ? 9.797 -0.191 3.137 1 88.25 110 ARG B C 1
ATOM 2625 O O . ARG B 1 110 ? 8.633 -0.021 3.5 1 88.25 110 ARG B O 1
ATOM 2632 N N . ALA B 1 111 ? 10.305 0.109 1.964 1 88.19 111 ALA B N 1
ATOM 2633 C CA . ALA B 1 111 ? 9.555 0.919 1.007 1 88.19 111 ALA B CA 1
ATOM 2634 C C . ALA B 1 111 ? 8.281 0.204 0.561 1 88.19 111 ALA B C 1
ATOM 2636 O O . ALA B 1 111 ? 7.277 0.847 0.243 1 88.19 111 ALA B O 1
ATOM 2637 N N . TYR B 1 112 ? 8.234 -1.082 0.604 1 92.06 112 TYR B N 1
ATOM 2638 C CA . TYR B 1 112 ? 7.113 -1.807 0.021 1 92.06 112 TYR B CA 1
ATOM 2639 C C . TYR B 1 112 ? 6.266 -2.463 1.104 1 92.06 112 TYR B C 1
ATOM 2641 O O . TYR B 1 112 ? 5.324 -3.203 0.802 1 92.06 112 TYR B O 1
ATOM 2649 N N . SER B 1 113 ? 6.547 -2.176 2.307 1 89.19 113 SER B N 1
ATOM 2650 C CA . SER B 1 113 ? 5.766 -2.689 3.426 1 89.19 113 SER B CA 1
ATOM 2651 C C . SER B 1 113 ? 4.309 -2.25 3.332 1 89.19 113 SER B C 1
ATOM 2653 O O . SER B 1 113 ? 3.396 -3.045 3.576 1 89.19 113 SER B O 1
ATOM 2655 N N . PRO B 1 114 ? 4.035 -1.045 2.918 1 84.69 114 PRO B N 1
ATOM 2656 C CA . PRO B 1 114 ? 2.633 -0.627 2.828 1 84.69 114 PRO B CA 1
ATOM 2657 C C . PRO B 1 114 ? 1.836 -1.45 1.818 1 84.69 114 PRO B C 1
ATOM 2659 O O . PRO B 1 114 ? 0.657 -1.735 2.043 1 84.69 114 PRO B O 1
ATOM 2662 N N . LYS B 1 115 ? 2.455 -1.79 0.74 1 88.44 115 LYS B N 1
ATOM 2663 C CA . LYS B 1 115 ? 1.78 -2.605 -0.266 1 88.44 115 LYS B CA 1
ATOM 2664 C C . LYS B 1 115 ? 1.443 -3.988 0.282 1 88.44 115 LYS B C 1
ATOM 2666 O O . LYS B 1 115 ? 0.352 -4.508 0.039 1 88.44 115 LYS B O 1
ATOM 2671 N N . ILE B 1 116 ? 2.354 -4.523 0.998 1 92.62 116 ILE B N 1
ATOM 2672 C CA . ILE B 1 116 ? 2.111 -5.82 1.613 1 92.62 116 ILE B CA 1
ATOM 2673 C C . ILE B 1 116 ? 0.978 -5.707 2.631 1 92.62 116 ILE B C 1
ATOM 2675 O O . ILE B 1 116 ? 0.113 -6.586 2.707 1 92.62 116 ILE B O 1
ATOM 2679 N N . GLU B 1 117 ? 0.97 -4.641 3.379 1 85.56 117 GLU B N 1
ATOM 2680 C CA . GLU B 1 117 ? -0.103 -4.391 4.336 1 85.56 117 GLU B CA 1
ATOM 2681 C C . GLU B 1 117 ? -1.45 -4.254 3.633 1 85.56 117 GLU B C 1
ATOM 2683 O O . GLU B 1 117 ? -2.477 -4.691 4.152 1 85.56 117 GLU B O 1
ATOM 2688 N N . MET B 1 118 ? -1.379 -3.607 2.549 1 85.44 118 MET B N 1
ATOM 2689 C CA . MET B 1 118 ? -2.607 -3.461 1.774 1 85.44 118 MET B CA 1
ATOM 2690 C C . MET B 1 118 ? -3.166 -4.82 1.374 1 85.44 118 MET B C 1
ATOM 2692 O O . MET B 1 118 ? -4.363 -5.07 1.505 1 85.44 118 MET B O 1
ATOM 2696 N N . PHE B 1 119 ? -2.312 -5.684 0.943 1 90.44 119 PHE B N 1
ATOM 2697 C CA . PHE B 1 119 ? -2.758 -7.031 0.61 1 90.44 119 PHE B CA 1
ATOM 2698 C C . PHE B 1 119 ? -3.316 -7.738 1.84 1 90.44 119 PHE B C 1
ATOM 2700 O O . PHE B 1 119 ? -4.285 -8.492 1.742 1 90.44 119 PHE B O 1
ATOM 2707 N N . HIS B 1 120 ? -2.635 -7.52 2.908 1 87.75 120 HIS B N 1
ATOM 2708 C CA . HIS B 1 120 ? -3.121 -8.094 4.156 1 87.75 120 HIS B CA 1
ATOM 2709 C C . HIS B 1 120 ? -4.539 -7.625 4.465 1 87.75 120 HIS B C 1
ATOM 2711 O O . HIS B 1 120 ? -5.395 -8.43 4.84 1 87.75 120 HIS B O 1
ATOM 2717 N N . GLN B 1 121 ? -4.77 -6.402 4.25 1 81.56 121 GLN B N 1
ATOM 2718 C CA . GLN B 1 121 ? -6.086 -5.82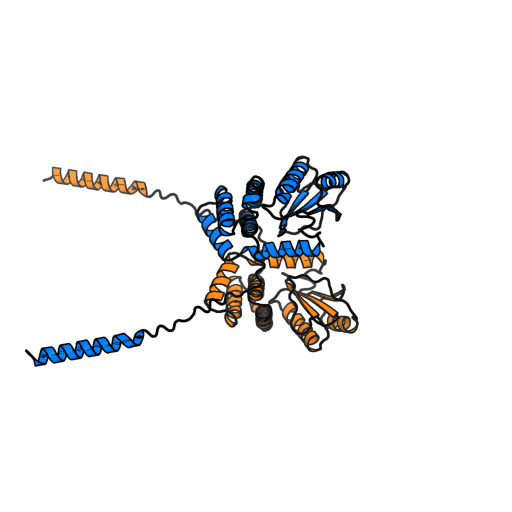8 4.516 1 81.56 121 GLN B CA 1
ATOM 2719 C C . GLN B 1 121 ? -7.129 -6.371 3.543 1 81.56 121 GLN B C 1
ATOM 2721 O O . GLN B 1 121 ? -8.266 -6.652 3.938 1 81.56 121 GLN B O 1
ATOM 2726 N N . ILE B 1 122 ? -6.777 -6.465 2.32 1 84.81 122 ILE B N 1
ATOM 2727 C CA . ILE B 1 122 ? -7.668 -7.031 1.314 1 84.81 122 ILE B CA 1
ATOM 2728 C C . ILE B 1 122 ? -8.094 -8.438 1.732 1 84.81 122 ILE B C 1
ATOM 2730 O O . ILE B 1 122 ? -9.273 -8.789 1.646 1 84.81 122 ILE B O 1
ATOM 2734 N N . GLY B 1 123 ? -7.113 -9.188 2.207 1 87.56 123 GLY B N 1
ATOM 2735 C CA . GLY B 1 123 ? -7.422 -10.523 2.697 1 87.56 123 GLY B CA 1
ATOM 2736 C C . GLY B 1 123 ? -8.344 -10.516 3.902 1 87.56 123 GLY B C 1
ATOM 2737 O O . GLY B 1 123 ? -9.242 -11.359 4.008 1 87.56 123 GLY B O 1
ATOM 2738 N N . HIS B 1 124 ? -8.031 -9.648 4.789 1 83.88 124 HIS B N 1
ATOM 2739 C CA . HIS B 1 124 ? -8.875 -9.516 5.973 1 83.88 124 HIS B CA 1
ATOM 2740 C C . HIS B 1 124 ? -10.305 -9.164 5.59 1 83.88 124 HIS B C 1
ATOM 2742 O O . HIS B 1 124 ? -11.258 -9.75 6.117 1 83.88 124 HIS B O 1
ATOM 2748 N N . ASP B 1 125 ? -10.484 -8.242 4.68 1 79.38 125 ASP B N 1
ATOM 2749 C CA . ASP B 1 125 ? -11.805 -7.793 4.246 1 79.38 125 ASP B CA 1
ATOM 2750 C C . ASP B 1 125 ? -12.555 -8.914 3.539 1 79.38 125 ASP B C 1
ATOM 2752 O O . ASP B 1 125 ? -13.789 -8.953 3.557 1 79.38 125 ASP B O 1
ATOM 2756 N N . ARG B 1 126 ? -11.852 -9.75 2.916 1 86.56 126 ARG B N 1
ATOM 2757 C CA . ARG B 1 126 ? -12.461 -10.875 2.217 1 86.56 126 ARG B CA 1
ATOM 2758 C C . ARG B 1 126 ? -12.859 -11.977 3.193 1 86.56 126 ARG B C 1
ATOM 2760 O O . ARG B 1 126 ? -13.5 -12.961 2.805 1 86.56 126 ARG B O 1
ATOM 2767 N N . ASP B 1 127 ? -12.516 -11.773 4.492 1 89.94 127 ASP B N 1
ATOM 2768 C CA . ASP B 1 127 ? -12.836 -12.719 5.555 1 89.94 127 ASP B CA 1
ATOM 2769 C C . ASP B 1 127 ? -12.273 -14.102 5.25 1 89.94 127 ASP B C 1
ATOM 2771 O O . ASP B 1 127 ? -13 -15.102 5.285 1 89.94 127 ASP B O 1
ATOM 2775 N N . LEU B 1 128 ? -11.008 -14.164 4.891 1 94.88 128 LEU B N 1
ATOM 2776 C CA . LEU B 1 128 ? -10.32 -15.422 4.594 1 94.88 128 LEU B CA 1
ATOM 2777 C C . LEU B 1 128 ? -10.227 -16.297 5.836 1 94.88 128 LEU B C 1
ATOM 2779 O O . LEU B 1 128 ? -10.18 -15.789 6.957 1 94.88 128 LEU B O 1
ATOM 2783 N N . PRO B 1 129 ? -10.242 -17.625 5.633 1 95.62 129 PRO B N 1
ATOM 2784 C CA . PRO B 1 129 ? -9.953 -18.5 6.781 1 95.62 129 PRO B CA 1
ATOM 2785 C C . PRO B 1 129 ? -8.57 -18.234 7.379 1 95.62 129 PRO B C 1
ATOM 2787 O O . PRO B 1 129 ? -7.695 -17.688 6.707 1 95.62 129 PRO B O 1
ATOM 2790 N N . SER B 1 130 ? -8.414 -18.641 8.602 1 94.44 130 SER B N 1
ATOM 2791 C CA . SER B 1 130 ? -7.137 -18.422 9.273 1 94.44 130 SER B CA 1
ATOM 2792 C C . SER B 1 130 ? -6 -19.125 8.539 1 94.44 130 SER B C 1
ATOM 2794 O O . SER B 1 130 ? -6.199 -20.188 7.941 1 94.44 130 SER B O 1
ATOM 2796 N N . THR B 1 131 ? -4.859 -18.609 8.617 1 93.25 131 THR B N 1
ATOM 2797 C CA . THR B 1 131 ? -3.699 -19.172 7.941 1 93.25 131 THR B CA 1
ATOM 2798 C C . THR B 1 131 ? -3.285 -20.5 8.594 1 93.25 131 THR B C 1
ATOM 2800 O O . THR B 1 131 ? -2.58 -21.297 7.984 1 93.25 131 THR B O 1
ATOM 2803 N N . GLU B 1 132 ? -3.633 -20.703 9.812 1 91.94 132 GLU B N 1
ATOM 2804 C CA . GLU B 1 132 ? -3.369 -21.953 10.5 1 91.94 132 GLU B CA 1
ATOM 2805 C C . GLU B 1 132 ? -4.156 -23.109 9.883 1 91.94 132 GLU B C 1
ATOM 2807 O O . GLU B 1 132 ? -3.635 -24.219 9.727 1 91.94 132 GLU B O 1
ATOM 2812 N N . ASN B 1 133 ? -5.387 -22.812 9.477 1 91.88 133 ASN B N 1
ATOM 2813 C CA . ASN B 1 133 ? -6.266 -23.812 8.891 1 91.88 133 ASN B CA 1
ATOM 2814 C C . ASN B 1 133 ? -6.082 -23.906 7.379 1 91.88 133 ASN B C 1
ATOM 2816 O O . ASN B 1 133 ? -6.277 -24.969 6.785 1 91.88 133 ASN B O 1
ATOM 2820 N N . CYS B 1 134 ? -5.727 -22.75 6.793 1 94.81 134 CYS B N 1
ATOM 2821 C CA . CYS B 1 134 ? -5.602 -22.609 5.348 1 94.81 134 CYS B CA 1
ATOM 2822 C C . CYS B 1 134 ? -4.426 -21.703 4.988 1 94.81 134 CYS B C 1
ATOM 2824 O O . CYS B 1 134 ? -4.605 -20.516 4.73 1 94.81 134 CYS B O 1
ATOM 2826 N N . GLY B 1 135 ? -3.262 -22.359 4.809 1 94.88 135 GLY B N 1
ATOM 2827 C CA . GLY B 1 135 ? -2.068 -21.578 4.508 1 94.88 135 GLY B CA 1
ATOM 2828 C C . GLY B 1 135 ? -2.133 -20.891 3.162 1 94.88 135 GLY B C 1
ATOM 2829 O O . GLY B 1 135 ? -1.428 -19.891 2.934 1 94.88 135 GLY B O 1
ATOM 2830 N N . ALA B 1 136 ? -2.893 -21.422 2.301 1 98 136 ALA B N 1
ATOM 2831 C CA . ALA B 1 136 ? -3.246 -20.812 1.019 1 98 136 ALA B CA 1
ATOM 2832 C C . ALA B 1 136 ? -4.746 -20.922 0.758 1 98 136 ALA B C 1
ATOM 2834 O O . ALA B 1 136 ? -5.359 -21.953 1.027 1 98 136 ALA B O 1
ATOM 2835 N N . THR B 1 137 ? -5.316 -19.812 0.355 1 98.19 137 THR B N 1
ATOM 2836 C CA . THR B 1 137 ? -6.746 -19.781 0.08 1 98.19 137 THR B CA 1
ATOM 2837 C C . THR B 1 137 ? -7.012 -19.312 -1.346 1 98.19 137 THR B C 1
ATOM 2839 O O . THR B 1 137 ? -6.402 -18.344 -1.807 1 98.19 137 THR B O 1
ATOM 2842 N N . VAL B 1 138 ? -7.855 -20 -1.996 1 97.81 138 VAL B N 1
ATOM 2843 C CA . VAL B 1 138 ? -8.258 -19.609 -3.346 1 97.81 138 VAL B CA 1
ATOM 2844 C C . VAL B 1 138 ? -9.695 -19.094 -3.334 1 97.81 138 VAL B C 1
ATOM 2846 O O . VAL B 1 138 ? -10.562 -19.672 -2.666 1 97.81 138 VAL B O 1
ATOM 2849 N N . ASP B 1 139 ? -9.898 -18.016 -3.949 1 96.19 139 ASP B N 1
ATOM 2850 C CA . ASP B 1 139 ? -11.219 -17.422 -4.141 1 96.19 139 ASP B CA 1
ATOM 2851 C C . ASP B 1 139 ? -11.68 -17.547 -5.59 1 96.19 139 ASP B C 1
ATOM 2853 O O . ASP B 1 139 ? -11.062 -17 -6.496 1 96.19 139 ASP B O 1
ATOM 2857 N N . ILE B 1 140 ? -12.734 -18.266 -5.84 1 94.69 140 ILE B N 1
ATOM 2858 C CA . ILE B 1 140 ? -13.32 -18.453 -7.164 1 94.69 140 ILE B CA 1
ATOM 2859 C C . ILE B 1 140 ? -14.789 -18.016 -7.145 1 94.69 140 ILE B C 1
ATOM 2861 O O . ILE B 1 140 ? -15.648 -18.734 -6.625 1 94.69 140 ILE B O 1
ATOM 2865 N N . ASN B 1 141 ? -15.062 -16.828 -7.699 1 85.56 141 ASN B N 1
ATOM 2866 C CA . ASN B 1 141 ? -16.438 -16.328 -7.758 1 85.56 141 ASN B CA 1
ATOM 2867 C C . ASN B 1 141 ? -17.062 -16.234 -6.367 1 85.56 141 ASN B C 1
ATOM 2869 O O . ASN B 1 141 ? -18.203 -16.641 -6.176 1 85.56 141 ASN B O 1
ATOM 2873 N N . GLY B 1 142 ? -16.234 -16.016 -5.402 1 86.81 142 GLY B N 1
ATOM 2874 C CA . GLY B 1 142 ? -16.766 -15.82 -4.059 1 86.81 142 GLY B CA 1
ATOM 2875 C C . GLY B 1 142 ? -16.656 -17.062 -3.193 1 86.81 142 GLY B C 1
ATOM 2876 O O . GLY B 1 142 ? -16.812 -16.984 -1.973 1 86.81 142 GLY B O 1
ATOM 2877 N N . GLU B 1 143 ? -16.438 -18.141 -3.799 1 92.56 143 GLU B N 1
ATOM 2878 C CA . GLU B 1 143 ? -16.234 -19.375 -3.037 1 92.56 143 GLU B CA 1
ATOM 2879 C C . GLU B 1 143 ? -14.781 -19.531 -2.629 1 92.56 143 GLU B C 1
ATOM 2881 O O . GLU B 1 143 ? -13.883 -19.484 -3.475 1 92.56 143 GLU B O 1
ATOM 2886 N N . LEU B 1 144 ? -14.562 -19.719 -1.336 1 96 144 LEU B N 1
ATOM 2887 C CA . LEU B 1 144 ? -13.219 -19.859 -0.791 1 96 144 LEU B CA 1
ATOM 2888 C C . LEU B 1 144 ? -12.875 -21.328 -0.546 1 96 144 LEU B C 1
ATOM 2890 O O . LEU B 1 144 ? -13.727 -22.094 -0.085 1 96 144 LEU B O 1
ATOM 2894 N N . THR B 1 145 ? -11.672 -21.75 -0.905 1 97.69 145 THR B N 1
ATOM 2895 C CA . THR B 1 145 ? -11.227 -23.109 -0.636 1 97.69 145 THR B CA 1
ATOM 2896 C C . THR B 1 145 ? -9.719 -23.156 -0.443 1 97.69 145 THR B C 1
ATOM 2898 O O . THR B 1 145 ? -8.992 -22.312 -0.967 1 97.69 145 THR B O 1
ATOM 2901 N N . CYS B 1 146 ? -9.258 -24.078 0.276 1 98.19 146 CYS B N 1
ATOM 2902 C CA . CYS B 1 146 ? -7.828 -24.328 0.433 1 98.19 146 CYS B CA 1
ATOM 2903 C C . CYS B 1 146 ? -7.473 -25.75 -0 1 98.19 146 CYS B C 1
ATOM 2905 O O . CYS B 1 146 ? -6.453 -26.297 0.425 1 98.19 146 CYS B O 1
ATOM 2907 N N . ASP B 1 147 ? -8.352 -26.281 -0.809 1 97.94 147 ASP B N 1
ATOM 2908 C CA . ASP B 1 147 ? -8.188 -27.625 -1.375 1 97.94 147 ASP B CA 1
ATOM 2909 C C . ASP B 1 147 ? -7.965 -27.562 -2.885 1 97.94 147 ASP B C 1
ATOM 2911 O O . ASP B 1 147 ? -8.852 -27.125 -3.627 1 97.94 147 ASP B O 1
ATOM 2915 N N . ILE B 1 148 ? -6.902 -28.109 -3.324 1 97.75 148 ILE B N 1
ATOM 2916 C CA . ILE B 1 148 ? -6.512 -27.984 -4.727 1 97.75 148 ILE B CA 1
ATOM 2917 C C . ILE B 1 148 ? -7.504 -28.75 -5.602 1 97.75 148 ILE B C 1
ATOM 2919 O O . ILE B 1 148 ? -7.859 -28.297 -6.688 1 97.75 148 ILE B O 1
ATOM 2923 N N . GLU B 1 149 ? -7.902 -29.906 -5.164 1 97.5 149 GLU B N 1
ATOM 2924 C CA . GLU B 1 149 ? -8.867 -30.688 -5.934 1 97.5 149 GLU B CA 1
ATOM 2925 C C . GLU B 1 149 ? -10.188 -29.938 -6.082 1 97.5 149 GLU B C 1
ATOM 2927 O O . GLU B 1 149 ? -10.797 -29.938 -7.152 1 97.5 149 GLU B O 1
ATOM 2932 N N . LYS B 1 150 ? -10.555 -29.328 -5.039 1 97.62 150 LYS B N 1
ATOM 2933 C CA . LYS B 1 150 ? -11.789 -28.547 -5.074 1 97.62 150 LYS B CA 1
ATOM 2934 C C . LYS B 1 150 ? -11.648 -27.344 -6.012 1 97.62 150 LYS B C 1
ATOM 2936 O O . LYS B 1 150 ? -12.617 -26.953 -6.668 1 97.62 150 LYS B O 1
ATOM 2941 N N . VAL B 1 151 ? -10.477 -26.766 -6.078 1 97.62 151 VAL B N 1
ATOM 2942 C CA . VAL B 1 151 ? -10.227 -25.672 -7 1 97.62 151 VAL B CA 1
ATOM 2943 C C . VAL B 1 151 ? -10.523 -26.109 -8.43 1 97.62 151 VAL B C 1
ATOM 2945 O O . VAL B 1 151 ? -11.25 -25.422 -9.156 1 97.62 151 VAL B O 1
ATOM 2948 N N . GLU B 1 152 ? -10.016 -27.203 -8.828 1 96.19 152 GLU B N 1
ATOM 2949 C CA . GLU B 1 152 ? -10.219 -27.719 -10.18 1 96.19 152 GLU B CA 1
ATOM 2950 C C . GLU B 1 152 ? -11.695 -27.953 -10.469 1 96.19 152 GLU B C 1
ATOM 2952 O O . GLU B 1 152 ? -12.188 -27.594 -11.547 1 96.19 152 GLU B O 1
ATOM 2957 N N . GLU B 1 153 ? -12.352 -28.484 -9.516 1 96.38 153 GLU B N 1
ATOM 2958 C CA . GLU B 1 153 ? -13.789 -28.734 -9.648 1 96.38 153 GLU B CA 1
ATOM 2959 C C . GLU B 1 153 ? -14.562 -27.438 -9.836 1 96.38 153 GLU B C 1
ATOM 2961 O O . GLU B 1 153 ? -15.422 -27.344 -10.711 1 96.38 153 GLU B O 1
ATOM 2966 N N . LEU B 1 154 ? -14.227 -26.484 -9.016 1 95.88 154 LEU B N 1
ATOM 2967 C CA . LEU B 1 154 ? -14.922 -25.219 -9.047 1 95.88 154 LEU B CA 1
ATOM 2968 C C . LEU B 1 154 ? -14.664 -24.484 -10.359 1 95.88 154 LEU B C 1
ATOM 2970 O O . LEU B 1 154 ? -15.562 -23.828 -10.898 1 95.88 154 LEU B O 1
ATOM 2974 N N . VAL B 1 155 ? -13.469 -24.594 -10.836 1 95.94 155 VAL B N 1
ATOM 2975 C CA . VAL B 1 155 ? -13.109 -23.938 -12.094 1 95.94 155 VAL B CA 1
ATOM 2976 C C . VAL B 1 155 ? -13.922 -24.547 -13.242 1 95.94 155 VAL B C 1
ATOM 2978 O O . VAL B 1 155 ? -14.422 -23.828 -14.109 1 95.94 155 VAL B O 1
ATOM 2981 N N . GLU B 1 156 ? -14.117 -25.828 -13.266 1 93.38 156 GLU B N 1
ATOM 2982 C CA . GLU B 1 156 ? -14.859 -26.516 -14.312 1 93.38 156 GLU B CA 1
ATOM 2983 C C . GLU B 1 156 ? -16.328 -26.125 -14.297 1 93.38 156 GLU B C 1
ATOM 2985 O O . GLU B 1 156 ? -16.969 -26.047 -15.352 1 93.38 156 GLU B O 1
ATOM 2990 N N . LYS B 1 157 ? -16.766 -25.859 -13.164 1 92.38 157 LYS B N 1
ATOM 2991 C CA . LYS B 1 157 ? -18.188 -25.547 -13.008 1 92.38 157 LYS B CA 1
ATOM 2992 C C . LYS B 1 157 ? -18.453 -24.062 -13.227 1 92.38 157 LYS B C 1
ATOM 2994 O O . LYS B 1 157 ? -19.578 -23.641 -13.461 1 92.38 157 LYS B O 1
ATOM 2999 N N . ALA B 1 158 ? -17.375 -23.328 -13.102 1 88.81 158 ALA B N 1
ATOM 3000 C CA . ALA B 1 158 ? -17.531 -21.891 -13.133 1 88.81 158 ALA B CA 1
ATOM 3001 C C . ALA B 1 158 ? -17.828 -21.406 -14.555 1 88.81 158 ALA B C 1
ATOM 3003 O O . ALA B 1 158 ? -17.25 -21.906 -15.516 1 88.81 158 ALA B O 1
ATOM 3004 N N . THR B 1 159 ? -18.797 -20.609 -14.805 1 80.75 159 THR B N 1
ATOM 3005 C CA . THR B 1 159 ? -19.062 -20.016 -16.109 1 80.75 159 THR B CA 1
ATOM 3006 C C . THR B 1 159 ? -18.328 -18.703 -16.281 1 80.75 159 THR B C 1
ATOM 3008 O O . THR B 1 159 ? -17.344 -18.609 -17.031 1 80.75 159 THR B O 1
ATOM 3011 N N . SER B 1 160 ? -18.906 -17.5 -16.047 1 74.25 160 SER B N 1
ATOM 3012 C CA . SER B 1 160 ? -18.266 -16.203 -16.141 1 74.25 160 SER B CA 1
ATOM 3013 C C . SER B 1 160 ? -18.297 -15.461 -14.812 1 74.25 160 SER B C 1
ATOM 3015 O O . SER B 1 160 ? -19.375 -15.133 -14.305 1 74.25 160 SER B O 1
ATOM 3017 N N . SER B 1 161 ? -17.094 -15.602 -14.258 1 76.06 161 SER B N 1
ATOM 3018 C CA . SER B 1 161 ? -17.031 -14.852 -13.008 1 76.06 161 SER B CA 1
ATOM 3019 C C . SER B 1 161 ? -15.625 -14.32 -12.75 1 76.06 161 SER B C 1
ATOM 3021 O O . SER B 1 161 ? -14.648 -15.07 -12.812 1 76.06 161 SER B O 1
ATOM 3023 N N . LYS B 1 162 ? -15.453 -13.039 -12.789 1 76.94 162 LYS B N 1
ATOM 3024 C CA . LYS B 1 162 ? -14.195 -12.43 -12.367 1 76.94 162 LYS B CA 1
ATOM 3025 C C . LYS B 1 162 ? -14.367 -11.68 -11.055 1 76.94 162 LYS B C 1
ATOM 3027 O O . LYS B 1 162 ? -15.359 -10.984 -10.852 1 76.94 162 LYS B O 1
ATOM 3032 N N . PRO B 1 163 ? -13.508 -12.031 -10.172 1 77.94 163 PRO B N 1
ATOM 3033 C CA . PRO B 1 163 ? -13.562 -11.281 -8.914 1 77.94 163 PRO B CA 1
ATOM 3034 C C . PRO B 1 163 ? -13.281 -9.789 -9.109 1 77.94 163 PRO B C 1
ATOM 3036 O O . PRO B 1 163 ? -12.859 -9.375 -10.188 1 77.94 163 PRO B O 1
ATOM 3039 N N . VAL B 1 164 ? -13.664 -9.055 -8.133 1 76 164 VAL B N 1
ATOM 3040 C CA . VAL B 1 164 ? -13.219 -7.664 -8.086 1 76 164 VAL B CA 1
ATOM 3041 C C . VAL B 1 164 ? -11.695 -7.609 -8.109 1 76 164 VAL B C 1
ATOM 3043 O O . VAL B 1 164 ? -11.031 -8.289 -7.324 1 76 164 VAL B O 1
ATOM 3046 N N . THR B 1 165 ? -11.188 -7.008 -9.109 1 81.44 165 THR B N 1
ATOM 3047 C CA . THR B 1 165 ? -9.734 -6.891 -9.219 1 81.44 165 THR B CA 1
ATOM 3048 C C . THR B 1 165 ? -9.281 -5.469 -8.906 1 81.44 165 THR B C 1
ATOM 3050 O O . THR B 1 165 ? -10.07 -4.523 -9 1 81.44 165 THR B O 1
ATOM 3053 N N . TYR B 1 166 ? -8.07 -5.461 -8.406 1 77.94 166 TYR B N 1
ATOM 3054 C CA . TYR B 1 166 ? -7.43 -4.195 -8.078 1 77.94 166 TYR B CA 1
ATOM 3055 C C . TYR B 1 166 ? -6.234 -3.936 -8.984 1 77.94 166 TYR B C 1
ATOM 3057 O O . TYR B 1 166 ? -5.688 -4.863 -9.586 1 77.94 166 TYR B O 1
ATOM 3065 N N . GLU B 1 167 ? -5.863 -2.707 -9.133 1 76.62 167 GLU B N 1
ATOM 3066 C CA . GLU B 1 167 ? -4.699 -2.348 -9.938 1 76.62 167 GLU B CA 1
ATOM 3067 C C . GLU B 1 167 ? -3.43 -2.99 -9.391 1 76.62 167 GLU B C 1
ATOM 3069 O O . GLU B 1 167 ? -2.527 -3.34 -10.156 1 76.62 167 GLU B O 1
ATOM 3074 N N . VAL B 1 168 ? -3.35 -3.213 -8.078 1 82.12 168 VAL B N 1
ATOM 3075 C CA . VAL B 1 168 ? -2.162 -3.738 -7.414 1 82.12 168 VAL B CA 1
ATOM 3076 C C . VAL B 1 168 ? -2.072 -5.246 -7.633 1 82.12 168 VAL B C 1
ATOM 3078 O O . VAL B 1 168 ? -1.036 -5.859 -7.363 1 82.12 168 VAL B O 1
ATOM 3081 N N . ASP B 1 169 ? -3.086 -5.852 -8.172 1 90.12 169 ASP B N 1
ATOM 3082 C CA . ASP B 1 169 ? -3.15 -7.301 -8.328 1 90.12 169 ASP B CA 1
ATOM 3083 C C . ASP B 1 169 ? -2.096 -7.789 -9.32 1 90.12 169 ASP B C 1
ATOM 3085 O O . ASP B 1 169 ? -1.753 -7.082 -10.273 1 90.12 169 ASP B O 1
ATOM 3089 N N . HIS B 1 170 ? -1.643 -8.969 -9.055 1 96.5 170 HIS B N 1
ATOM 3090 C CA . HIS B 1 170 ? -0.712 -9.609 -9.977 1 96.5 170 HIS B CA 1
ATOM 3091 C C . HIS B 1 170 ? -1.409 -10.688 -10.805 1 96.5 170 HIS B C 1
ATOM 3093 O O . HIS B 1 170 ? -1.729 -11.758 -10.289 1 96.5 170 HIS B O 1
ATOM 3099 N N . HIS B 1 171 ? -1.657 -10.344 -12.055 1 96.56 171 HIS B N 1
ATOM 3100 C CA . HIS B 1 171 ? -2.219 -11.32 -12.977 1 96.56 171 HIS B CA 1
ATOM 3101 C C . HIS B 1 171 ? -1.123 -12.156 -13.625 1 96.56 171 HIS B C 1
ATOM 3103 O O . HIS B 1 171 ? -0.185 -11.617 -14.211 1 96.56 171 HIS B O 1
ATOM 3109 N N . PHE B 1 172 ? -1.22 -13.422 -13.445 1 98.19 172 PHE B N 1
ATOM 3110 C CA . PHE B 1 172 ? -0.261 -14.297 -14.109 1 98.19 172 PHE B CA 1
ATOM 3111 C C . PHE B 1 172 ? -0.425 -14.219 -15.625 1 98.19 172 PHE B C 1
ATOM 3113 O O . PHE B 1 172 ? -1.548 -14.227 -16.125 1 98.19 172 PHE B O 1
ATOM 3120 N N . PRO B 1 173 ? 0.692 -14.164 -16.328 1 97.38 173 PRO B N 1
ATOM 3121 C CA . PRO B 1 173 ? 0.588 -13.953 -17.766 1 97.38 173 PRO B CA 1
ATOM 3122 C C . PRO B 1 173 ? -0.03 -15.141 -18.5 1 97.38 173 PRO B C 1
ATOM 3124 O O . PRO B 1 173 ? 0.247 -16.297 -18.156 1 97.38 173 PRO B O 1
ATOM 3127 N N . GLY B 1 174 ? -0.888 -14.805 -19.562 1 96 174 GLY B N 1
ATOM 3128 C CA . GLY B 1 174 ? -1.381 -15.836 -20.469 1 96 174 GLY B CA 1
ATOM 3129 C C . GLY B 1 174 ? -2.832 -16.203 -20.219 1 96 174 GLY B C 1
ATOM 3130 O O . GLY B 1 174 ? -3.473 -16.828 -21.062 1 96 174 GLY B O 1
ATOM 3131 N N . GLY B 1 175 ? -3.414 -15.727 -19.078 1 95.38 175 GLY B N 1
ATOM 3132 C CA . GLY B 1 175 ? -4.773 -16.141 -18.75 1 95.38 175 GLY B CA 1
ATOM 3133 C C . GLY B 1 175 ? -5.727 -14.969 -18.594 1 95.38 175 GLY B C 1
ATOM 3134 O O . GLY B 1 175 ? -6.887 -15.148 -18.234 1 95.38 175 GLY B O 1
ATOM 3135 N N . GLU B 1 176 ? -5.293 -13.836 -18.938 1 92.5 176 GLU B N 1
ATOM 3136 C CA . GLU B 1 176 ? -6.027 -12.617 -18.609 1 92.5 176 GLU B CA 1
ATOM 3137 C C . GLU B 1 176 ? -7.359 -12.562 -19.359 1 92.5 176 GLU B C 1
ATOM 3139 O O . GLU B 1 176 ? -8.32 -11.945 -18.875 1 92.5 176 GLU B O 1
ATOM 3144 N N . THR B 1 177 ? -7.488 -13.297 -20.422 1 91.5 177 THR B N 1
ATOM 3145 C CA . THR B 1 177 ? -8.695 -13.234 -21.25 1 91.5 177 THR B CA 1
ATOM 3146 C C . THR B 1 177 ? -9.68 -14.328 -20.828 1 91.5 177 THR B C 1
ATOM 3148 O O . THR B 1 177 ? -10.828 -14.336 -21.281 1 91.5 177 THR B O 1
ATOM 3151 N N . ALA B 1 178 ? -9.25 -15.234 -19.969 1 94.25 178 ALA B N 1
ATOM 3152 C CA . ALA B 1 178 ? -10.156 -16.281 -19.484 1 94.25 178 ALA B CA 1
ATOM 3153 C C . ALA B 1 178 ? -11.359 -15.68 -18.766 1 94.25 178 ALA B C 1
ATOM 3155 O O . ALA B 1 178 ? -11.25 -14.617 -18.141 1 94.25 178 ALA B O 1
ATOM 3156 N N . LYS B 1 179 ? -12.406 -16.375 -18.766 1 92.5 179 LYS B N 1
ATOM 3157 C CA . LYS B 1 179 ? -13.656 -15.867 -18.203 1 92.5 179 LYS B CA 1
ATOM 3158 C C . LYS B 1 179 ? -13.695 -16.094 -16.688 1 92.5 179 LYS B C 1
ATOM 3160 O O . LYS B 1 179 ? -14.391 -15.375 -15.969 1 92.5 179 LYS B O 1
ATOM 3165 N N . VAL B 1 180 ? -13.039 -17.141 -16.312 1 95.31 180 VAL B N 1
ATOM 3166 C CA . VAL B 1 180 ? -13.047 -17.484 -14.883 1 95.31 180 VAL B CA 1
ATOM 3167 C C . VAL B 1 180 ? -11.812 -16.891 -14.211 1 95.31 180 VAL B C 1
ATOM 3169 O O . VAL B 1 180 ? -10.68 -17.141 -14.625 1 95.31 180 VAL B O 1
ATOM 3172 N N . GLY B 1 181 ? -12.086 -16.047 -13.188 1 96.25 181 GLY B N 1
ATOM 3173 C CA . GLY B 1 181 ? -11 -15.484 -12.391 1 96.25 181 GLY B CA 1
ATOM 3174 C C . GLY B 1 181 ? -10.773 -16.234 -11.094 1 96.25 181 GLY B C 1
ATOM 3175 O O . GLY B 1 181 ? -11.727 -16.625 -10.414 1 96.25 181 GLY B O 1
ATOM 3176 N N . VAL B 1 182 ? -9.523 -16.484 -10.82 1 97 182 VAL B N 1
ATOM 3177 C CA . VAL B 1 182 ? -9.141 -17.188 -9.609 1 97 182 VAL B CA 1
ATOM 3178 C C . VAL B 1 182 ? -8.094 -16.375 -8.844 1 97 182 VAL B C 1
ATOM 3180 O O . VAL B 1 182 ? -7.055 -16.016 -9.406 1 97 182 VAL B O 1
ATOM 3183 N N . VAL B 1 183 ? -8.352 -16.078 -7.594 1 97.25 183 VAL B N 1
ATOM 3184 C CA . VAL B 1 183 ? -7.41 -15.328 -6.766 1 97.25 183 VAL B CA 1
ATOM 3185 C C . VAL B 1 183 ? -6.762 -16.266 -5.746 1 97.25 183 VAL B C 1
ATOM 3187 O O . VAL B 1 183 ? -7.453 -16.953 -5 1 97.25 183 VAL B O 1
ATOM 3190 N N . LEU B 1 184 ? -5.449 -16.328 -5.723 1 98.44 184 LEU B N 1
ATOM 3191 C CA . LEU B 1 184 ? -4.695 -17.047 -4.703 1 98.44 184 LEU B CA 1
ATOM 3192 C C . LEU B 1 184 ? -4.176 -16.094 -3.633 1 98.44 184 LEU B C 1
ATOM 3194 O O . LEU B 1 184 ? -3.457 -15.141 -3.938 1 98.44 184 LEU B O 1
ATOM 3198 N N . TYR B 1 185 ? -4.594 -16.297 -2.414 1 97.62 185 TYR B N 1
ATOM 3199 C CA . TYR B 1 185 ? -4 -15.664 -1.24 1 97.62 185 TYR B CA 1
ATOM 3200 C C . TYR B 1 185 ? -3.021 -16.609 -0.548 1 97.62 185 TYR B C 1
ATOM 3202 O O . TYR B 1 185 ? -3.424 -17.625 0.013 1 97.62 185 TYR B O 1
ATOM 3210 N N . ALA B 1 186 ? -1.79 -16.328 -0.534 1 98.12 186 ALA B N 1
ATOM 3211 C CA . ALA B 1 186 ? -0.778 -17.188 0.07 1 98.12 186 ALA B CA 1
ATOM 3212 C C . ALA B 1 186 ? 0.508 -16.422 0.346 1 98.12 186 ALA B C 1
ATOM 3214 O O . ALA B 1 186 ? 0.678 -15.289 -0.128 1 98.12 186 ALA B O 1
ATOM 3215 N N . GLU B 1 187 ? 1.349 -16.984 1.119 1 97.12 187 GLU B N 1
ATOM 3216 C CA . GLU B 1 187 ? 2.65 -16.391 1.396 1 97.12 187 GLU B CA 1
ATOM 3217 C C . GLU B 1 187 ? 3.723 -16.938 0.464 1 97.12 187 GLU B C 1
ATOM 3219 O O . GLU B 1 187 ? 4 -18.141 0.474 1 97.12 187 GLU B O 1
ATOM 3224 N N . LEU B 1 188 ? 4.254 -16.094 -0.284 1 98.12 188 LEU B N 1
ATOM 3225 C CA . LEU B 1 188 ? 5.355 -16.5 -1.151 1 98.12 188 LEU B CA 1
ATOM 3226 C C . LEU B 1 188 ? 6.469 -17.156 -0.344 1 98.12 188 LEU B C 1
ATOM 3228 O O . LEU B 1 188 ? 6.844 -16.672 0.722 1 98.12 188 LEU B O 1
ATOM 3232 N N . GLY B 1 189 ? 6.996 -18.266 -0.823 1 97.25 189 GLY B N 1
ATOM 3233 C CA . GLY B 1 189 ? 8.047 -19 -0.125 1 97.25 189 GLY B CA 1
ATOM 3234 C C . GLY B 1 189 ? 7.516 -20.156 0.711 1 97.25 189 GLY B C 1
ATOM 3235 O O . GLY B 1 189 ? 8.281 -20.984 1.181 1 97.25 189 GLY B O 1
ATOM 3236 N N . SER B 1 190 ? 6.215 -20.203 0.923 1 96.81 190 SER B N 1
ATOM 3237 C CA . SER B 1 190 ? 5.633 -21.281 1.717 1 96.81 190 SER B CA 1
ATOM 3238 C C . SER B 1 190 ? 5.379 -22.531 0.864 1 96.81 190 SER B C 1
ATOM 3240 O O . SER B 1 190 ? 5.289 -22.438 -0.362 1 96.81 190 SER B O 1
ATOM 3242 N N . ALA B 1 191 ? 5.254 -23.625 1.53 1 96.94 191 ALA B N 1
ATOM 3243 C CA . ALA B 1 191 ? 4.945 -24.875 0.844 1 96.94 191 ALA B CA 1
ATOM 3244 C C . ALA B 1 191 ? 3.564 -24.828 0.195 1 96.94 191 ALA B C 1
ATOM 3246 O O . ALA B 1 191 ? 3.365 -25.359 -0.901 1 96.94 191 ALA B O 1
ATOM 3247 N N . GLU B 1 192 ? 2.623 -24.25 0.875 1 97.56 192 GLU B N 1
ATOM 3248 C CA . GLU B 1 192 ? 1.271 -24.125 0.335 1 97.56 192 GLU B CA 1
ATOM 3249 C C . GLU B 1 192 ? 1.26 -23.281 -0.939 1 97.56 192 GLU B C 1
ATOM 3251 O O . GLU B 1 192 ? 0.606 -23.641 -1.92 1 97.56 192 GLU B O 1
ATOM 3256 N N . PHE B 1 193 ? 1.975 -22.172 -0.91 1 98.19 193 PHE B N 1
ATOM 3257 C CA . PHE B 1 193 ? 2.061 -21.359 -2.119 1 98.19 193 PHE B CA 1
ATOM 3258 C C . PHE B 1 193 ? 2.588 -22.188 -3.287 1 98.19 193 PHE B C 1
ATOM 3260 O O . PHE B 1 193 ? 2.055 -22.109 -4.395 1 98.19 193 PHE B O 1
ATOM 3267 N N . GLN B 1 194 ? 3.662 -22.859 -3.002 1 98.38 194 GLN B N 1
ATOM 3268 C CA . GLN B 1 194 ? 4.305 -23.656 -4.047 1 98.38 194 GLN B CA 1
ATOM 3269 C C . GLN B 1 194 ? 3.309 -24.594 -4.719 1 98.38 194 GLN B C 1
ATOM 3271 O O . GLN B 1 194 ? 3.23 -24.656 -5.945 1 98.38 194 GLN B O 1
ATOM 3276 N N . ARG B 1 195 ? 2.539 -25.344 -3.984 1 98.12 195 ARG B N 1
ATOM 3277 C CA . ARG B 1 195 ? 1.597 -26.328 -4.492 1 98.12 195 ARG B CA 1
ATOM 3278 C C . ARG B 1 195 ? 0.469 -25.656 -5.277 1 98.12 195 ARG B C 1
ATOM 3280 O O . ARG B 1 195 ? 0.146 -26.078 -6.387 1 98.12 195 ARG B O 1
ATOM 3287 N N . PHE B 1 196 ? -0.071 -24.609 -4.715 1 98.75 196 PHE B N 1
ATOM 3288 C CA . PHE B 1 196 ? -1.198 -23.938 -5.363 1 98.75 196 PHE B CA 1
ATOM 3289 C C . PHE B 1 196 ? -0.744 -23.203 -6.609 1 98.75 196 PHE B C 1
ATOM 3291 O O . PHE B 1 196 ? -1.453 -23.172 -7.617 1 98.75 196 PHE B O 1
ATOM 3298 N N . HIS B 1 197 ? 0.407 -22.578 -6.508 1 98.75 197 HIS B N 1
ATOM 3299 C CA . HIS B 1 197 ? 0.958 -21.859 -7.656 1 98.75 197 HIS B CA 1
ATOM 3300 C C . HIS B 1 197 ? 1.132 -22.797 -8.852 1 98.75 197 HIS B C 1
ATOM 3302 O O . HIS B 1 197 ? 0.749 -22.453 -9.969 1 98.75 197 HIS B O 1
ATOM 3308 N N . ALA B 1 198 ? 1.657 -23.953 -8.594 1 98.62 198 ALA B N 1
ATOM 3309 C CA . ALA B 1 198 ? 1.849 -24.938 -9.656 1 98.62 198 ALA B CA 1
ATOM 3310 C C . ALA B 1 198 ? 0.513 -25.359 -1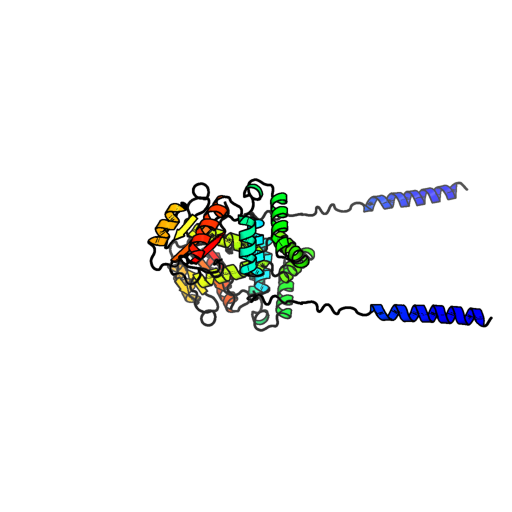0.266 1 98.62 198 ALA B C 1
ATOM 3312 O O . ALA B 1 198 ? 0.365 -25.391 -11.484 1 98.62 198 ALA B O 1
ATOM 3313 N N . ALA B 1 199 ? -0.447 -25.641 -9.445 1 98.69 199 ALA B N 1
ATOM 3314 C CA . ALA B 1 199 ? -1.762 -26.078 -9.906 1 98.69 199 ALA B CA 1
ATOM 3315 C C . ALA B 1 199 ? -2.445 -24.984 -10.727 1 98.69 199 ALA B C 1
ATOM 3317 O O . ALA B 1 199 ? -3.037 -25.266 -11.773 1 98.69 199 ALA B O 1
ATOM 3318 N N . LEU B 1 200 ? -2.309 -23.781 -10.281 1 98.75 200 LEU B N 1
ATOM 3319 C CA . LEU B 1 200 ? -2.986 -22.672 -10.953 1 98.75 200 LEU B CA 1
ATOM 3320 C C . LEU B 1 200 ? -2.303 -22.344 -12.273 1 98.75 200 LEU B C 1
ATOM 3322 O O . LEU B 1 200 ? -2.967 -21.969 -13.25 1 98.75 200 LEU B O 1
ATOM 3326 N N . LYS B 1 201 ? -0.976 -22.484 -12.289 1 98.69 201 LYS B N 1
ATOM 3327 C CA . LYS B 1 201 ? -0.265 -22.312 -13.555 1 98.69 201 LYS B CA 1
ATOM 3328 C C . LYS B 1 201 ? -0.744 -23.312 -14.594 1 98.69 201 LYS B C 1
ATOM 3330 O O . LYS B 1 201 ? -0.886 -22.969 -15.773 1 98.69 201 LYS B O 1
ATOM 3335 N N . ASP B 1 202 ? -0.986 -24.5 -14.164 1 98.38 202 ASP B N 1
ATOM 3336 C CA . ASP B 1 202 ? -1.487 -25.531 -15.07 1 98.38 202 ASP B CA 1
ATOM 3337 C C . ASP B 1 202 ? -2.854 -25.141 -15.633 1 98.38 202 ASP B C 1
ATOM 3339 O O . ASP B 1 202 ? -3.121 -25.359 -16.812 1 98.38 202 ASP B O 1
ATOM 3343 N N . LEU B 1 203 ? -3.674 -24.594 -14.797 1 98.12 203 LEU B N 1
ATOM 3344 C CA . LEU B 1 203 ? -5.004 -24.188 -15.227 1 98.12 203 LEU B CA 1
ATOM 3345 C C . LEU B 1 203 ? -4.926 -23.031 -16.203 1 98.12 203 LEU B C 1
ATOM 3347 O O . LEU B 1 203 ? -5.73 -22.938 -17.141 1 98.12 203 LEU B O 1
ATOM 3351 N N . VAL B 1 204 ? -3.939 -22.109 -16.031 1 98.38 204 VAL B N 1
ATOM 3352 C CA . VAL B 1 204 ? -3.713 -21.016 -16.984 1 98.38 204 VAL B CA 1
ATOM 3353 C C . VAL B 1 204 ? -3.268 -21.594 -18.328 1 98.38 204 VAL B C 1
ATOM 3355 O O . VAL B 1 204 ? -3.777 -21.203 -19.375 1 98.38 204 VAL B O 1
ATOM 3358 N N . SER B 1 205 ? -2.346 -22.516 -18.281 1 97.75 205 SER B N 1
ATOM 3359 C CA . SER B 1 205 ? -1.823 -23.141 -19.5 1 97.75 205 SER B CA 1
ATOM 3360 C C . SER B 1 205 ? -2.932 -23.828 -20.281 1 97.75 205 SER B C 1
ATOM 3362 O O . SER B 1 205 ? -2.883 -23.875 -21.516 1 97.75 205 SER B O 1
ATOM 3364 N N . ALA B 1 206 ? -3.939 -24.266 -19.609 1 97 206 ALA B N 1
ATOM 3365 C CA . ALA B 1 206 ? -5.078 -24.938 -20.234 1 97 206 ALA B CA 1
ATOM 3366 C C . ALA B 1 206 ? -6.109 -23.922 -20.719 1 97 206 ALA B C 1
ATOM 3368 O O . ALA B 1 206 ? -7.141 -24.312 -21.281 1 97 206 ALA B O 1
ATOM 3369 N N . GLY B 1 207 ? -5.871 -22.656 -20.469 1 96.38 207 GLY B N 1
ATOM 3370 C CA . GLY B 1 207 ? -6.754 -21.609 -20.938 1 96.38 207 GLY B CA 1
ATOM 3371 C C . GLY B 1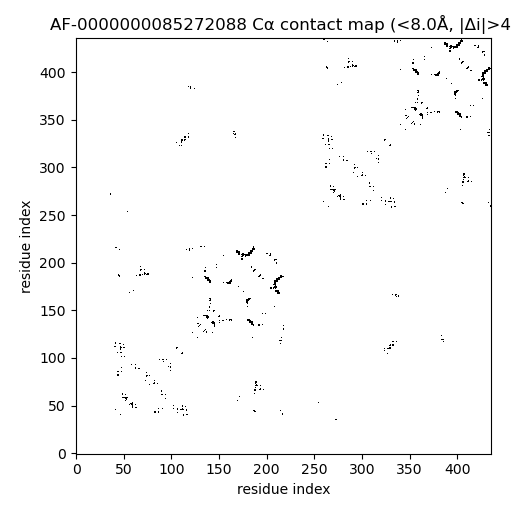 207 ? -8.008 -21.453 -20.094 1 96.38 207 GLY B C 1
ATOM 3372 O O . GLY B 1 207 ? -9.008 -20.891 -20.547 1 96.38 207 GLY B O 1
ATOM 3373 N N . LYS B 1 208 ? -7.926 -21.891 -18.828 1 96.5 208 LYS B N 1
ATOM 3374 C CA . LYS B 1 208 ? -9.164 -22.016 -18.078 1 96.5 208 LYS B CA 1
ATOM 3375 C C . LYS B 1 208 ? -9.383 -20.828 -17.156 1 96.5 208 LYS B C 1
ATOM 3377 O O . LYS B 1 208 ? -10.516 -20.5 -16.812 1 96.5 208 LYS B O 1
ATOM 3382 N N . ILE B 1 209 ? -8.25 -20.219 -16.719 1 97.69 209 ILE B N 1
ATOM 3383 C CA . ILE B 1 209 ? -8.484 -19.219 -15.68 1 97.69 209 ILE B CA 1
ATOM 3384 C C . ILE B 1 209 ? -7.605 -18 -15.93 1 97.69 209 ILE B C 1
ATOM 3386 O O . ILE B 1 209 ? -6.59 -18.094 -16.625 1 97.69 209 ILE B O 1
ATOM 3390 N N . ASP B 1 210 ? -8.039 -16.859 -15.438 1 97.25 210 ASP B N 1
ATOM 3391 C CA . ASP B 1 210 ? -7.215 -15.703 -15.078 1 97.25 210 ASP B CA 1
ATOM 3392 C C . ASP B 1 210 ? -6.703 -15.828 -13.641 1 97.25 210 ASP B C 1
ATOM 3394 O O . ASP B 1 210 ? -7.473 -15.695 -12.688 1 97.25 210 ASP B O 1
ATOM 3398 N N . TYR B 1 211 ? -5.438 -16.172 -13.461 1 98.06 211 TYR B N 1
ATOM 3399 C CA . TYR B 1 211 ? -4.797 -16.422 -12.172 1 98.06 211 TYR B CA 1
ATOM 3400 C C . TYR B 1 211 ? -4.242 -15.141 -11.57 1 98.06 211 TYR B C 1
ATOM 3402 O O . TYR B 1 211 ? -3.32 -14.531 -12.125 1 98.06 211 TYR B O 1
ATOM 3410 N N . ILE B 1 212 ? -4.84 -14.742 -10.422 1 97.56 212 ILE B N 1
ATOM 3411 C CA . ILE B 1 212 ? -4.43 -13.547 -9.695 1 97.56 212 ILE B CA 1
ATOM 3412 C C . ILE B 1 212 ? -3.785 -13.938 -8.367 1 97.56 212 ILE B C 1
ATOM 3414 O O . ILE B 1 212 ? -4.328 -14.766 -7.629 1 97.56 212 ILE B O 1
ATOM 3418 N N . PHE B 1 213 ? -2.611 -13.391 -8.086 1 98.38 213 PHE B N 1
ATOM 3419 C CA . PHE B 1 213 ? -1.907 -13.664 -6.836 1 98.38 213 PHE B CA 1
ATOM 3420 C C . PHE B 1 213 ? -1.963 -12.461 -5.906 1 98.38 213 PHE B C 1
ATOM 3422 O O . PHE B 1 213 ? -1.658 -11.336 -6.316 1 98.38 213 PHE B O 1
ATOM 3429 N N . ARG B 1 214 ? -2.422 -12.594 -4.707 1 96.38 214 ARG B N 1
ATOM 3430 C CA . ARG B 1 214 ? -2.387 -11.617 -3.625 1 96.38 214 ARG B CA 1
ATOM 3431 C C . ARG B 1 214 ? -1.578 -12.141 -2.441 1 96.38 214 ARG B C 1
ATOM 3433 O O . ARG B 1 214 ? -1.826 -13.242 -1.952 1 96.38 214 ARG B O 1
ATOM 3440 N N . HIS B 1 215 ? -0.601 -11.305 -1.999 1 97.06 215 HIS B N 1
ATOM 3441 C CA . HIS B 1 215 ? 0.219 -11.695 -0.858 1 97.06 215 HIS B CA 1
ATOM 3442 C C . HIS B 1 215 ? -0.637 -11.93 0.382 1 97.06 215 HIS B C 1
ATOM 3444 O O . HIS B 1 215 ? -1.574 -11.172 0.644 1 97.06 215 HIS B O 1
ATOM 3450 N N . ARG B 1 216 ? -0.311 -12.93 1.061 1 95.69 216 ARG B N 1
ATOM 3451 C CA . ARG B 1 216 ? -0.879 -13.18 2.381 1 95.69 216 ARG B CA 1
ATOM 3452 C C . ARG B 1 216 ? 0.195 -13.633 3.363 1 95.69 216 ARG B C 1
ATOM 3454 O O . ARG B 1 216 ? 0.862 -14.648 3.135 1 95.69 216 ARG B O 1
ATOM 3461 N N . VAL B 1 217 ? 0.403 -12.859 4.406 1 92.19 217 VAL B N 1
ATOM 3462 C CA . VAL B 1 217 ? 1.423 -13.188 5.398 1 92.19 217 VAL B CA 1
ATOM 3463 C C . VAL B 1 217 ? 0.845 -14.148 6.438 1 92.19 217 VAL B C 1
ATOM 3465 O O . VAL B 1 217 ? -0.262 -13.93 6.938 1 92.19 217 VAL B O 1
ATOM 3468 N N . LYS B 1 218 ? 1.562 -15.109 6.785 1 85.38 218 LYS B N 1
ATOM 3469 C CA . LYS B 1 218 ? 1.133 -16.078 7.785 1 85.38 218 LYS B CA 1
ATOM 3470 C C . LYS B 1 218 ? 1.404 -15.578 9.195 1 85.38 218 LYS B C 1
ATOM 3472 O O . LYS B 1 218 ? 2.344 -14.812 9.422 1 85.38 218 LYS B O 1
#

Organism: Cherax quadricarinatus (NCBI:txid27406)

pLDDT: mean 84.39, std 20.77, range [25.77, 98.81]

Nearest PDB structures (foldseek):
  5mzo-assembly1_A  TM=7.595E-01  e=1.073E-06  Thermochaetoides thermophila DSM 1495
  5nv4-assembly1_A  TM=7.539E-01  e=1.073E-06  Thermochaetoides thermophila DSM 1495
  6trt-assembly1_A  TM=7.354E-01  e=9.566E-07  Thermochaetoides thermophila DSM 1495
  5n2j-assembly2_B  TM=7.448E-01  e=1.073E-06  Thermochaetoides thermophila DSM 1495
  5mu1-assembly1_A  TM=7.548E-01  e=1.799E-06  Thermochaetoides thermophila DSM 1495

Radius of gyration: 29.97 Å; Cα contacts (8 Å, |Δi|>4): 581; chains: 2; bounding box: 104×60×71 Å

Foldseek 3Di:
DPVVVVVVVVVVVVVVVVVPPPPPPPPPVPCVVPVVPVLPPDQLLVLLLVLLVVVHLVSSVQLLVVLLPDDLVQCPPDDNVSVVVVSLVSSPVPDDPVSSVVSVVCVVVVVCSVVLVVLQVVCVVLVAPDCVVAQKWKAWLSDIDRDLVVVVVSLVVDDAHADDDDPSKRWDPQQQPARTEMEMEHARSHPSCSVNVVSVVVCSVVNRYGYIYGYDDD/DVVVVVVVVVVVVVVVVVVPPPPPPPCPVPCPVPVVPVLPDDQLLVLLLVLLVVVHLVSSVQL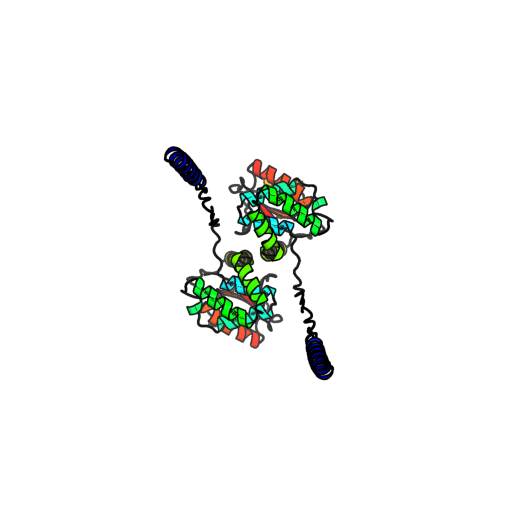LVVLLPDDLVQCPPDDNVSNVVVSLVSSPVPDDPVSSVVSVVCSVVVVCSVVLVVLQVVCVVLVADDCVVAQKWKAWLSDIDRDLVVVVVSLVVDDAHADDDDPSKRWDPQQQPARTEMEMEHARSHPSCSVNVVSVVVCSVVNRYGYIYGYDDD

InterPro domains:
  IPR009448 UDP-glucose:Glycoprotein Glucosyltransferase [PTHR11226] (15-217)
  IPR040693 UGGT, thioredoxin-like domain 1 [PF18400] (42-217)

Secondary structure (DSSP, 8-state):
-HHHHHHHHHHHHHHHHHTTGGG--------------------HHHHHHHHHHHH-HHHHHHHHHHHHHS-GGGTSS--HHHHHHHHHHHHTTTS-HHHHHHHHHHHHTTTTHHHHHHHHHHHHHTTPPPTTT-SEEEEETTEEE--HHHHHHHHHH--SB-----TT-EEPTT-TT-SEEEEEEE-TTSHHHHHHHHHHHHHHHTT-EEEEEEE---/-HHHHHHHHHHHHHHHHHTTGGG--------------------HHHHHHHHHHHH-HHHHHHHHHHHHHS-GGGTSS--HHHHHHHHHHHHTTTS-HHHHHHHHHHHHTTTTHHHHHHHHHHHHHTTPPPTTT-SEEEEETTEEE--HHHHHHHHHH--SB-----TT-EEPTT-TT-SEEEEEEE-TTSHHHHHHHHHHHHHHHTT-EEEEEEE---